Protein AF-0000000065771377 (afdb_homodimer)

pLDDT: mean 96.57, std 3.5, range [70.94, 98.94]

Secondary structure (DSSP, 8-state):
-----EEEEEEEEEEESTTGGGHHHHTT-S-TT--EEEEESSSHHHHSSHHHHHHTT---SEEE----SS-BHHHHHHHHHHHHHTT--EEEEEESHHHHHHHHHHHHHHH--SSS-TTHHHHTBTTB-PPPP-SEEEEEE-S--TTGGGSSEEEEEEGGGTEEEEEE-GGGS-SEEEE-GGGGTT--HHHHHHHHHHHHHHHHHHHTT-SSS-HHHHHHHHHHHHHHHHHHHHHHH-TT-HHHHHHHHHHHHHHTSSGGGTTS----HHHHHHHHHHHHH---HHHHHHHHHHHHHHHTTTTTHHHHHHHHHHTT--TT--HHHHHHHHHHHHHHTT---SGGGGT--STTHHHHHHTTTTS-BTTTT-BSHHHHHHHHHHT-/-----EEEEEEEEEEESTTGGGHHHHTT-S-TT--EEEEESSSHHHHSSHHHHHHTT---SEEE----SS-BHHHHHHHHHHHHHTT--EEEEEESHHHHHHHHHHHHHHH--SSS-TTHHHHTBTTB-PPPP-SEEEEEE-S--TTGGGSSEEEEEEGGGTEEEEEE-GGGS-SEEEE-GGGGTT--HHHHHHHHHHHHHHHHHHHTT-SSS-HHHHHHHHHHHHHHHHHHHHHHH-TT-HHHHHHHHHHHHHHTSSGGGTTS----HHHHHHHHHHHHH---HHHHHHHHHHHHHHHTTTTTHHHHHHHHHHTT--TT--HHHHHHHHHHHHHHTT---SGGGGT--STTHHHHHHTTTTS-BTTTT-BSHHHHHHHHHHT-

Nearest PDB structures (foldseek):
  1oj7-assembly1_D  TM=9.613E-01  e=6.297E-37  Escherichia coli K-12
  7w9y-assembly1_B  TM=9.410E-01  e=3.154E-34  Bacillus spizizenii ATCC 6633 = JCM 2499
  7w9x-assembly1_A  TM=9.302E-01  e=6.058E-33  Bacillus spizizenii ATCC 6633 = JCM 2499
  7w9z-assembly1_B  TM=8.847E-01  e=5.366E-31  Bacillus spizizenii ATCC 6633 = JCM 2499
  7fjg-assembly1_A  TM=8.694E-01  e=3.193E-30  Fusobacterium nucleatum subsp. nucleatum ATCC 25586

GO terms:
  GO:0008106 alcohol dehydrogenase (NADP+) activity (F, EXP)

Sequence (768 aa):
MTMLNFTYYNPVRLIYGKGSLDEIEKQHLIPEDARIMMTYGGGSIKKNGVYEEVLKHIKPIVEFGGIEPNPSHETCIKAIKIAKENKINFLVAVGGGSIIDATKYIALGMEHTYSDDPYDICLKGGKFKVNPAQAKIGVVLTIPATGSETNCWGVISRHADKLKLPFNNESVFPTWSIVDPCFTMSLPDNQIRNGLVDSFVHCIEQYIGNYHLNPVVEAETEGVMRTIIGVSHKTLENHQDYQARITFCYAATVALNMSLLCGVTLCGGAHAVGHELTSYYGLAHGETLAITTPGVMRFNKEKNAKKLIQMGEQVFGIKNSTPEAAIEATEKWFKSIGMKTRLSEWGKGKEEFETIARKFEGNPAGAHKDIDYKGCLQILNDIYMTMLNFTYYNPVRLIYGKGSLDEIEKQHLIPEDARIMMTYGGGSIKKNGVYEEVLKHIKPIVEFGGIEPNPSHETCIKAIKIAKENKINFLVAVGGGSIIDATKYIALGMEHTYSDDPYDICLKGGKFKVNPAQAKIGVVLTIPATGSETNCWGVISRHADKLKLPFNNESVFPTWSIVDPCFTMSLPDNQIRNGLVDSFVHCIEQYIGNYHLNPVVEAETEGVMRTIIGVSHKTLENHQDYQARITFCYAATVALNMSLLCGVTLCGGAHAVGHELTSYYGLAHGETLAITTPGVMRFNKEKNAKKLIQMGEQVFGIKNSTPEAAIEATEKWFKSIGMKTRLSEWGKGKEEFETIARKFEGNPAGAHKDIDYKGCLQILNDIY

Radius of gyration: 26.6 Å; Cα contacts (8 Å, |Δi|>4): 1611; chains: 2; bounding box: 60×85×58 Å

Structure (mmCIF, N/CA/C/O backbone):
data_AF-0000000065771377-model_v1
#
loop_
_entity.id
_entity.type
_entity.pdbx_description
1 polymer 'NADP-dependent alcohol dehydrogenase 3'
#
loop_
_atom_site.group_PDB
_atom_site.id
_atom_site.type_symbol
_atom_site.label_atom_id
_atom_site.label_alt_id
_atom_site.label_comp_id
_atom_site.label_asym_id
_atom_site.label_entity_id
_atom_site.label_seq_id
_atom_site.pdbx_PDB_ins_code
_atom_site.Cartn_x
_atom_site.Cartn_y
_atom_site.Cartn_z
_atom_site.occupancy
_atom_site.B_iso_or_equiv
_atom_site.auth_seq_id
_atom_site.auth_comp_id
_atom_site.auth_asym_id
_atom_site.auth_atom_id
_atom_site.pdbx_PDB_model_num
ATOM 1 N N . MET A 1 1 ? -13.578 -7.215 18.156 1 76.5 1 MET A N 1
ATOM 2 C CA . MET A 1 1 ? -12.133 -7.434 18.047 1 76.5 1 MET A CA 1
ATOM 3 C C . MET A 1 1 ? -11.438 -6.207 17.484 1 76.5 1 MET A C 1
ATOM 5 O O . MET A 1 1 ? -12.07 -5.367 16.844 1 76.5 1 MET A O 1
ATOM 9 N N . THR A 1 2 ? -10.195 -5.98 17.938 1 88.5 2 THR A N 1
ATOM 10 C CA . THR A 1 2 ? -9.391 -4.809 17.594 1 88.5 2 THR A CA 1
ATOM 11 C C . THR A 1 2 ? -8.328 -5.164 16.562 1 88.5 2 THR A C 1
ATOM 13 O O . THR A 1 2 ? -7.879 -6.312 16.5 1 88.5 2 THR A O 1
ATOM 16 N N . MET A 1 3 ? -8.094 -4.23 15.766 1 96.38 3 MET A N 1
ATOM 17 C CA . MET A 1 3 ? -7.012 -4.367 14.797 1 96.38 3 MET A CA 1
ATOM 18 C C . MET A 1 3 ? -5.762 -4.949 15.445 1 96.38 3 MET A C 1
ATOM 20 O O . MET A 1 3 ? -5.383 -4.539 16.547 1 96.38 3 MET A O 1
ATOM 24 N N . LEU A 1 4 ? -5.184 -5.934 14.867 1 97 4 LEU A N 1
ATOM 25 C CA . LEU A 1 4 ? -3.977 -6.559 15.391 1 97 4 LEU A CA 1
ATOM 26 C C . LEU A 1 4 ? -2.752 -5.688 15.117 1 97 4 LEU A C 1
ATOM 28 O O . LEU A 1 4 ? -2.695 -4.996 14.102 1 97 4 LEU A O 1
ATOM 32 N N . ASN A 1 5 ? -1.762 -5.707 16.109 1 97.88 5 ASN A N 1
ATOM 33 C CA . ASN A 1 5 ? -0.461 -5.129 15.789 1 97.88 5 ASN A CA 1
ATOM 34 C C . ASN A 1 5 ? 0.139 -5.762 14.531 1 97.88 5 ASN A C 1
ATOM 36 O O . ASN A 1 5 ? -0.086 -6.941 14.258 1 97.88 5 ASN A O 1
ATOM 40 N N . PHE A 1 6 ? 0.874 -4.961 13.75 1 98.12 6 PHE A N 1
ATOM 41 C CA . PHE A 1 6 ? 1.526 -5.527 12.578 1 98.12 6 PHE A CA 1
ATOM 42 C C . PHE A 1 6 ? 2.748 -4.703 12.188 1 98.12 6 PHE A C 1
ATOM 44 O O . PHE A 1 6 ? 2.926 -3.582 12.664 1 98.12 6 PHE A O 1
ATOM 51 N N . THR A 1 7 ? 3.625 -5.262 11.453 1 98.31 7 THR A N 1
ATOM 52 C CA . THR A 1 7 ? 4.664 -4.598 10.68 1 98.31 7 THR A CA 1
ATOM 53 C C . THR A 1 7 ? 4.418 -4.766 9.188 1 98.31 7 THR A C 1
ATOM 55 O O . THR A 1 7 ? 4.172 -5.875 8.711 1 98.31 7 THR A O 1
ATOM 58 N N . TYR A 1 8 ? 4.305 -3.693 8.523 1 98.31 8 TYR A N 1
ATOM 59 C CA . TYR A 1 8 ? 4.188 -3.713 7.074 1 98.31 8 TYR A CA 1
ATOM 60 C C . TYR A 1 8 ? 5.441 -3.152 6.414 1 98.31 8 TYR A C 1
ATOM 62 O O . TYR A 1 8 ? 5.938 -2.094 6.809 1 98.31 8 TYR A O 1
ATOM 70 N N . TYR A 1 9 ? 5.973 -3.828 5.434 1 98.38 9 TYR A N 1
ATOM 71 C CA . TYR A 1 9 ? 7.156 -3.434 4.676 1 98.38 9 TYR A CA 1
ATOM 72 C C . TYR A 1 9 ? 7.105 -3.99 3.258 1 98.38 9 TYR A C 1
ATOM 74 O O . TYR A 1 9 ? 6.922 -5.191 3.062 1 98.38 9 TYR A O 1
ATOM 82 N N . ASN A 1 10 ? 7.133 -3.166 2.221 1 98.25 10 ASN A N 1
ATOM 83 C CA . ASN A 1 10 ? 7.188 -3.543 0.812 1 98.25 10 ASN A CA 1
ATOM 84 C C . ASN A 1 10 ? 8.016 -2.551 -0.002 1 98.25 10 ASN A C 1
ATOM 86 O O . ASN A 1 10 ? 7.492 -1.542 -0.475 1 98.25 10 ASN A O 1
ATOM 90 N N . PRO A 1 11 ? 9.289 -2.803 -0.221 1 98.19 11 PRO A N 1
ATOM 91 C CA . PRO A 1 11 ? 10.203 -1.856 -0.863 1 98.19 11 PRO A CA 1
ATOM 92 C C . PRO A 1 11 ? 10.242 -2.006 -2.383 1 98.19 11 PRO A C 1
ATOM 94 O O . PRO A 1 11 ? 11.164 -1.511 -3.035 1 98.19 11 PRO A O 1
ATOM 97 N N . VAL A 1 12 ? 9.281 -2.768 -2.98 1 98.75 12 VAL A N 1
ATOM 98 C CA . VAL A 1 12 ? 9.312 -3.029 -4.418 1 98.75 12 VAL A CA 1
ATOM 99 C C . VAL A 1 12 ? 8.906 -1.769 -5.18 1 98.75 12 VAL A C 1
ATOM 101 O O . VAL A 1 12 ? 7.902 -1.135 -4.855 1 98.75 12 VAL A O 1
ATOM 104 N N . ARG A 1 13 ? 9.758 -1.332 -6.113 1 98.69 13 ARG A N 1
ATOM 105 C CA . ARG A 1 13 ? 9.391 -0.288 -7.062 1 98.69 13 ARG A CA 1
ATOM 106 C C . ARG A 1 13 ? 8.516 -0.848 -8.18 1 98.69 13 ARG A C 1
ATOM 108 O O . ARG A 1 13 ? 9.008 -1.572 -9.055 1 98.69 13 ARG A O 1
ATOM 115 N N . LEU A 1 14 ? 7.242 -0.543 -8.148 1 98.81 14 LEU A N 1
ATOM 116 C CA . LEU A 1 14 ? 6.281 -1.054 -9.125 1 98.81 14 LEU A CA 1
ATOM 117 C C . LEU A 1 14 ? 6.121 -0.084 -10.289 1 98.81 14 LEU A C 1
ATOM 119 O O . LEU A 1 14 ? 5.652 1.042 -10.109 1 98.81 14 LEU A O 1
ATOM 123 N N . ILE A 1 15 ? 6.547 -0.475 -11.445 1 98.88 15 ILE A N 1
ATOM 124 C CA . ILE A 1 15 ? 6.391 0.284 -12.688 1 98.88 15 ILE A CA 1
ATOM 125 C C . ILE A 1 15 ? 5.246 -0.301 -13.508 1 98.88 15 ILE A C 1
ATOM 127 O O . ILE A 1 15 ? 5.293 -1.468 -13.906 1 98.88 15 ILE A O 1
ATOM 131 N N . TYR A 1 16 ? 4.27 0.563 -13.812 1 98.69 16 TYR A N 1
ATOM 132 C CA . TYR A 1 16 ? 2.975 0.019 -14.203 1 98.69 16 TYR A CA 1
ATOM 133 C C . TYR A 1 16 ? 2.438 0.73 -15.445 1 98.69 16 TYR A C 1
ATOM 135 O O . TYR A 1 16 ? 2.355 1.96 -15.469 1 98.69 16 TYR A O 1
ATOM 143 N N . GLY A 1 17 ? 2.045 -0.114 -16.469 1 98.5 17 GLY A N 1
ATOM 144 C CA . GLY A 1 17 ? 1.393 0.44 -17.641 1 98.5 17 GLY A CA 1
ATOM 145 C C . GLY A 1 17 ? 2.133 0.14 -18.938 1 98.5 17 GLY A C 1
ATOM 146 O O . GLY A 1 17 ? 3.246 -0.386 -18.906 1 98.5 17 GLY A O 1
ATOM 147 N N . LYS A 1 18 ? 1.523 0.45 -20.078 1 98.12 18 LYS A N 1
ATOM 148 C CA . LYS A 1 18 ? 2.066 0.196 -21.406 1 98.12 18 LYS A CA 1
ATOM 149 C C . LYS A 1 18 ? 3.398 0.916 -21.609 1 98.12 18 LYS A C 1
ATOM 151 O O . LYS A 1 18 ? 3.523 2.1 -21.297 1 98.12 18 LYS A O 1
ATOM 156 N N . GLY A 1 19 ? 4.418 0.183 -22.047 1 98 19 GLY A N 1
ATOM 157 C CA . GLY A 1 19 ? 5.703 0.788 -22.359 1 98 19 GLY A CA 1
ATOM 158 C C . GLY A 1 19 ? 6.605 0.929 -21.141 1 98 19 GLY A C 1
ATOM 159 O O . GLY A 1 19 ? 7.602 1.655 -21.188 1 98 19 GLY A O 1
ATOM 160 N N . SER A 1 20 ? 6.328 0.238 -20.125 1 98.25 20 SER A N 1
ATOM 161 C CA . SER A 1 20 ? 7 0.42 -18.844 1 98.25 20 SER A CA 1
ATOM 162 C C . SER A 1 20 ? 8.453 -0.031 -18.906 1 98.25 20 SER A C 1
ATOM 164 O O . SER A 1 20 ? 9.273 0.366 -18.078 1 98.25 20 SER A O 1
ATOM 166 N N . LEU A 1 21 ? 8.836 -0.835 -19.875 1 98.5 21 LEU A N 1
ATOM 167 C CA . LEU A 1 21 ? 10.219 -1.287 -20 1 98.5 21 LEU A CA 1
ATOM 168 C C . LEU A 1 21 ? 11.156 -0.107 -20.219 1 98.5 21 LEU A C 1
ATOM 170 O O . LEU A 1 21 ? 12.328 -0.159 -19.812 1 98.5 21 LEU A O 1
ATOM 174 N N . ASP A 1 22 ? 10.672 0.977 -20.797 1 98.19 22 ASP A N 1
ATOM 175 C CA . ASP A 1 22 ? 11.469 2.176 -21.031 1 98.19 22 ASP A CA 1
ATOM 176 C C . ASP A 1 22 ? 11.977 2.762 -19.719 1 98.19 22 ASP A C 1
ATOM 178 O O . ASP A 1 22 ? 12.992 3.457 -19.703 1 98.19 22 ASP A O 1
ATOM 182 N N . GLU A 1 23 ? 11.273 2.49 -18.703 1 98.38 23 GLU A N 1
ATOM 183 C CA . GLU A 1 23 ? 11.586 3.064 -17.406 1 98.38 23 GLU A CA 1
ATOM 184 C C . GLU A 1 23 ? 12.867 2.469 -16.828 1 98.38 23 GLU A C 1
ATOM 186 O O . GLU A 1 23 ? 13.461 3.033 -15.914 1 98.38 23 GLU A O 1
ATOM 191 N N . ILE A 1 24 ? 13.305 1.292 -17.312 1 98.38 24 ILE A N 1
ATOM 192 C CA . ILE A 1 24 ? 14.539 0.671 -16.844 1 98.38 24 ILE A CA 1
ATOM 193 C C . ILE A 1 24 ? 15.703 1.645 -17 1 98.38 24 ILE A C 1
ATOM 195 O O . ILE A 1 24 ? 16.469 1.872 -16.062 1 98.38 24 ILE A O 1
ATOM 199 N N . GLU A 1 25 ? 15.797 2.242 -18.203 1 97.62 25 GLU A N 1
ATOM 200 C CA . GLU A 1 25 ? 16.859 3.213 -18.469 1 97.62 25 GLU A CA 1
ATOM 201 C C . GLU A 1 25 ? 16.547 4.547 -17.797 1 97.62 25 GLU A C 1
ATOM 203 O O . GLU A 1 25 ? 17.422 5.137 -17.156 1 97.62 25 GLU A O 1
ATOM 208 N N . LYS A 1 26 ? 15.281 4.977 -17.906 1 97.44 26 LYS A N 1
ATOM 209 C CA . LYS A 1 26 ? 14.898 6.301 -17.422 1 97.44 26 LYS A CA 1
ATOM 210 C C . LYS A 1 26 ? 15.148 6.43 -15.914 1 97.44 26 LYS A C 1
ATOM 212 O O . LYS A 1 26 ? 15.516 7.5 -15.43 1 97.44 26 LYS A O 1
ATOM 217 N N . GLN A 1 27 ? 14.938 5.336 -15.227 1 97.5 27 GLN A N 1
ATOM 218 C CA . GLN A 1 27 ? 15.062 5.379 -13.773 1 97.5 27 GLN A CA 1
ATOM 219 C C . GLN A 1 27 ? 16.344 4.684 -13.312 1 97.5 27 GLN A C 1
ATOM 221 O O . GLN A 1 27 ? 16.531 4.465 -12.109 1 97.5 27 GLN A O 1
ATOM 226 N N . HIS A 1 28 ? 17.156 4.234 -14.203 1 97.38 28 HIS A N 1
ATOM 227 C CA . HIS A 1 28 ? 18.422 3.594 -13.883 1 97.38 28 HIS A CA 1
ATOM 228 C C . HIS A 1 28 ? 18.219 2.41 -12.938 1 97.38 28 HIS A C 1
ATOM 230 O O . HIS A 1 28 ? 18.875 2.32 -11.898 1 97.38 28 HIS A O 1
ATOM 236 N N . LEU A 1 29 ? 17.359 1.477 -13.32 1 98.25 29 LEU A N 1
ATOM 237 C CA . LEU A 1 29 ? 16.891 0.403 -12.445 1 98.25 29 LEU A CA 1
ATOM 238 C C . LEU A 1 29 ? 17.922 -0.719 -12.375 1 98.25 29 LEU A C 1
ATOM 240 O O . LEU A 1 29 ? 17.859 -1.573 -11.484 1 98.25 29 LEU A O 1
ATOM 244 N N . ILE A 1 30 ? 18.828 -0.783 -13.281 1 98.31 30 ILE A N 1
ATOM 245 C CA . ILE A 1 30 ? 19.875 -1.809 -13.312 1 98.31 30 ILE A CA 1
ATOM 246 C C . ILE A 1 30 ? 21.25 -1.154 -13.188 1 98.31 30 ILE A C 1
ATOM 248 O O . ILE A 1 30 ? 21.625 -0.343 -14.031 1 98.31 30 ILE A O 1
ATOM 252 N N . PRO A 1 31 ? 21.969 -1.547 -12.203 1 97 31 PRO A N 1
ATOM 253 C CA . PRO A 1 31 ? 23.312 -0.972 -12.047 1 97 31 PRO A CA 1
ATOM 254 C C . PRO A 1 31 ? 24.219 -1.302 -13.227 1 97 31 PRO A C 1
ATOM 256 O O . PRO A 1 31 ? 24.078 -2.357 -13.844 1 97 31 PRO A O 1
ATOM 259 N N . GLU A 1 32 ? 25.188 -0.524 -13.43 1 95.56 32 GLU A N 1
ATOM 260 C CA . GLU A 1 32 ? 26.109 -0.669 -14.555 1 95.56 32 GLU A CA 1
ATOM 261 C C . GLU A 1 32 ? 26.938 -1.94 -14.422 1 95.56 32 GLU A C 1
ATOM 263 O O . GLU A 1 32 ? 27.312 -2.553 -15.43 1 95.56 32 GLU A O 1
ATOM 268 N N . ASP A 1 33 ? 27.234 -2.344 -13.203 1 96.62 33 ASP A N 1
ATOM 269 C CA . ASP A 1 33 ? 28.109 -3.488 -12.977 1 96.62 33 ASP A CA 1
ATOM 270 C C . ASP A 1 33 ? 27.312 -4.773 -12.797 1 96.62 33 ASP A C 1
ATOM 272 O O . ASP A 1 33 ? 27.844 -5.793 -12.367 1 96.62 33 ASP A O 1
ATOM 276 N N . ALA A 1 34 ? 26.078 -4.699 -13.148 1 98.25 34 ALA A N 1
ATOM 277 C CA . ALA A 1 34 ? 25.203 -5.859 -12.969 1 98.25 34 ALA A CA 1
ATOM 278 C C . ALA A 1 34 ? 25.625 -7.008 -13.883 1 98.25 34 ALA A C 1
ATOM 280 O O . ALA A 1 34 ? 25.875 -6.805 -15.07 1 98.25 34 ALA A O 1
ATOM 281 N N . ARG A 1 35 ? 25.812 -8.18 -13.32 1 98.69 35 ARG A N 1
ATOM 282 C CA . ARG A 1 35 ? 25.922 -9.445 -14.031 1 98.69 35 ARG A CA 1
ATOM 283 C C . ARG A 1 35 ? 24.594 -10.203 -14.016 1 98.69 35 ARG A C 1
ATOM 285 O O . ARG A 1 35 ? 24.266 -10.867 -13.031 1 98.69 35 ARG A O 1
ATOM 292 N N . ILE A 1 36 ? 23.938 -10.133 -15.109 1 98.88 36 ILE A N 1
ATOM 293 C CA . ILE A 1 36 ? 22.5 -10.438 -15.141 1 98.88 36 ILE A CA 1
ATOM 294 C C . ILE A 1 36 ? 22.297 -11.875 -15.633 1 98.88 36 ILE A C 1
ATOM 296 O O . ILE A 1 36 ? 22.875 -12.281 -16.641 1 98.88 36 ILE A O 1
ATOM 300 N N . MET A 1 37 ? 21.547 -12.625 -14.891 1 98.94 37 MET A N 1
ATOM 301 C CA . MET A 1 37 ? 20.938 -13.859 -15.383 1 98.94 37 MET A CA 1
ATOM 302 C C . MET A 1 37 ? 19.422 -13.688 -15.555 1 98.94 37 MET A C 1
ATOM 304 O O . MET A 1 37 ? 18.734 -13.258 -14.625 1 98.94 37 MET A O 1
ATOM 308 N N . MET A 1 38 ? 18.984 -13.938 -16.734 1 98.81 38 MET A N 1
ATOM 309 C CA . MET A 1 38 ? 17.562 -13.891 -17 1 98.81 38 MET A CA 1
ATOM 310 C C . MET A 1 38 ? 16.922 -15.266 -16.844 1 98.81 38 MET A C 1
ATOM 312 O O . MET A 1 38 ? 17.453 -16.25 -17.359 1 98.81 38 MET A O 1
ATOM 316 N N . THR A 1 39 ? 15.883 -15.344 -16.078 1 98.88 39 THR A N 1
ATOM 317 C CA . THR A 1 39 ? 15.164 -16.594 -15.875 1 98.88 39 THR A CA 1
ATOM 318 C C . THR A 1 39 ? 13.773 -16.531 -16.5 1 98.88 39 THR A C 1
ATOM 320 O O . THR A 1 39 ? 13.109 -15.492 -16.438 1 98.88 39 THR A O 1
ATOM 323 N N . TYR A 1 40 ? 13.336 -17.578 -17.141 1 98.5 40 TYR A N 1
ATOM 324 C CA . TYR A 1 40 ? 12.008 -17.641 -17.734 1 98.5 40 TYR A CA 1
ATOM 325 C C . TYR A 1 40 ? 11.547 -19.078 -17.906 1 98.5 40 TYR A C 1
ATOM 327 O O . TYR A 1 40 ? 12.266 -20.016 -17.531 1 98.5 40 TYR A O 1
ATOM 335 N N . GLY A 1 41 ? 10.32 -19.281 -18.312 1 97 41 GLY A N 1
ATOM 336 C CA . GLY A 1 41 ? 9.719 -20.594 -18.406 1 97 41 GLY A CA 1
ATOM 337 C C . GLY A 1 41 ? 10.031 -21.297 -19.719 1 97 41 GLY A C 1
ATOM 338 O O . GLY A 1 41 ? 11.18 -21.312 -20.156 1 97 41 GLY A O 1
ATOM 339 N N . GLY A 1 42 ? 9.047 -21.984 -20.375 1 91.25 42 GLY A N 1
ATOM 340 C CA . GLY A 1 42 ? 9.188 -22.859 -21.531 1 91.25 42 GLY A CA 1
ATOM 341 C C . GLY A 1 42 ? 9.375 -22.094 -22.828 1 91.25 42 GLY A C 1
ATOM 342 O O . GLY A 1 42 ? 9.523 -22.688 -23.891 1 91.25 42 GLY A O 1
ATOM 343 N N . GLY A 1 43 ? 9.266 -20.797 -22.812 1 87.75 43 GLY A N 1
ATOM 344 C CA . GLY A 1 43 ? 9.625 -20.031 -24 1 87.75 43 GLY A CA 1
ATOM 345 C C . GLY A 1 43 ? 8.453 -19.281 -24.609 1 87.75 43 GLY A C 1
ATOM 346 O O . GLY A 1 43 ? 8.562 -18.719 -25.703 1 87.75 43 GLY A O 1
ATOM 347 N N . SER A 1 44 ? 7.336 -19.25 -23.891 1 90.69 44 SER A N 1
ATOM 348 C CA . SER A 1 44 ? 6.199 -18.484 -24.391 1 90.69 44 SER A CA 1
ATOM 349 C C . SER A 1 44 ? 6.578 -17.031 -24.656 1 90.69 44 SER A C 1
ATOM 351 O O . SER A 1 44 ? 6.051 -16.391 -25.578 1 90.69 44 SER A O 1
ATOM 353 N N . ILE A 1 45 ? 7.539 -16.484 -23.969 1 94.19 45 ILE A N 1
ATOM 354 C CA . ILE A 1 45 ? 7.945 -15.094 -24.094 1 94.19 45 ILE A CA 1
ATOM 355 C C . ILE A 1 45 ? 8.656 -14.883 -25.422 1 94.19 45 ILE A C 1
ATOM 357 O O . ILE A 1 45 ? 8.719 -13.758 -25.938 1 94.19 45 ILE A O 1
ATOM 361 N N . LYS A 1 46 ? 9.227 -15.898 -25.969 1 94.56 46 LYS A N 1
ATOM 362 C CA . LYS A 1 46 ? 9.883 -15.805 -27.266 1 94.56 46 LYS A CA 1
ATOM 363 C C . LYS A 1 46 ? 8.852 -15.789 -28.391 1 94.56 46 LYS A C 1
ATOM 365 O O . LYS A 1 46 ? 9.031 -15.094 -29.391 1 94.56 46 LYS A O 1
ATOM 370 N N . LYS A 1 47 ? 7.801 -16.438 -28.156 1 92.94 47 LYS A N 1
ATOM 371 C CA . LYS A 1 47 ? 6.758 -16.531 -29.188 1 92.94 47 LYS A CA 1
ATOM 372 C C . LYS A 1 47 ? 5.93 -15.258 -29.25 1 92.94 47 LYS A C 1
ATOM 374 O O . LYS A 1 47 ? 5.5 -14.852 -30.328 1 92.94 47 LYS A O 1
ATOM 379 N N . ASN A 1 48 ? 5.762 -14.633 -28.141 1 92.94 48 ASN A N 1
ATOM 380 C CA . ASN A 1 48 ? 4.84 -13.5 -28.125 1 92.94 48 ASN A CA 1
ATOM 381 C C . ASN A 1 48 ? 5.582 -12.172 -28.203 1 92.94 48 ASN A C 1
ATOM 383 O O . ASN A 1 48 ? 4.969 -11.102 -28.109 1 92.94 48 ASN A O 1
ATOM 387 N N . GLY A 1 49 ? 6.93 -12.195 -28.266 1 94.38 49 GLY A N 1
ATOM 388 C CA . GLY A 1 49 ? 7.688 -10.984 -28.531 1 94.38 49 GLY A CA 1
ATOM 389 C C . GLY A 1 49 ? 8.219 -10.328 -27.266 1 94.38 49 GLY A C 1
ATOM 390 O O . GLY A 1 49 ? 9.031 -9.398 -27.344 1 94.38 49 GLY A O 1
ATOM 391 N N . VAL A 1 50 ? 7.832 -10.797 -26.141 1 96.75 50 VAL A N 1
ATOM 392 C CA . VAL A 1 50 ? 8.258 -10.203 -24.875 1 96.75 50 VAL A CA 1
ATOM 393 C C . VAL A 1 50 ? 9.773 -10.32 -24.734 1 96.75 50 VAL A C 1
ATOM 395 O O . VAL A 1 50 ? 10.438 -9.391 -24.281 1 96.75 50 VAL A O 1
ATOM 398 N N . TYR A 1 51 ? 10.258 -11.461 -25.156 1 97.5 51 TYR A N 1
ATOM 399 C CA . TYR A 1 51 ? 11.688 -11.742 -25.078 1 97.5 51 TYR A CA 1
ATOM 400 C C . TYR A 1 51 ? 12.5 -10.672 -25.797 1 97.5 51 TYR A C 1
ATOM 402 O O . TYR A 1 51 ? 13.414 -10.086 -25.234 1 97.5 51 TYR A O 1
ATOM 410 N N . GLU A 1 52 ? 12.125 -10.359 -26.984 1 97.38 52 GLU A N 1
ATOM 411 C CA . GLU A 1 52 ? 12.828 -9.367 -27.781 1 97.38 52 GLU A CA 1
ATOM 412 C C . GLU A 1 52 ? 12.703 -7.977 -27.172 1 97.38 52 GLU A C 1
ATOM 414 O O . GLU A 1 52 ? 13.656 -7.199 -27.188 1 97.38 52 GLU A O 1
ATOM 419 N N . GLU A 1 53 ? 11.539 -7.711 -26.688 1 97.69 53 GLU A N 1
ATOM 420 C CA . GLU A 1 53 ? 11.312 -6.406 -26.078 1 97.69 53 GLU A CA 1
ATOM 421 C C . GLU A 1 53 ? 12.203 -6.219 -24.844 1 97.69 53 GLU A C 1
ATOM 423 O O . GLU A 1 53 ? 12.766 -5.141 -24.641 1 97.69 53 GLU A O 1
ATOM 428 N N . VAL A 1 54 ? 12.266 -7.262 -24.047 1 98.25 54 VAL A N 1
ATOM 429 C CA . VAL A 1 54 ? 13.07 -7.215 -22.828 1 98.25 54 VAL A CA 1
ATOM 430 C C . VAL A 1 54 ? 14.539 -7.031 -23.188 1 98.25 54 VAL A C 1
ATOM 432 O O . VAL A 1 54 ? 15.242 -6.242 -22.547 1 98.25 54 VAL A O 1
ATOM 435 N N . LEU A 1 55 ? 14.992 -7.645 -24.25 1 98 55 LEU A N 1
ATOM 436 C CA . LEU A 1 55 ? 16.406 -7.637 -24.641 1 98 55 LEU A CA 1
ATOM 437 C C . LEU A 1 55 ? 16.812 -6.258 -25.141 1 98 55 LEU A C 1
ATOM 439 O O . LEU A 1 55 ? 18.016 -5.949 -25.188 1 98 55 LEU A O 1
ATOM 443 N N . LYS A 1 56 ? 15.852 -5.445 -25.484 1 97.81 56 LYS A N 1
ATOM 444 C CA . LYS A 1 56 ? 16.172 -4.07 -25.859 1 97.81 56 LYS A CA 1
ATOM 445 C C . LYS A 1 56 ? 16.672 -3.273 -24.656 1 97.81 56 LYS A C 1
ATOM 447 O O . LYS A 1 56 ? 17.391 -2.293 -24.812 1 97.81 56 LYS A O 1
ATOM 452 N N . HIS A 1 57 ? 16.266 -3.701 -23.469 1 97.81 57 HIS A N 1
ATOM 453 C CA . HIS A 1 57 ? 16.531 -2.904 -22.266 1 97.81 57 HIS A CA 1
ATOM 454 C C . HIS A 1 57 ? 17.469 -3.639 -21.312 1 97.81 57 HIS A C 1
ATOM 456 O O . HIS A 1 57 ? 18.094 -3.016 -20.453 1 97.81 57 HIS A O 1
ATOM 462 N N . ILE A 1 58 ? 17.484 -4.961 -21.391 1 97.88 58 ILE A N 1
ATOM 463 C CA . ILE A 1 58 ? 18.25 -5.812 -20.484 1 97.88 58 ILE A CA 1
ATOM 464 C C . ILE A 1 58 ? 19.172 -6.73 -21.281 1 97.88 58 ILE A C 1
ATOM 466 O O . ILE A 1 58 ? 18.734 -7.383 -22.234 1 97.88 58 ILE A O 1
ATOM 470 N N . LYS A 1 59 ? 20.422 -6.805 -20.922 1 96.56 59 LYS A N 1
ATOM 471 C CA . LYS A 1 59 ? 21.406 -7.66 -21.594 1 96.56 59 LYS A CA 1
ATOM 472 C C . LYS A 1 59 ? 21.969 -8.703 -20.625 1 96.56 59 LYS A C 1
ATOM 474 O O . LYS A 1 59 ? 23.016 -8.5 -20.031 1 96.56 59 LYS A O 1
ATOM 479 N N . PRO A 1 60 ? 21.406 -9.82 -20.594 1 98.06 60 PRO A N 1
ATOM 480 C CA . PRO A 1 60 ? 21.906 -10.859 -19.688 1 98.06 60 PRO A CA 1
ATOM 481 C C . PRO A 1 60 ? 23.203 -11.492 -20.172 1 98.06 60 PRO A C 1
ATOM 483 O O . PRO A 1 60 ? 23.422 -11.648 -21.375 1 98.06 60 PRO A O 1
ATOM 486 N N . ILE A 1 61 ? 24.047 -11.836 -19.266 1 97.81 61 ILE A N 1
ATOM 487 C CA . ILE A 1 61 ? 25.281 -12.547 -19.625 1 97.81 61 ILE A CA 1
ATOM 488 C C . ILE A 1 61 ? 24.984 -14.039 -19.766 1 97.81 61 ILE A C 1
ATOM 490 O O . ILE A 1 61 ? 25.703 -14.758 -20.453 1 97.81 61 ILE A O 1
ATOM 494 N N . VAL A 1 62 ? 23.891 -14.492 -19.016 1 98.38 62 VAL A N 1
ATOM 495 C CA . VAL A 1 62 ? 23.422 -15.867 -19.125 1 98.38 62 VAL A CA 1
ATOM 496 C C . VAL A 1 62 ? 21.906 -15.922 -18.969 1 98.38 62 VAL A C 1
ATOM 498 O O . VAL A 1 62 ? 21.297 -15 -18.422 1 98.38 62 VAL A O 1
ATOM 501 N N . GLU A 1 63 ? 21.344 -16.969 -19.5 1 98.38 63 GLU A N 1
ATOM 502 C CA . GLU A 1 63 ? 19.906 -17.219 -19.391 1 98.38 63 GLU A CA 1
ATOM 503 C C . GLU A 1 63 ? 19.641 -18.609 -18.859 1 98.38 63 GLU A C 1
ATOM 505 O O . GLU A 1 63 ? 20.438 -19.531 -19.062 1 98.38 63 GLU A O 1
ATOM 510 N N . PHE A 1 64 ? 18.609 -18.703 -18.156 1 98.75 64 PHE A N 1
ATOM 511 C CA . PHE A 1 64 ? 18.109 -20 -17.703 1 98.75 64 PHE A CA 1
ATOM 512 C C . PHE A 1 64 ? 16.625 -20.125 -17.984 1 98.75 64 PHE A C 1
ATOM 514 O O . PHE A 1 64 ? 15.805 -19.562 -17.25 1 98.75 64 PHE A O 1
ATOM 521 N N . GLY A 1 65 ? 16.25 -20.906 -18.984 1 98 65 GLY A N 1
ATOM 522 C CA . GLY A 1 65 ? 14.859 -21.203 -19.328 1 98 65 GLY A CA 1
ATOM 523 C C . GLY A 1 65 ? 14.406 -22.562 -18.844 1 98 65 GLY A C 1
ATOM 524 O O . GLY A 1 65 ? 15.156 -23.266 -18.172 1 98 65 GLY A O 1
ATOM 525 N N . GLY A 1 66 ? 13.172 -22.828 -19.031 1 97.12 66 GLY A N 1
ATOM 526 C CA . GLY A 1 66 ? 12.648 -24.156 -18.766 1 97.12 66 GLY A CA 1
ATOM 527 C C . GLY A 1 66 ? 12.102 -24.312 -17.359 1 97.12 66 GLY A C 1
ATOM 528 O O . GLY A 1 66 ? 11.828 -25.422 -16.906 1 97.12 66 GLY A O 1
ATOM 529 N N . ILE A 1 67 ? 12.016 -23.203 -16.594 1 97.62 67 ILE A N 1
ATOM 530 C CA . ILE A 1 67 ? 11.391 -23.281 -15.281 1 97.62 67 ILE A CA 1
ATOM 531 C C . ILE A 1 67 ? 9.922 -23.672 -15.43 1 97.62 67 ILE A C 1
ATOM 533 O O . ILE A 1 67 ? 9.188 -23.062 -16.203 1 97.62 67 ILE A O 1
ATOM 537 N N . GLU A 1 68 ? 9.43 -24.609 -14.695 1 93.69 68 GLU A N 1
ATOM 538 C CA . GLU A 1 68 ? 8.094 -25.172 -14.812 1 93.69 68 GLU A CA 1
ATOM 539 C C . GLU A 1 68 ? 7.066 -24.328 -14.07 1 93.69 68 GLU A C 1
ATOM 541 O O . GLU A 1 68 ? 7.422 -23.562 -13.172 1 93.69 68 GLU A O 1
ATOM 546 N N . PRO A 1 69 ? 5.66 -24.328 -14.352 1 87.69 69 PRO A N 1
ATOM 547 C CA . PRO A 1 69 ? 4.609 -23.656 -13.586 1 87.69 69 PRO A CA 1
ATOM 548 C C . PRO A 1 69 ? 4.652 -24 -12.102 1 87.69 69 PRO A C 1
ATOM 550 O O . PRO A 1 69 ? 4.352 -23.156 -11.258 1 87.69 69 PRO A O 1
ATOM 553 N N . ASN A 1 70 ? 4.922 -25.141 -11.734 1 89.56 70 ASN A N 1
ATOM 554 C CA . ASN A 1 70 ? 5.262 -25.594 -10.383 1 89.56 70 ASN A CA 1
ATOM 555 C C . ASN A 1 70 ? 6.762 -25.844 -10.242 1 89.56 70 ASN A C 1
ATOM 557 O O . ASN A 1 70 ? 7.203 -27 -10.281 1 89.56 70 ASN A O 1
ATOM 561 N N . PRO A 1 71 ? 7.41 -24.641 -10.016 1 95.44 71 PRO A N 1
ATOM 562 C CA . PRO A 1 71 ? 8.867 -24.75 -10.117 1 95.44 71 PRO A CA 1
ATOM 563 C C . PRO A 1 71 ? 9.453 -25.75 -9.109 1 95.44 71 PRO A C 1
ATOM 565 O O . PRO A 1 71 ? 9 -25.797 -7.965 1 95.44 71 PRO A O 1
ATOM 568 N N . SER A 1 72 ? 10.438 -26.484 -9.562 1 96.31 72 SER A N 1
ATOM 569 C CA . SER A 1 72 ? 10.953 -27.578 -8.734 1 96.31 72 SER A CA 1
ATOM 570 C C . SER A 1 72 ? 12.336 -27.234 -8.195 1 96.31 72 SER A C 1
ATOM 572 O O . SER A 1 72 ? 13.117 -26.547 -8.844 1 96.31 72 SER A O 1
ATOM 574 N N . HIS A 1 73 ? 12.586 -27.781 -7.055 1 97.69 73 HIS A N 1
ATOM 575 C CA . HIS A 1 73 ? 13.914 -27.75 -6.449 1 97.69 73 HIS A CA 1
ATOM 576 C C . HIS A 1 73 ? 14.969 -28.281 -7.41 1 97.69 73 HIS A C 1
ATOM 578 O O . HIS A 1 73 ? 16.031 -27.672 -7.555 1 97.69 73 HIS A O 1
ATOM 584 N N . GLU A 1 74 ? 14.664 -29.312 -8.102 1 98 74 GLU A N 1
ATOM 585 C CA . GLU A 1 74 ? 15.578 -29.969 -9.016 1 98 74 GLU A CA 1
ATOM 586 C C . GLU A 1 74 ? 16 -29.047 -10.156 1 98 74 GLU A C 1
ATOM 588 O O . GLU A 1 74 ? 17.172 -29.016 -10.539 1 98 74 GLU A O 1
ATOM 593 N N . THR A 1 75 ? 15.086 -28.328 -10.617 1 98.31 75 THR A N 1
ATOM 594 C CA . THR A 1 75 ? 15.375 -27.359 -11.672 1 98.31 75 THR A CA 1
ATOM 595 C C . THR A 1 75 ? 16.172 -26.172 -11.117 1 98.31 75 THR A C 1
ATOM 597 O O . THR A 1 75 ? 17.156 -25.75 -11.727 1 98.31 75 THR A O 1
ATOM 600 N N . CYS A 1 76 ? 15.836 -25.719 -9.977 1 98.62 76 CYS A N 1
ATOM 601 C CA . CYS A 1 76 ? 16.453 -24.531 -9.391 1 98.62 76 CYS A CA 1
ATOM 602 C C . CYS A 1 76 ? 17.906 -24.797 -9.008 1 98.62 76 CYS A C 1
ATOM 604 O O . CYS A 1 76 ? 18.734 -23.891 -9.094 1 98.62 76 CYS A O 1
ATOM 606 N N . ILE A 1 77 ? 18.219 -26.016 -8.617 1 98.25 77 ILE A N 1
ATOM 607 C CA . ILE A 1 77 ? 19.578 -26.344 -8.227 1 98.25 77 ILE A CA 1
ATOM 608 C C . ILE A 1 77 ? 20.516 -26.172 -9.422 1 98.25 77 ILE A C 1
ATOM 610 O O . ILE A 1 77 ? 21.656 -25.734 -9.273 1 98.25 77 ILE A O 1
ATOM 614 N N . LYS A 1 78 ? 20.031 -26.531 -10.578 1 98.56 78 LYS A N 1
ATOM 615 C CA . LYS A 1 78 ? 20.812 -26.328 -11.797 1 98.56 78 LYS A CA 1
ATOM 616 C C . LYS A 1 78 ? 21.047 -24.828 -12.039 1 98.56 78 LYS A C 1
ATOM 618 O O . LYS A 1 78 ? 22.156 -24.422 -12.391 1 98.56 78 LYS A O 1
ATOM 623 N N . ALA A 1 79 ? 20.047 -24.062 -11.859 1 98.81 79 ALA A N 1
ATOM 624 C CA . ALA A 1 79 ? 20.141 -22.609 -12.055 1 98.81 79 ALA A CA 1
ATOM 625 C C . ALA A 1 79 ? 21.094 -21.984 -11.031 1 98.81 79 ALA A C 1
ATOM 627 O O . ALA A 1 79 ? 21.859 -21.078 -11.359 1 98.81 79 ALA A O 1
ATOM 628 N N . ILE A 1 80 ? 21.031 -22.453 -9.797 1 98.75 80 ILE A N 1
ATOM 629 C CA . ILE A 1 80 ? 21.906 -21.969 -8.734 1 98.75 80 ILE A CA 1
ATOM 630 C C . ILE A 1 80 ? 23.359 -22.188 -9.125 1 98.75 80 ILE A C 1
ATOM 632 O O . ILE A 1 80 ? 24.203 -21.281 -8.977 1 98.75 80 ILE A O 1
ATOM 636 N N . LYS A 1 81 ? 23.641 -23.375 -9.617 1 98.5 81 LYS A N 1
ATOM 637 C CA . LYS A 1 81 ? 24.984 -23.703 -10.039 1 98.5 81 LYS A CA 1
ATOM 638 C C . LYS A 1 81 ? 25.469 -22.734 -11.117 1 98.5 81 LYS A C 1
ATOM 640 O O . LYS A 1 81 ? 26.578 -22.188 -11.016 1 98.5 81 LYS A O 1
ATOM 645 N N . ILE A 1 82 ? 24.672 -22.484 -12.109 1 98.81 82 ILE A N 1
ATOM 646 C CA . ILE A 1 82 ? 25 -21.609 -13.219 1 98.81 82 ILE A CA 1
ATOM 647 C C . ILE A 1 82 ? 25.203 -20.188 -12.695 1 98.81 82 ILE A C 1
ATOM 649 O O . ILE A 1 82 ? 26.156 -19.5 -13.094 1 98.81 82 ILE A O 1
ATOM 653 N N . ALA A 1 83 ? 24.375 -19.734 -11.836 1 98.81 83 ALA A N 1
ATOM 654 C CA . ALA A 1 83 ? 24.453 -18.391 -11.273 1 98.81 83 ALA A CA 1
ATOM 655 C C . ALA A 1 83 ? 25.766 -18.188 -10.516 1 98.81 83 ALA A C 1
ATOM 657 O O . ALA A 1 83 ? 26.422 -17.156 -10.656 1 98.81 83 ALA A O 1
ATOM 658 N N . LYS A 1 84 ? 26.094 -19.203 -9.711 1 98.44 84 LYS A N 1
ATOM 659 C CA . LYS A 1 84 ? 27.344 -19.141 -8.945 1 98.44 84 LYS A CA 1
ATOM 660 C C . LYS A 1 84 ? 28.562 -19.125 -9.859 1 98.44 84 LYS A C 1
ATOM 662 O O . LYS A 1 84 ? 29.469 -18.328 -9.672 1 98.44 84 LYS A O 1
ATOM 667 N N . GLU A 1 85 ? 28.5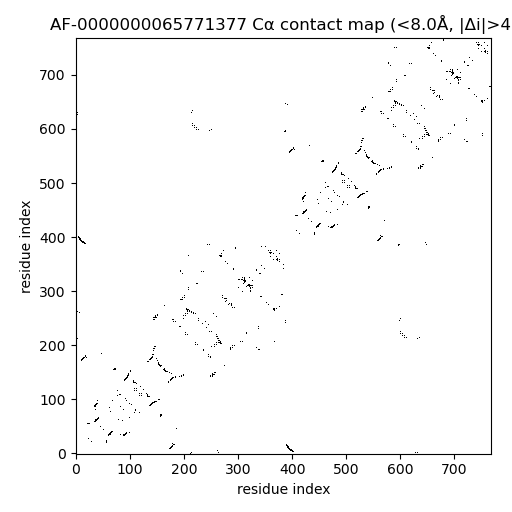16 -20 -10.828 1 98.5 85 GLU A N 1
ATOM 668 C CA . GLU A 1 85 ? 29.641 -20.109 -11.766 1 98.5 85 GLU A CA 1
ATOM 669 C C . GLU A 1 85 ? 29.859 -18.797 -12.508 1 98.5 85 GLU A C 1
ATOM 671 O O . GLU A 1 85 ? 31 -18.453 -12.836 1 98.5 85 GLU A O 1
ATOM 676 N N . ASN A 1 86 ? 28.844 -18.062 -12.75 1 98.69 86 ASN A N 1
ATOM 677 C CA . ASN A 1 86 ? 28.938 -16.844 -13.523 1 98.69 86 ASN A CA 1
ATOM 678 C C . ASN A 1 86 ? 28.938 -15.609 -12.625 1 98.69 86 ASN A C 1
ATOM 680 O O . ASN A 1 86 ? 28.844 -14.477 -13.109 1 98.69 86 ASN A O 1
ATOM 684 N N . LYS A 1 87 ? 28.953 -15.719 -11.289 1 98.25 87 LYS A N 1
ATOM 685 C CA . LYS A 1 87 ? 29.031 -14.648 -10.297 1 98.25 87 LYS A CA 1
ATOM 686 C C . LYS A 1 87 ? 27.891 -13.648 -10.484 1 98.25 87 LYS A C 1
ATOM 688 O O . LYS A 1 87 ? 28.125 -12.438 -10.523 1 98.25 87 LYS A O 1
ATOM 693 N N . ILE A 1 88 ? 26.719 -14.195 -10.711 1 98.88 88 ILE A N 1
ATOM 694 C CA . ILE A 1 88 ? 25.531 -13.383 -10.961 1 98.88 88 ILE A CA 1
ATOM 695 C C . ILE A 1 88 ? 25.203 -12.547 -9.727 1 98.88 88 ILE A C 1
ATOM 697 O O . ILE A 1 88 ? 25.234 -13.047 -8.602 1 98.88 88 ILE A O 1
ATOM 701 N N . ASN A 1 89 ? 24.953 -11.25 -9.922 1 98.81 89 ASN A N 1
ATOM 702 C CA . ASN A 1 89 ? 24.547 -10.383 -8.82 1 98.81 89 ASN A CA 1
ATOM 703 C C . ASN A 1 89 ? 23.219 -9.688 -9.102 1 98.81 89 ASN A C 1
ATOM 705 O O . ASN A 1 89 ? 22.797 -8.828 -8.344 1 98.81 89 ASN A O 1
ATOM 709 N N . PHE A 1 90 ? 22.625 -10.023 -10.211 1 98.88 90 PHE A N 1
ATOM 710 C CA . PHE A 1 90 ? 21.328 -9.492 -10.602 1 98.88 90 PHE A CA 1
ATOM 711 C C . PHE A 1 90 ? 20.516 -10.539 -11.367 1 98.88 90 PHE A C 1
ATOM 713 O O . PHE A 1 90 ? 20.984 -11.078 -12.367 1 98.88 90 PHE A O 1
ATOM 720 N N . LEU A 1 91 ? 19.344 -10.891 -10.859 1 98.94 91 LEU A N 1
ATOM 721 C CA . LEU A 1 91 ? 18.438 -11.82 -11.516 1 98.94 91 LEU A CA 1
ATOM 722 C C . LEU A 1 91 ? 17.219 -11.094 -12.094 1 98.94 91 LEU A C 1
ATOM 724 O O . LEU A 1 91 ? 16.688 -10.188 -11.453 1 98.94 91 LEU A O 1
ATOM 728 N N . VAL A 1 92 ? 16.844 -11.414 -13.305 1 98.94 92 VAL A N 1
ATOM 729 C CA . VAL A 1 92 ? 15.633 -10.852 -13.906 1 98.94 92 VAL A CA 1
ATOM 730 C C . VAL A 1 92 ? 14.672 -11.977 -14.273 1 98.94 92 VAL A C 1
ATOM 732 O O . VAL A 1 92 ? 14.953 -12.781 -15.164 1 98.94 92 VAL A O 1
ATOM 735 N N . ALA A 1 93 ? 13.617 -12.016 -13.57 1 98.88 93 ALA A N 1
ATOM 736 C CA . ALA A 1 93 ? 12.562 -12.984 -13.875 1 98.88 93 ALA A CA 1
ATOM 737 C C . ALA A 1 93 ? 11.609 -12.438 -14.93 1 98.88 93 ALA A C 1
ATOM 739 O O . ALA A 1 93 ? 11.016 -11.367 -14.742 1 98.88 93 ALA A O 1
ATOM 740 N N . VAL A 1 94 ? 11.484 -13.109 -16.016 1 98.69 94 VAL A N 1
ATOM 741 C CA . VAL A 1 94 ? 10.516 -12.766 -17.047 1 98.69 94 VAL A CA 1
ATOM 742 C C . VAL A 1 94 ? 9.461 -13.875 -17.141 1 98.69 94 VAL A C 1
ATOM 744 O O . VAL A 1 94 ? 9.719 -14.93 -17.734 1 98.69 94 VAL A O 1
ATOM 747 N N . GLY A 1 95 ? 8.32 -13.656 -16.547 1 97.69 95 GLY A N 1
ATOM 748 C CA . GLY A 1 95 ? 7.297 -14.688 -16.5 1 97.69 95 GLY A CA 1
ATOM 749 C C . GLY A 1 95 ? 6.258 -14.453 -15.422 1 97.69 95 GLY A C 1
ATOM 750 O O . GLY A 1 95 ? 6.035 -13.312 -15.008 1 97.69 95 GLY A O 1
ATOM 751 N N . GLY A 1 96 ? 5.582 -15.492 -15.055 1 96.75 96 GLY A N 1
ATOM 752 C CA . GLY A 1 96 ? 4.566 -15.422 -14.008 1 96.75 96 GLY A CA 1
ATOM 753 C C . GLY A 1 96 ? 5.098 -15.789 -12.641 1 96.75 96 GLY A C 1
ATOM 754 O O . GLY A 1 96 ? 6.309 -15.758 -12.406 1 96.75 96 GLY A O 1
ATOM 755 N N . GLY A 1 97 ? 4.215 -16.078 -11.758 1 96.81 97 GLY A N 1
ATOM 756 C CA . GLY A 1 97 ? 4.523 -16.375 -10.367 1 96.81 97 GLY A CA 1
ATOM 757 C C . GLY A 1 97 ? 5.52 -17.5 -10.195 1 96.81 97 GLY A C 1
ATOM 758 O O . GLY A 1 97 ? 6.41 -17.438 -9.344 1 96.81 97 GLY A O 1
ATOM 759 N N . SER A 1 98 ? 5.391 -18.562 -11.008 1 95.88 98 SER A N 1
ATOM 760 C CA . SER A 1 98 ? 6.281 -19.719 -10.898 1 95.88 98 SER A CA 1
ATOM 761 C C . SER A 1 98 ? 7.73 -19.328 -11.164 1 95.88 98 SER A C 1
ATOM 763 O O . SER A 1 98 ? 8.633 -19.766 -10.445 1 95.88 98 SER A O 1
ATOM 765 N N . ILE A 1 99 ? 7.922 -18.5 -12.195 1 98.31 99 ILE A N 1
ATOM 766 C CA . ILE A 1 99 ? 9.258 -18.047 -12.57 1 98.31 99 ILE A CA 1
ATOM 767 C C . ILE A 1 99 ? 9.812 -17.125 -11.492 1 98.31 99 ILE A C 1
ATOM 769 O O . ILE A 1 99 ? 10.992 -17.219 -11.125 1 98.31 99 ILE A O 1
ATOM 773 N N . ILE A 1 100 ? 8.984 -16.281 -10.969 1 98.75 100 ILE A N 1
ATOM 774 C CA . ILE A 1 100 ? 9.398 -15.32 -9.945 1 98.75 100 ILE A CA 1
ATOM 775 C C . ILE A 1 100 ? 9.75 -16.062 -8.664 1 98.75 100 ILE A C 1
ATOM 777 O O . ILE A 1 100 ? 10.789 -15.797 -8.047 1 98.75 100 ILE A O 1
ATOM 781 N N . ASP A 1 101 ? 8.93 -17.016 -8.242 1 98.25 101 ASP A N 1
ATOM 782 C CA . ASP A 1 101 ? 9.211 -17.828 -7.059 1 98.25 101 ASP A CA 1
ATOM 783 C C . ASP A 1 101 ? 10.539 -18.562 -7.199 1 98.25 101 ASP A C 1
ATOM 785 O O . ASP A 1 101 ? 11.359 -18.578 -6.277 1 98.25 101 ASP A O 1
ATOM 789 N N . ALA A 1 102 ? 10.664 -19.188 -8.359 1 98.75 102 ALA A N 1
ATOM 790 C CA . ALA A 1 102 ? 11.922 -19.891 -8.617 1 98.75 102 ALA A CA 1
ATOM 791 C C . ALA A 1 102 ? 13.109 -18.938 -8.523 1 98.75 102 ALA A C 1
ATOM 793 O O . ALA A 1 102 ? 14.141 -19.281 -7.945 1 98.75 102 ALA A O 1
ATOM 794 N N . THR A 1 103 ? 12.953 -17.781 -9.094 1 98.94 103 THR A N 1
ATOM 795 C CA . THR A 1 103 ? 14.031 -16.797 -9.109 1 98.94 103 THR A CA 1
ATOM 796 C C . THR A 1 103 ? 14.398 -16.375 -7.688 1 98.94 103 THR A C 1
ATOM 798 O O . THR A 1 103 ? 15.578 -16.266 -7.348 1 98.94 103 THR A O 1
ATOM 801 N N . LYS A 1 104 ? 13.438 -16.141 -6.871 1 98.88 104 LYS A N 1
ATOM 802 C CA . LYS A 1 104 ? 13.672 -15.82 -5.465 1 98.88 104 LYS A CA 1
ATOM 803 C C . LYS A 1 104 ? 14.414 -16.953 -4.762 1 98.88 104 LYS A C 1
ATOM 805 O O . LYS A 1 104 ? 15.352 -16.703 -3.996 1 98.88 104 LYS A O 1
ATOM 810 N N . TYR A 1 105 ? 13.977 -18.141 -5.027 1 98.69 105 TYR A N 1
ATOM 811 C CA . TYR A 1 105 ? 14.594 -19.328 -4.43 1 98.69 105 TYR A CA 1
ATOM 812 C C . TYR A 1 105 ? 16.047 -19.469 -4.883 1 98.69 105 TYR A C 1
ATOM 814 O O . TYR A 1 105 ? 16.922 -19.781 -4.082 1 98.69 105 TYR A O 1
ATOM 822 N N . ILE A 1 106 ? 16.297 -19.219 -6.148 1 98.88 106 ILE A N 1
ATOM 823 C CA . ILE A 1 106 ? 17.641 -19.25 -6.695 1 98.88 106 ILE A CA 1
ATOM 824 C C . ILE A 1 106 ? 18.516 -18.219 -5.988 1 98.88 106 ILE A C 1
ATOM 826 O O . ILE A 1 106 ? 19.641 -18.531 -5.578 1 98.88 106 ILE A O 1
ATOM 830 N N . ALA A 1 107 ? 18 -17.031 -5.793 1 98.88 107 ALA A N 1
ATOM 831 C CA . ALA A 1 107 ? 18.75 -15.969 -5.121 1 98.88 107 ALA A CA 1
ATOM 832 C C . ALA A 1 107 ? 19.156 -16.391 -3.711 1 98.88 107 ALA A C 1
ATOM 834 O O . ALA A 1 107 ? 20.297 -16.219 -3.309 1 98.88 107 ALA A O 1
ATOM 835 N N . LEU A 1 108 ? 18.25 -16.984 -2.957 1 98.38 108 LEU A N 1
ATOM 836 C CA . LEU A 1 108 ? 18.547 -17.453 -1.612 1 98.38 108 LEU A CA 1
ATOM 837 C C . LEU A 1 108 ? 19.5 -18.656 -1.658 1 98.38 108 LEU A C 1
ATOM 839 O O . LEU A 1 108 ? 20.422 -18.75 -0.834 1 98.38 108 LEU A O 1
ATOM 843 N N . GLY A 1 109 ? 19.25 -19.516 -2.611 1 98.12 109 GLY A N 1
ATOM 844 C CA . GLY A 1 109 ? 20.062 -20.719 -2.748 1 98.12 109 GLY A CA 1
ATOM 845 C C . GLY A 1 109 ? 21.516 -20.422 -3.016 1 98.12 109 GLY A C 1
ATOM 846 O O . GLY A 1 109 ? 22.391 -21.172 -2.6 1 98.12 109 GLY A O 1
ATOM 847 N N . MET A 1 110 ? 21.797 -19.359 -3.691 1 98.38 110 MET A N 1
ATOM 848 C CA . MET A 1 110 ? 23.172 -18.953 -3.975 1 98.38 110 MET A CA 1
ATOM 849 C C . MET A 1 110 ? 23.938 -18.672 -2.684 1 98.38 110 MET A C 1
ATOM 851 O O . MET A 1 110 ? 25.156 -18.844 -2.633 1 98.38 110 MET A O 1
ATOM 855 N N . GLU A 1 111 ? 23.188 -18.281 -1.596 1 97.75 111 GLU A N 1
ATOM 856 C CA . GLU A 1 111 ? 23.812 -17.891 -0.34 1 97.75 111 GLU A CA 1
ATOM 857 C C . GLU A 1 111 ? 23.734 -19 0.693 1 97.75 111 GLU A C 1
ATOM 859 O O . GLU A 1 111 ? 24.266 -18.875 1.799 1 97.75 111 GLU A O 1
ATOM 864 N N . HIS A 1 112 ? 23.031 -20.078 0.338 1 95.69 112 HIS A N 1
ATOM 865 C CA . HIS A 1 112 ? 22.812 -21.172 1.279 1 95.69 112 HIS A CA 1
ATOM 866 C C . HIS A 1 112 ? 24.109 -21.906 1.576 1 95.69 112 HIS A C 1
ATOM 868 O O . HIS A 1 112 ? 24.75 -22.422 0.662 1 95.69 112 HIS A O 1
ATOM 874 N N . THR A 1 113 ? 24.359 -22.078 2.992 1 92.56 113 THR A N 1
ATOM 875 C CA . THR A 1 113 ? 25.625 -22.719 3.311 1 92.56 113 THR A CA 1
ATOM 876 C C . THR A 1 113 ? 25.469 -23.688 4.473 1 92.56 113 THR A C 1
ATOM 878 O O . THR A 1 113 ? 26.406 -24.422 4.816 1 92.56 113 THR A O 1
ATOM 881 N N . TYR A 1 114 ? 24.312 -23.703 5.16 1 89.81 114 TYR A N 1
ATOM 882 C CA . TYR A 1 114 ? 24.188 -24.422 6.426 1 89.81 114 TYR A CA 1
ATOM 883 C C . TYR A 1 114 ? 23.969 -25.906 6.195 1 89.81 114 TYR A C 1
ATOM 885 O O . TYR A 1 114 ? 23.984 -26.703 7.145 1 89.81 114 TYR A O 1
ATOM 893 N N . SER A 1 115 ? 23.672 -26.328 4.961 1 91.81 115 SER A N 1
ATOM 894 C CA . SER A 1 115 ? 23.531 -27.734 4.586 1 91.81 115 SER A CA 1
ATOM 895 C C . SER A 1 115 ? 23.875 -27.953 3.115 1 91.81 115 SER A C 1
ATOM 897 O O . SER A 1 115 ? 24.188 -27 2.396 1 91.81 115 SER A O 1
ATOM 899 N N . ASP A 1 116 ? 23.781 -29.219 2.703 1 92.5 116 ASP A N 1
ATOM 900 C CA . ASP A 1 116 ? 24.094 -29.531 1.313 1 92.5 116 ASP A CA 1
ATOM 901 C C . ASP A 1 116 ? 22.844 -29.453 0.437 1 92.5 116 ASP A C 1
ATOM 903 O O . ASP A 1 116 ? 22.922 -29.562 -0.787 1 92.5 116 ASP A O 1
ATOM 907 N N . ASP A 1 117 ? 21.734 -29.172 1.028 1 95.19 117 ASP A N 1
ATOM 908 C CA . ASP A 1 117 ? 20.469 -29.125 0.3 1 95.19 117 ASP A CA 1
ATOM 909 C C . ASP A 1 117 ? 19.766 -27.781 0.507 1 95.19 117 ASP A C 1
ATOM 911 O O . ASP A 1 117 ? 19.125 -27.562 1.54 1 95.19 117 ASP A O 1
ATOM 915 N N . PRO A 1 118 ? 19.719 -26.969 -0.528 1 95.62 118 PRO A N 1
ATOM 916 C CA . PRO A 1 118 ? 19.078 -25.656 -0.377 1 95.62 118 PRO A CA 1
ATOM 917 C C . PRO A 1 118 ? 17.594 -25.766 -0.045 1 95.62 118 PRO A C 1
ATOM 919 O O . PRO A 1 118 ? 16.984 -24.781 0.405 1 95.62 118 PRO A O 1
ATOM 922 N N . TYR A 1 119 ? 17.016 -26.906 -0.256 1 96.56 119 TYR A N 1
ATOM 923 C CA . TYR A 1 119 ? 15.594 -27.047 0.051 1 96.56 119 TYR A CA 1
ATOM 924 C C . TYR A 1 119 ? 15.336 -26.844 1.541 1 96.56 119 TYR A C 1
ATOM 926 O O . TYR A 1 119 ? 14.203 -26.609 1.956 1 96.56 119 TYR A O 1
ATOM 934 N N . ASP A 1 120 ? 16.344 -26.875 2.379 1 95.44 120 ASP A N 1
ATOM 935 C CA . ASP A 1 120 ? 16.25 -26.625 3.814 1 95.44 120 ASP A CA 1
ATOM 936 C C . ASP A 1 120 ? 15.766 -25.203 4.094 1 95.44 120 ASP A C 1
ATOM 938 O O . ASP A 1 120 ? 15.266 -24.906 5.184 1 95.44 120 ASP A O 1
ATOM 942 N N . ILE A 1 121 ? 15.938 -24.344 3.082 1 95.81 121 ILE A N 1
ATOM 943 C CA . ILE A 1 121 ? 15.359 -23 3.184 1 95.81 121 ILE A CA 1
ATOM 944 C C . ILE A 1 121 ? 13.859 -23.109 3.447 1 95.81 121 ILE A C 1
ATOM 946 O O . ILE A 1 121 ? 13.305 -22.344 4.238 1 95.81 121 ILE A O 1
ATOM 950 N N . CYS A 1 122 ? 13.188 -24.078 2.811 1 94.25 122 CYS A N 1
ATOM 951 C CA . CYS A 1 122 ? 11.75 -24.312 2.943 1 94.25 122 CYS A CA 1
ATOM 952 C C . CYS A 1 122 ? 11.453 -25.219 4.133 1 94.25 122 CYS A C 1
ATOM 954 O O . CYS A 1 122 ? 10.555 -24.922 4.93 1 94.25 122 CYS A O 1
ATOM 956 N N . LEU A 1 123 ? 12.211 -26.297 4.301 1 91.19 123 LEU A N 1
ATOM 957 C CA . LEU A 1 123 ? 11.945 -27.359 5.254 1 91.19 123 LEU A CA 1
ATOM 958 C C . LEU A 1 123 ? 12.258 -26.922 6.676 1 91.19 123 LEU A C 1
ATOM 960 O O . LEU A 1 123 ? 11.57 -27.297 7.621 1 91.19 123 LEU A O 1
ATOM 964 N N . LYS A 1 124 ? 13.211 -26.141 6.809 1 86.94 124 LYS A N 1
ATOM 965 C CA . LYS A 1 124 ? 13.711 -25.797 8.133 1 86.94 124 LYS A CA 1
ATOM 966 C C . LYS A 1 124 ? 13.656 -24.297 8.375 1 86.94 124 LYS A C 1
ATOM 968 O O . LYS A 1 124 ? 14.438 -23.75 9.156 1 86.94 124 LYS A O 1
ATOM 973 N N . GLY A 1 125 ? 12.789 -23.781 7.629 1 75.06 125 GLY A N 1
ATOM 974 C CA . GLY A 1 125 ? 12.555 -22.359 7.805 1 75.06 125 GLY A CA 1
ATOM 975 C C . GLY A 1 125 ? 12.227 -21.984 9.242 1 75.06 125 GLY A C 1
ATOM 976 O O . GLY A 1 125 ? 11.594 -22.75 9.961 1 75.06 125 GLY A O 1
ATOM 977 N N . GLY A 1 126 ? 13.008 -21.219 10.031 1 70.94 126 GLY A N 1
ATOM 978 C CA . GLY A 1 126 ? 12.812 -20.812 11.414 1 70.94 126 GLY A CA 1
ATOM 979 C C . GLY A 1 126 ? 13.836 -21.422 12.359 1 70.94 126 GLY A C 1
ATOM 980 O O . GLY A 1 126 ? 14.031 -20.922 13.469 1 70.94 126 GLY A O 1
ATOM 981 N N . LYS A 1 127 ? 14.227 -22.625 11.82 1 78.94 127 LYS A N 1
ATOM 982 C CA . LYS A 1 127 ? 15.211 -23.297 12.664 1 78.94 127 LYS A CA 1
ATOM 983 C C . LYS A 1 127 ? 16.609 -22.75 12.422 1 78.94 127 LYS A C 1
ATOM 985 O O . LYS A 1 127 ? 17.453 -22.766 13.32 1 78.94 127 LYS A O 1
ATOM 990 N N . PHE A 1 128 ? 16.828 -22.406 11.219 1 82.31 128 PHE A N 1
ATOM 991 C CA . PHE A 1 128 ? 18.109 -21.812 10.875 1 82.31 128 PHE A CA 1
ATOM 992 C C . PHE A 1 128 ? 17.922 -20.422 10.258 1 82.31 128 PHE A C 1
ATOM 994 O O . PHE A 1 128 ? 16.875 -20.141 9.688 1 82.31 128 PHE A O 1
ATOM 1001 N N . LYS A 1 129 ? 18.922 -19.719 10.477 1 85.62 129 LYS A N 1
ATOM 1002 C CA . LYS A 1 129 ? 18.891 -18.391 9.859 1 85.62 129 LYS A CA 1
ATOM 1003 C C . LYS A 1 129 ? 19.266 -18.453 8.383 1 85.62 129 LYS A C 1
ATOM 1005 O O . LYS A 1 129 ? 20.391 -18.844 8.047 1 85.62 129 LYS A O 1
ATOM 1010 N N . VAL A 1 130 ? 18.359 -18.25 7.516 1 92 130 VAL A N 1
ATOM 1011 C CA . VAL A 1 130 ? 18.594 -18.188 6.078 1 92 130 VAL A CA 1
ATOM 1012 C C . VAL A 1 130 ? 19.438 -16.969 5.738 1 92 130 VAL A C 1
ATOM 1014 O O . VAL A 1 130 ? 19.141 -15.852 6.172 1 92 130 VAL A O 1
ATOM 1017 N N . ASN A 1 131 ? 20.609 -17.172 5.078 1 95.19 131 ASN A N 1
ATOM 1018 C CA . ASN A 1 131 ? 21.406 -16.047 4.625 1 95.19 131 ASN A CA 1
ATOM 1019 C C . ASN A 1 131 ? 20.641 -15.188 3.619 1 95.19 131 ASN A C 1
ATOM 1021 O O . ASN A 1 131 ? 20.016 -15.711 2.697 1 95.19 131 ASN A O 1
ATOM 1025 N N . PRO A 1 132 ? 20.672 -13.891 3.828 1 97.12 132 PRO A N 1
ATOM 1026 C CA . PRO A 1 132 ? 19.969 -13.039 2.865 1 97.12 132 PRO A CA 1
ATOM 1027 C C . PRO A 1 132 ? 20.547 -13.133 1.456 1 97.12 132 PRO A C 1
ATOM 1029 O O . PRO A 1 132 ? 21.766 -13.266 1.295 1 97.12 132 PRO A O 1
ATOM 1032 N N . ALA A 1 133 ? 19.641 -13.07 0.503 1 98.44 133 ALA A N 1
ATOM 1033 C CA . ALA A 1 133 ? 20.062 -12.992 -0.891 1 98.44 133 ALA A CA 1
ATOM 1034 C C . ALA A 1 133 ? 20.938 -11.758 -1.124 1 98.44 133 ALA A C 1
ATOM 1036 O O . ALA A 1 133 ? 20.656 -10.68 -0.604 1 98.44 133 ALA A O 1
ATOM 1037 N N . GLN A 1 134 ? 22 -11.93 -1.859 1 98.25 134 GLN A N 1
ATOM 1038 C CA . GLN A 1 134 ? 22.859 -10.812 -2.236 1 98.25 134 GLN A CA 1
ATOM 1039 C C . GLN A 1 134 ? 22.5 -10.281 -3.619 1 98.25 134 GLN A C 1
ATOM 1041 O O . GLN A 1 134 ? 22.562 -9.078 -3.861 1 98.25 134 GLN A O 1
ATOM 1046 N N . ALA A 1 135 ? 22.094 -11.211 -4.527 1 98.75 135 ALA A N 1
ATOM 1047 C CA . ALA A 1 135 ? 21.672 -10.789 -5.859 1 98.75 135 ALA A CA 1
ATOM 1048 C C . ALA A 1 135 ? 20.359 -10.023 -5.805 1 98.75 135 ALA A C 1
ATOM 1050 O O . ALA A 1 135 ? 19.438 -10.398 -5.07 1 98.75 135 ALA A O 1
ATOM 1051 N N . LYS A 1 136 ? 20.312 -8.922 -6.539 1 98.75 136 LYS A N 1
ATOM 1052 C CA . LYS A 1 136 ? 19.062 -8.188 -6.688 1 98.75 136 LYS A CA 1
ATOM 1053 C C . LYS A 1 136 ? 18.141 -8.867 -7.691 1 98.75 136 LYS A C 1
ATOM 1055 O O . LYS A 1 136 ? 18.594 -9.664 -8.523 1 98.75 136 LYS A O 1
ATOM 1060 N N . ILE A 1 137 ? 16.859 -8.648 -7.555 1 98.94 137 ILE A N 1
ATOM 1061 C CA . ILE A 1 137 ? 15.883 -9.297 -8.422 1 98.94 137 ILE A CA 1
ATOM 1062 C C . ILE A 1 137 ? 15.023 -8.234 -9.109 1 98.94 137 ILE A C 1
ATOM 1064 O O . ILE A 1 137 ? 14.516 -7.32 -8.461 1 98.94 137 ILE A O 1
ATOM 1068 N N . GLY A 1 138 ? 14.945 -8.227 -10.406 1 98.88 138 GLY A N 1
ATOM 1069 C CA . GLY A 1 138 ? 13.961 -7.516 -11.203 1 98.88 138 GLY A CA 1
ATOM 1070 C C . GLY A 1 138 ? 12.922 -8.438 -11.82 1 98.88 138 GLY A C 1
ATOM 1071 O O . GLY A 1 138 ? 13.211 -9.594 -12.117 1 98.88 138 GLY A O 1
ATOM 1072 N N . VAL A 1 139 ? 11.727 -7.953 -12.031 1 98.88 139 VAL A N 1
ATOM 1073 C CA . VAL A 1 139 ? 10.656 -8.797 -12.555 1 98.88 139 VAL A CA 1
ATOM 1074 C C . VAL A 1 139 ? 9.992 -8.102 -13.75 1 98.88 139 VAL A C 1
ATOM 1076 O O . VAL A 1 139 ? 9.75 -6.895 -13.719 1 98.88 139 VAL A O 1
ATOM 1079 N N . VAL A 1 140 ? 9.805 -8.805 -14.805 1 98.81 140 VAL A N 1
ATOM 1080 C CA . VAL A 1 140 ? 8.883 -8.469 -15.883 1 98.81 140 VAL A CA 1
ATOM 1081 C C . VAL A 1 140 ? 7.723 -9.453 -15.906 1 98.81 140 VAL A C 1
ATOM 1083 O O . VAL A 1 140 ? 7.883 -10.609 -16.312 1 98.81 140 VAL A O 1
ATOM 1086 N N . LEU A 1 141 ? 6.633 -8.992 -15.508 1 98.62 141 LEU A N 1
ATOM 1087 C CA . LEU A 1 141 ? 5.488 -9.875 -15.281 1 98.62 141 LEU A CA 1
ATOM 1088 C C . LEU A 1 141 ? 4.801 -10.211 -16.609 1 98.62 141 LEU A C 1
ATOM 1090 O O . LEU A 1 141 ? 4.555 -9.336 -17.422 1 98.62 141 LEU A O 1
ATOM 1094 N N . THR A 1 142 ? 4.43 -11.508 -16.719 1 98.12 142 THR A N 1
ATOM 1095 C CA . THR A 1 142 ? 3.734 -11.883 -17.938 1 98.12 142 THR A CA 1
ATOM 1096 C C . THR A 1 142 ? 2.43 -12.609 -17.625 1 98.12 142 THR A C 1
ATOM 1098 O O . THR A 1 142 ? 1.657 -12.938 -18.531 1 98.12 142 THR A O 1
ATOM 1101 N N . ILE A 1 143 ? 2.123 -12.875 -16.312 1 97.06 143 ILE A N 1
ATOM 1102 C CA . ILE A 1 143 ? 0.883 -13.508 -15.883 1 97.06 143 ILE A CA 1
ATOM 1103 C C . ILE A 1 143 ? 0.381 -12.836 -14.609 1 97.06 143 ILE A C 1
ATOM 1105 O O . ILE A 1 143 ? 1.015 -12.945 -13.555 1 97.06 143 ILE A O 1
ATOM 1109 N N . PRO A 1 144 ? -0.697 -12.117 -14.711 1 96.94 144 PRO A N 1
ATOM 1110 C CA . PRO A 1 144 ? -1.243 -11.5 -13.5 1 96.94 144 PRO A CA 1
ATOM 1111 C C . PRO A 1 144 ? -1.907 -12.516 -12.57 1 96.94 144 PRO A C 1
ATOM 1113 O O . PRO A 1 144 ? -3.084 -12.844 -12.75 1 96.94 144 PRO A O 1
ATOM 1116 N N . ALA A 1 145 ? -1.123 -12.977 -11.68 1 90.25 145 ALA A N 1
ATOM 1117 C CA . ALA A 1 145 ? -1.559 -13.914 -10.648 1 90.25 145 ALA A CA 1
ATOM 1118 C C . ALA A 1 145 ? -0.629 -13.875 -9.438 1 90.25 145 ALA A C 1
ATOM 1120 O O . ALA A 1 145 ? 0.525 -13.453 -9.547 1 90.25 145 ALA A O 1
ATOM 1121 N N . THR A 1 146 ? -0.991 -14.062 -8.211 1 89.75 146 THR A N 1
ATOM 1122 C CA . THR A 1 146 ? -0.4 -14.438 -6.934 1 89.75 146 THR A CA 1
ATOM 1123 C C . THR A 1 146 ? 0.311 -13.25 -6.293 1 89.75 146 THR A C 1
ATOM 1125 O O . THR A 1 146 ? 0.782 -13.344 -5.156 1 89.75 146 THR A O 1
ATOM 1128 N N . GLY A 1 147 ? 0.487 -12.078 -7.09 1 96.62 147 GLY A N 1
ATOM 1129 C CA . GLY A 1 147 ? 1.146 -10.93 -6.492 1 96.62 147 GLY A CA 1
ATOM 1130 C C . GLY A 1 147 ? 2.627 -11.148 -6.254 1 96.62 147 GLY A C 1
ATOM 1131 O O . GLY A 1 147 ? 3.281 -10.336 -5.594 1 96.62 147 GLY A O 1
ATOM 1132 N N . SER A 1 148 ? 3.221 -12.148 -6.758 1 97.69 148 SER A N 1
ATOM 1133 C CA . SER A 1 148 ? 4.602 -12.547 -6.52 1 97.69 148 SER A CA 1
ATOM 1134 C C . SER A 1 148 ? 5.578 -11.461 -6.949 1 97.69 148 SER A C 1
ATOM 1136 O O . SER A 1 148 ? 6.68 -11.359 -6.406 1 97.69 148 SER A O 1
ATOM 1138 N N . GLU A 1 149 ? 5.203 -10.656 -7.863 1 98.69 149 GLU A N 1
ATOM 1139 C CA . GLU A 1 149 ? 6.051 -9.586 -8.375 1 98.69 149 GLU A CA 1
ATOM 1140 C C . GLU A 1 149 ? 6.219 -8.477 -7.34 1 98.69 149 GLU A C 1
ATOM 1142 O O . GLU A 1 149 ? 7.086 -7.613 -7.488 1 98.69 149 GLU A O 1
ATOM 1147 N N . THR A 1 150 ? 5.434 -8.516 -6.234 1 98.56 150 THR A N 1
ATOM 1148 C CA . THR A 1 150 ? 5.547 -7.434 -5.258 1 98.56 150 THR A CA 1
ATOM 1149 C C . THR A 1 150 ? 5.613 -7.992 -3.838 1 98.56 150 THR A C 1
ATOM 1151 O O . THR A 1 150 ? 5.273 -7.301 -2.877 1 98.56 150 THR A O 1
ATOM 1154 N N . ASN A 1 151 ? 5.926 -9.219 -3.627 1 98.19 151 ASN A N 1
ATOM 1155 C CA . ASN A 1 151 ? 6.109 -9.75 -2.281 1 98.19 151 ASN A CA 1
ATOM 1156 C C . ASN A 1 151 ? 7.398 -10.562 -2.168 1 98.19 151 ASN A C 1
ATOM 1158 O O . ASN A 1 151 ? 8.164 -10.656 -3.129 1 98.19 151 ASN A O 1
ATOM 1162 N N . CYS A 1 152 ? 7.73 -11.094 -0.985 1 98.31 152 CYS A N 1
ATOM 1163 C CA . CYS A 1 152 ? 8.992 -11.789 -0.755 1 98.31 152 CYS A CA 1
ATOM 1164 C C . CYS A 1 152 ? 8.75 -13.25 -0.396 1 98.31 152 CYS A C 1
ATOM 1166 O O . CYS A 1 152 ? 9.547 -13.859 0.323 1 98.31 152 CYS A O 1
ATOM 1168 N N . TRP A 1 153 ? 7.574 -13.789 -0.862 1 96.94 153 TRP A N 1
ATOM 1169 C CA . TRP A 1 153 ? 7.203 -15.18 -0.613 1 96.94 153 TRP A CA 1
ATOM 1170 C C . TRP A 1 153 ? 7.391 -16.031 -1.866 1 96.94 153 TRP A C 1
ATOM 1172 O O . TRP A 1 153 ? 7.5 -15.492 -2.973 1 96.94 153 TRP A O 1
ATOM 1182 N N . GLY A 1 154 ? 7.441 -17.281 -1.672 1 95.5 154 GLY A N 1
ATOM 1183 C CA . GLY A 1 154 ? 7.473 -18.234 -2.771 1 95.5 154 GLY A CA 1
ATOM 1184 C C . GLY A 1 154 ? 7.141 -19.656 -2.346 1 95.5 154 GLY A C 1
ATOM 1185 O O . GLY A 1 154 ? 7.09 -19.953 -1.149 1 95.5 154 GLY A O 1
ATOM 1186 N N . VAL A 1 155 ? 6.812 -20.438 -3.299 1 94.62 155 VAL A N 1
ATOM 1187 C CA . VAL A 1 155 ? 6.547 -21.859 -3.092 1 94.62 155 VAL A CA 1
ATOM 1188 C C . VAL A 1 155 ? 7.363 -22.688 -4.082 1 94.62 155 VAL A C 1
ATOM 1190 O O . VAL A 1 155 ? 7.453 -22.344 -5.262 1 94.62 155 VAL A O 1
ATOM 1193 N N . ILE A 1 156 ? 7.98 -23.719 -3.58 1 95.62 156 ILE A N 1
ATOM 1194 C CA . ILE A 1 156 ? 8.828 -24.578 -4.402 1 95.62 156 ILE A CA 1
ATOM 1195 C C . ILE A 1 156 ? 8.461 -26.047 -4.18 1 95.62 156 ILE A C 1
ATOM 1197 O O . ILE A 1 156 ? 8.297 -26.484 -3.037 1 95.62 156 ILE A O 1
ATOM 1201 N N . SER A 1 157 ? 8.312 -26.734 -5.27 1 93.25 157 SER A N 1
ATOM 1202 C CA . SER A 1 157 ? 8.078 -28.172 -5.211 1 93.25 157 SER A CA 1
ATOM 1203 C C . SER A 1 157 ? 9.391 -28.953 -5.215 1 93.25 157 SER A C 1
ATOM 1205 O O . SER A 1 157 ? 10.406 -28.469 -5.715 1 93.25 157 SER A O 1
ATOM 1207 N N . ARG A 1 158 ? 9.336 -30.062 -4.578 1 94.06 158 ARG A N 1
ATOM 1208 C CA . ARG A 1 158 ? 10.414 -31.047 -4.676 1 94.06 158 ARG A CA 1
ATOM 1209 C C . ARG A 1 158 ? 9.875 -32.438 -5.035 1 94.06 158 ARG A C 1
ATOM 1211 O O . ARG A 1 158 ? 9.086 -33 -4.285 1 94.06 158 ARG A O 1
ATOM 1218 N N . HIS A 1 159 ? 10.32 -33 -6.129 1 91.69 159 HIS A N 1
ATOM 1219 C CA . HIS A 1 159 ? 9.766 -34.219 -6.691 1 91.69 159 HIS A CA 1
ATOM 1220 C C . HIS A 1 159 ? 10.219 -35.469 -5.898 1 91.69 159 HIS A C 1
ATOM 1222 O O . HIS A 1 159 ? 9.469 -36.438 -5.762 1 91.69 159 HIS A O 1
ATOM 1228 N N . ALA A 1 160 ? 11.352 -35.438 -5.367 1 91.38 160 ALA A N 1
ATOM 1229 C CA . ALA A 1 160 ? 11.938 -36.594 -4.707 1 91.38 160 ALA A CA 1
ATOM 1230 C C . ALA A 1 160 ? 11.062 -37.062 -3.557 1 91.38 160 ALA A C 1
ATOM 1232 O O . ALA A 1 160 ? 10.961 -38.281 -3.307 1 91.38 160 ALA A O 1
ATOM 1233 N N . ASP A 1 161 ? 10.398 -36.156 -2.918 1 88.38 161 ASP A N 1
ATOM 1234 C CA . ASP A 1 161 ? 9.57 -36.562 -1.78 1 88.38 161 ASP A CA 1
ATOM 1235 C C . ASP A 1 161 ? 8.18 -35.938 -1.877 1 88.38 161 ASP A C 1
ATOM 1237 O O . ASP A 1 161 ? 7.445 -35.875 -0.888 1 88.38 161 ASP A O 1
ATOM 1241 N N . LYS A 1 162 ? 7.828 -35.406 -3.053 1 85.44 162 LYS A N 1
ATOM 1242 C CA . LYS A 1 162 ? 6.508 -34.875 -3.389 1 85.44 162 LYS A CA 1
ATOM 1243 C C . LYS A 1 162 ? 6.09 -33.781 -2.414 1 85.44 162 LYS A C 1
ATOM 1245 O O . LYS A 1 162 ? 4.957 -33.781 -1.929 1 85.44 162 LYS A O 1
ATOM 1250 N N . LEU A 1 163 ? 6.992 -32.875 -2.088 1 87.56 163 LEU A N 1
ATOM 1251 C CA . LEU A 1 163 ? 6.691 -31.75 -1.216 1 87.56 163 LEU A CA 1
ATOM 1252 C C . LEU A 1 163 ? 6.512 -30.469 -2.025 1 87.56 163 LEU A C 1
ATOM 1254 O O . LEU A 1 163 ? 7.148 -30.297 -3.068 1 87.56 163 LEU A O 1
ATOM 1258 N N . LYS A 1 164 ? 5.668 -29.688 -1.66 1 89.94 164 LYS A N 1
ATOM 1259 C CA . LYS A 1 164 ? 5.5 -28.297 -2.105 1 89.94 164 LYS A CA 1
ATOM 1260 C C . LYS A 1 164 ? 5.422 -27.344 -0.916 1 89.94 164 LYS A C 1
ATOM 1262 O O . LYS A 1 164 ? 4.398 -27.281 -0.229 1 89.94 164 LYS A O 1
ATOM 1267 N N . LEU A 1 165 ? 6.496 -26.594 -0.679 1 91.81 165 LEU A N 1
ATOM 1268 C CA . LEU A 1 165 ? 6.598 -25.828 0.561 1 91.81 165 LEU A CA 1
ATOM 1269 C C . LEU A 1 165 ? 6.863 -24.359 0.273 1 91.81 165 LEU A C 1
ATOM 1271 O O . LEU A 1 165 ? 7.543 -24.031 -0.703 1 91.81 165 LEU A O 1
ATOM 1275 N N . PRO A 1 166 ? 6.316 -23.578 1.099 1 93 166 PRO A N 1
ATOM 1276 C CA . PRO A 1 166 ? 6.57 -22.141 0.976 1 93 166 PRO A CA 1
ATOM 1277 C C . PRO A 1 166 ? 7.898 -21.719 1.6 1 93 166 PRO A C 1
ATOM 1279 O O . PRO A 1 166 ? 8.484 -22.469 2.385 1 93 166 PRO A O 1
ATOM 1282 N N . PHE A 1 167 ? 8.422 -20.594 1.229 1 95.12 167 PHE A N 1
ATOM 1283 C CA . PHE A 1 167 ? 9.531 -19.891 1.867 1 95.12 167 PHE A CA 1
ATOM 1284 C C . PHE A 1 167 ? 9.312 -18.375 1.826 1 95.12 167 PHE A C 1
ATOM 1286 O O . PHE A 1 167 ? 8.484 -17.891 1.055 1 95.12 167 PHE A O 1
ATOM 1293 N N . ASN A 1 168 ? 9.945 -17.656 2.678 1 95.25 168 ASN A N 1
ATOM 1294 C CA . ASN A 1 168 ? 9.922 -16.203 2.684 1 95.25 168 ASN A CA 1
ATOM 1295 C C . ASN A 1 168 ? 11.219 -15.625 3.234 1 95.25 168 ASN A C 1
ATOM 1297 O O . ASN A 1 168 ? 11.852 -16.219 4.109 1 95.25 168 ASN A O 1
ATOM 1301 N N . ASN A 1 169 ? 11.641 -14.617 2.74 1 97.19 169 ASN A N 1
ATOM 1302 C CA . ASN A 1 169 ? 12.773 -13.828 3.197 1 97.19 169 ASN A CA 1
ATOM 1303 C C . ASN A 1 169 ? 12.719 -12.406 2.652 1 97.19 169 ASN A C 1
ATOM 1305 O O . ASN A 1 169 ? 12.484 -12.195 1.46 1 97.19 169 ASN A O 1
ATOM 1309 N N . GLU A 1 170 ? 12.914 -11.414 3.42 1 97.06 170 GLU A N 1
ATOM 1310 C CA . GLU A 1 170 ? 12.766 -10.023 2.984 1 97.06 170 GLU A CA 1
ATOM 1311 C C . GLU A 1 170 ? 13.82 -9.664 1.935 1 97.06 170 GLU A C 1
ATOM 1313 O O . GLU A 1 170 ? 13.633 -8.719 1.167 1 97.06 170 GLU A O 1
ATOM 1318 N N . SER A 1 171 ? 14.898 -10.398 1.903 1 98.12 171 SER A N 1
ATOM 1319 C CA . SER A 1 171 ? 15.984 -10.078 0.981 1 98.12 171 SER A CA 1
ATOM 1320 C C . SER A 1 171 ? 15.609 -10.445 -0.453 1 98.12 171 SER A C 1
ATOM 1322 O O . SER A 1 171 ? 16.328 -10.078 -1.394 1 98.12 171 SER A O 1
ATOM 1324 N N . VAL A 1 172 ? 14.43 -11.102 -0.656 1 98.62 172 VAL A N 1
ATOM 1325 C CA . VAL A 1 172 ? 14.117 -11.523 -2.018 1 98.62 172 VAL A CA 1
ATOM 1326 C C . VAL A 1 172 ? 12.922 -10.727 -2.541 1 98.62 172 VAL A C 1
ATOM 1328 O O . VAL A 1 172 ? 12.289 -11.117 -3.525 1 98.62 172 VAL A O 1
ATOM 1331 N N . PHE A 1 173 ? 12.578 -9.625 -1.839 1 98.88 173 PHE A N 1
ATOM 1332 C CA . PHE A 1 173 ? 11.734 -8.656 -2.531 1 98.88 173 PHE A CA 1
ATOM 1333 C C . PHE A 1 173 ? 12.359 -8.258 -3.865 1 98.88 173 PHE A C 1
ATOM 1335 O O . PHE A 1 173 ? 13.547 -7.934 -3.934 1 98.88 173 PHE A O 1
ATOM 1342 N N . PRO A 1 174 ? 11.547 -8.32 -4.922 1 98.88 174 PRO A N 1
ATOM 1343 C CA . PRO A 1 174 ? 12.094 -7.668 -6.117 1 98.88 174 PRO A CA 1
ATOM 1344 C C . PRO A 1 174 ? 12.445 -6.199 -5.883 1 98.88 174 PRO A C 1
ATOM 1346 O O . PRO A 1 174 ? 11.727 -5.496 -5.168 1 98.88 174 PRO A O 1
ATOM 1349 N N . THR A 1 175 ? 13.57 -5.781 -6.438 1 98.69 175 THR A N 1
ATOM 1350 C CA . THR A 1 175 ? 13.906 -4.363 -6.348 1 98.69 175 THR A CA 1
ATOM 1351 C C . THR A 1 175 ? 12.953 -3.529 -7.199 1 98.69 175 THR A C 1
ATOM 1353 O O . THR A 1 175 ? 12.594 -2.412 -6.828 1 98.69 175 THR A O 1
ATOM 1356 N N . TRP A 1 176 ? 12.578 -4.066 -8.305 1 98.81 176 TRP A N 1
ATOM 1357 C CA . TRP A 1 176 ? 11.555 -3.451 -9.148 1 98.81 176 TRP A CA 1
ATOM 1358 C C . TRP A 1 176 ? 10.75 -4.516 -9.883 1 98.81 176 TRP A C 1
ATOM 1360 O O . TRP A 1 176 ? 11.219 -5.641 -10.07 1 98.81 176 TRP A O 1
ATOM 1370 N N . SER A 1 177 ? 9.578 -4.211 -10.211 1 98.88 177 SER A N 1
ATOM 1371 C CA . SER A 1 177 ? 8.68 -5.039 -11.016 1 98.88 177 SER A CA 1
ATOM 1372 C C . SER A 1 177 ? 7.984 -4.219 -12.094 1 98.88 177 SER A C 1
ATOM 1374 O O . SER A 1 177 ? 7.445 -3.145 -11.812 1 98.88 177 SER A O 1
ATOM 1376 N N . ILE A 1 178 ? 8.047 -4.703 -13.258 1 98.81 178 ILE A N 1
ATOM 1377 C CA . ILE A 1 178 ? 7.352 -4.09 -14.383 1 98.81 178 ILE A CA 1
ATOM 1378 C C . ILE A 1 178 ? 6.082 -4.879 -14.695 1 98.81 178 ILE A C 1
ATOM 1380 O O . ILE A 1 178 ? 6.141 -6.086 -14.945 1 98.81 178 ILE A O 1
ATOM 1384 N N . VAL A 1 179 ? 4.996 -4.219 -14.625 1 98.75 179 VAL A N 1
ATOM 1385 C CA . VAL A 1 179 ? 3.699 -4.773 -15 1 98.75 179 VAL A CA 1
ATOM 1386 C C . VAL A 1 179 ? 3.137 -4.012 -16.203 1 98.75 179 VAL A C 1
ATOM 1388 O O . VAL A 1 179 ? 2.455 -2.996 -16.031 1 98.75 179 VAL A O 1
ATOM 1391 N N . ASP A 1 180 ? 3.428 -4.441 -17.359 1 98.56 180 ASP A N 1
ATOM 1392 C CA . ASP A 1 180 ? 2.836 -4 -18.625 1 98.56 180 ASP A CA 1
ATOM 1393 C C . ASP A 1 180 ? 1.744 -4.965 -19.078 1 98.56 180 ASP A C 1
ATOM 1395 O O . ASP A 1 180 ? 2.033 -6.094 -19.484 1 98.56 180 ASP A O 1
ATOM 1399 N N . PRO A 1 181 ? 0.474 -4.504 -19.031 1 97.88 181 PRO A N 1
ATOM 1400 C CA . PRO A 1 181 ? -0.618 -5.418 -19.375 1 97.88 181 PRO A CA 1
ATOM 1401 C C . PRO A 1 181 ? -0.488 -5.996 -20.781 1 97.88 181 PRO A C 1
ATOM 1403 O O . PRO A 1 181 ? -1.005 -7.082 -21.062 1 97.88 181 PRO A O 1
ATOM 1406 N N . CYS A 1 182 ? 0.216 -5.383 -21.656 1 97.88 182 CYS A N 1
ATOM 1407 C CA . CYS A 1 182 ? 0.372 -5.867 -23.031 1 97.88 182 CYS A CA 1
ATOM 1408 C C . CYS A 1 182 ? 1.108 -7.199 -23.047 1 97.88 182 CYS A C 1
ATOM 1410 O O . CYS A 1 182 ? 0.908 -8.008 -23.953 1 97.88 182 CYS A O 1
ATOM 1412 N N . PHE A 1 183 ? 1.882 -7.473 -22.047 1 98.12 183 PHE A N 1
ATOM 1413 C CA . PHE A 1 183 ? 2.664 -8.703 -21.984 1 98.12 183 PHE A CA 1
ATOM 1414 C C . PHE A 1 183 ? 1.798 -9.867 -21.531 1 98.12 183 PHE A C 1
ATOM 1416 O O . PHE A 1 183 ? 2.244 -11.023 -21.531 1 98.12 183 PHE A O 1
ATOM 1423 N N . THR A 1 184 ? 0.564 -9.641 -21.172 1 97.44 184 THR A N 1
ATOM 1424 C CA . THR A 1 184 ? -0.312 -10.688 -20.656 1 97.44 184 THR A CA 1
ATOM 1425 C C . THR A 1 184 ? -1.446 -10.969 -21.641 1 97.44 184 THR A C 1
ATOM 1427 O O . THR A 1 184 ? -2.275 -11.852 -21.391 1 97.44 184 THR A O 1
ATOM 1430 N N . MET A 1 185 ? -1.493 -10.32 -22.766 1 97.12 185 MET A N 1
ATOM 1431 C CA . MET A 1 185 ? -2.676 -10.32 -23.609 1 97.12 185 MET A CA 1
ATOM 1432 C C . MET A 1 185 ? -2.705 -11.562 -24.5 1 97.12 185 MET A C 1
ATOM 1434 O O . MET A 1 185 ? -3.734 -11.875 -25.094 1 97.12 185 MET A O 1
ATOM 1438 N N . SER A 1 186 ? -1.582 -12.266 -24.609 1 96.19 186 SER A N 1
ATOM 1439 C CA . SER A 1 186 ? -1.53 -13.484 -25.406 1 96.19 186 SER A CA 1
ATOM 1440 C C . SER A 1 186 ? -1.876 -14.711 -24.578 1 96.19 186 SER A C 1
ATOM 1442 O O . SER A 1 186 ? -1.91 -15.828 -25.094 1 96.19 186 SER A O 1
ATOM 1444 N N . LEU A 1 187 ? -2.123 -14.57 -23.328 1 96.81 187 LEU A N 1
ATOM 1445 C CA . LEU A 1 187 ? -2.416 -15.695 -22.453 1 96.81 187 LEU A CA 1
ATOM 1446 C C . LEU A 1 187 ? -3.66 -16.438 -22.922 1 96.81 187 LEU A C 1
ATOM 1448 O O . LEU A 1 187 ? -4.641 -15.82 -23.344 1 96.81 187 LEU A O 1
ATOM 1452 N N . PRO A 1 188 ? -3.586 -17.781 -22.891 1 96.19 188 PRO A N 1
ATOM 1453 C CA . PRO A 1 188 ? -4.809 -18.531 -23.156 1 96.19 188 PRO A CA 1
ATOM 1454 C C . PRO A 1 188 ? -5.848 -18.391 -22.047 1 96.19 188 PRO A C 1
ATOM 1456 O O . PRO A 1 188 ? -5.512 -17.969 -20.938 1 96.19 188 PRO A O 1
ATOM 1459 N N . ASP A 1 189 ? -7.07 -18.75 -22.312 1 97.62 189 ASP A N 1
ATOM 1460 C CA . ASP A 1 189 ? -8.203 -18.562 -21.422 1 97.62 189 ASP A CA 1
ATOM 1461 C C . ASP A 1 189 ? -7.969 -19.25 -20.078 1 97.62 189 ASP A C 1
ATOM 1463 O O . ASP A 1 189 ? -8.305 -18.703 -19.031 1 97.62 189 ASP A O 1
ATOM 1467 N N . ASN A 1 190 ? -7.43 -20.453 -20.141 1 96.62 190 ASN A N 1
ATOM 1468 C CA . ASN A 1 190 ? -7.254 -21.203 -18.906 1 96.62 190 ASN A CA 1
ATOM 1469 C C . ASN A 1 190 ? -6.332 -20.484 -17.938 1 96.62 190 ASN A C 1
ATOM 1471 O O . ASN A 1 190 ? -6.59 -20.469 -16.734 1 96.62 190 ASN A O 1
ATOM 1475 N N . GLN A 1 191 ? -5.254 -19.844 -18.406 1 95.88 191 GLN A N 1
ATOM 1476 C CA . GLN A 1 191 ? -4.332 -19.109 -17.547 1 95.88 191 GLN A CA 1
ATOM 1477 C C . GLN A 1 191 ? -4.977 -17.828 -17.016 1 95.88 191 GLN A C 1
ATOM 1479 O O . GLN A 1 191 ? -4.73 -17.438 -15.875 1 95.88 191 GLN A O 1
ATOM 1484 N N . ILE A 1 192 ? -5.789 -17.203 -17.859 1 97.94 192 ILE A N 1
ATOM 1485 C CA . ILE A 1 192 ? -6.52 -16.016 -17.422 1 97.94 192 ILE A CA 1
ATOM 1486 C C . ILE A 1 192 ? -7.488 -16.391 -16.297 1 97.94 192 ILE A C 1
ATOM 1488 O O . ILE A 1 192 ? -7.496 -15.758 -15.242 1 97.94 192 ILE A O 1
ATOM 1492 N N . ARG A 1 193 ? -8.211 -17.516 -16.484 1 98.19 193 ARG A N 1
ATOM 1493 C CA . ARG A 1 193 ? -9.18 -17.984 -15.492 1 98.19 193 ARG A CA 1
ATOM 1494 C C . ARG A 1 193 ? -8.484 -18.328 -14.18 1 98.19 193 ARG A C 1
ATOM 1496 O O . ARG A 1 193 ? -8.961 -17.953 -13.109 1 98.19 193 ARG A O 1
ATOM 1503 N N . ASN A 1 194 ? -7.379 -19 -14.305 1 97.56 194 ASN A N 1
ATOM 1504 C CA . ASN A 1 194 ? -6.617 -19.375 -13.117 1 97.56 194 ASN A CA 1
ATOM 1505 C C . ASN A 1 194 ? -6.164 -18.141 -12.328 1 97.56 194 ASN A C 1
ATOM 1507 O O . ASN A 1 194 ? -6.203 -18.141 -11.094 1 97.56 194 ASN A O 1
ATOM 1511 N N . GLY A 1 195 ? -5.688 -17.141 -13.055 1 98 195 GLY A N 1
ATOM 1512 C CA . GLY A 1 195 ? -5.25 -15.922 -12.406 1 98 195 GLY A CA 1
ATOM 1513 C C . GLY A 1 195 ? -6.379 -15.18 -11.711 1 98 195 GLY A C 1
ATOM 1514 O O . GLY A 1 195 ? -6.207 -14.688 -10.594 1 98 195 GLY A O 1
ATOM 1515 N N . LEU A 1 196 ? -7.551 -15.102 -12.383 1 98.75 196 LEU A N 1
ATOM 1516 C CA . LEU A 1 196 ? -8.734 -14.477 -11.797 1 98.75 196 LEU A CA 1
ATOM 1517 C C . LEU A 1 196 ? -9.125 -15.164 -10.5 1 98.75 196 LEU A C 1
ATOM 1519 O O . LEU A 1 196 ? -9.305 -14.508 -9.469 1 98.75 196 LEU A O 1
ATOM 1523 N N . VAL A 1 197 ? -9.117 -16.469 -10.516 1 98.69 197 VAL A N 1
ATOM 1524 C CA . VAL A 1 197 ? -9.562 -17.25 -9.375 1 98.69 197 VAL A CA 1
ATOM 1525 C C . VAL A 1 197 ? -8.539 -17.156 -8.242 1 98.69 197 VAL A C 1
ATOM 1527 O O . VAL A 1 197 ? -8.898 -16.906 -7.094 1 98.69 197 VAL A O 1
ATOM 1530 N N . ASP A 1 198 ? -7.32 -17.344 -8.57 1 98.06 198 ASP A N 1
ATOM 1531 C CA . ASP A 1 198 ? -6.266 -17.312 -7.566 1 98.06 198 ASP A CA 1
ATOM 1532 C C . ASP A 1 198 ? -6.246 -15.969 -6.832 1 98.06 198 ASP A C 1
ATOM 1534 O O . ASP A 1 198 ? -6.18 -15.93 -5.602 1 98.06 198 ASP A O 1
ATOM 1538 N N . SER A 1 199 ? -6.309 -14.883 -7.574 1 98.5 199 SER A N 1
ATOM 1539 C CA . SER A 1 199 ? -6.309 -13.547 -6.984 1 98.5 199 SER A CA 1
ATOM 1540 C C . SER A 1 199 ? -7.516 -13.344 -6.074 1 98.5 199 SER A C 1
ATOM 1542 O O . SER A 1 199 ? -7.383 -12.805 -4.973 1 98.5 199 SER A O 1
ATOM 1544 N N . PHE A 1 200 ? -8.672 -13.789 -6.523 1 98.75 200 PHE A N 1
ATOM 1545 C CA . PHE A 1 200 ? -9.898 -13.672 -5.75 1 98.75 200 PHE A CA 1
ATOM 1546 C C . PHE A 1 200 ? -9.805 -14.477 -4.457 1 98.75 200 PHE A C 1
ATOM 1548 O O . PHE A 1 200 ? -10.211 -14 -3.395 1 98.75 200 PHE A O 1
ATOM 1555 N N . VAL A 1 201 ? -9.258 -15.656 -4.508 1 98.5 201 VAL A N 1
ATOM 1556 C CA . VAL A 1 201 ? -9.18 -16.547 -3.354 1 98.5 201 VAL A CA 1
ATOM 1557 C C . VAL A 1 201 ? -8.203 -15.969 -2.326 1 98.5 201 VAL A C 1
ATOM 1559 O O . VAL A 1 201 ? -8.445 -16.047 -1.119 1 98.5 201 VAL A O 1
ATOM 1562 N N . HIS A 1 202 ? -7.098 -15.422 -2.799 1 98.12 202 HIS A N 1
ATOM 1563 C CA . HIS A 1 202 ? -6.199 -14.742 -1.872 1 98.12 202 HIS A CA 1
ATOM 1564 C C . HIS A 1 202 ? -6.93 -13.656 -1.093 1 98.12 202 HIS A C 1
ATOM 1566 O O . HIS A 1 202 ? -6.723 -13.5 0.113 1 98.12 202 HIS A O 1
ATOM 1572 N N . CYS A 1 203 ? -7.777 -12.883 -1.742 1 98.31 203 CYS A N 1
ATOM 1573 C CA . CYS A 1 203 ? -8.562 -11.852 -1.07 1 98.31 203 CYS A CA 1
ATOM 1574 C C . CYS A 1 203 ? -9.492 -12.469 -0.029 1 98.31 203 CYS A C 1
ATOM 1576 O O . CYS A 1 203 ? -9.555 -11.992 1.108 1 98.31 203 CYS A O 1
ATOM 1578 N N . ILE A 1 204 ? -10.18 -13.547 -0.384 1 97.88 204 ILE A N 1
ATOM 1579 C CA . ILE A 1 204 ? -11.102 -14.211 0.532 1 97.88 204 ILE A CA 1
ATOM 1580 C C . ILE A 1 204 ? -10.344 -14.656 1.783 1 97.88 204 ILE A C 1
ATOM 1582 O O . ILE A 1 204 ? -10.82 -14.461 2.904 1 97.88 204 ILE A O 1
ATOM 1586 N N . GLU A 1 205 ? -9.211 -15.172 1.557 1 97.44 205 GLU A N 1
ATOM 1587 C CA . GLU A 1 205 ? -8.469 -15.781 2.656 1 97.44 205 GLU A CA 1
ATOM 1588 C C . GLU A 1 205 ? -7.867 -14.719 3.572 1 97.44 205 GLU A C 1
ATOM 1590 O O . GLU A 1 205 ? -7.488 -15.008 4.707 1 97.44 205 GLU A O 1
ATOM 1595 N N . GLN A 1 206 ? -7.793 -13.523 3.121 1 97.12 206 GLN A N 1
ATOM 1596 C CA . GLN A 1 206 ? -7.367 -12.398 3.945 1 97.12 206 GLN A CA 1
ATOM 1597 C C . GLN A 1 206 ? -8.57 -11.672 4.547 1 97.12 206 GLN A C 1
ATOM 1599 O O . GLN A 1 206 ? -8.406 -10.758 5.359 1 97.12 206 GLN A O 1
ATOM 1604 N N . TYR A 1 207 ? -9.773 -12.055 4.195 1 97.06 207 TYR A N 1
ATOM 1605 C CA . TYR A 1 207 ? -11.016 -11.352 4.48 1 97.06 207 TYR A CA 1
ATOM 1606 C C . TYR A 1 207 ? -11.898 -12.156 5.426 1 97.06 207 TYR A C 1
ATOM 1608 O O . TYR A 1 207 ? -12.453 -11.609 6.387 1 97.06 207 TYR A O 1
ATOM 1616 N N . ILE A 1 208 ? -12.195 -13.438 5.305 1 94.44 208 ILE A N 1
ATOM 1617 C CA . ILE A 1 208 ? -13.266 -14.258 5.859 1 94.44 208 ILE A CA 1
ATOM 1618 C C . ILE A 1 208 ? -13.047 -14.453 7.355 1 94.44 208 ILE A C 1
ATOM 1620 O O . ILE A 1 208 ? -14 -14.508 8.125 1 94.44 208 ILE A O 1
ATOM 1624 N N . GLY A 1 209 ? -11.828 -14.562 7.863 1 88.44 209 GLY A N 1
ATOM 1625 C CA . GLY A 1 209 ? -11.523 -14.797 9.266 1 88.44 209 GLY A CA 1
ATOM 1626 C C . GLY A 1 209 ? -11.391 -13.516 10.07 1 88.44 209 GLY A C 1
ATOM 1627 O O . GLY A 1 209 ? -11.156 -13.547 11.281 1 88.44 209 GLY A O 1
ATOM 1628 N N . ASN A 1 210 ? -11.773 -12.43 9.477 1 89.81 210 ASN A N 1
ATOM 1629 C CA . ASN A 1 210 ? -11.547 -11.117 10.078 1 89.81 210 ASN A CA 1
ATOM 1630 C C . ASN A 1 210 ? -12.805 -10.258 10.031 1 89.81 210 ASN A C 1
ATOM 1632 O O . ASN A 1 210 ? -13.289 -9.914 8.953 1 89.81 210 ASN A O 1
ATOM 1636 N N . TYR A 1 211 ? -13.469 -10.055 11.188 1 90.06 211 TYR A N 1
ATOM 1637 C CA . TYR A 1 211 ? -14.656 -9.203 11.164 1 90.06 211 TYR A CA 1
ATOM 1638 C C . TYR A 1 211 ? -14.352 -7.828 11.75 1 90.06 211 TYR A C 1
ATOM 1640 O O . TYR A 1 211 ? -14.18 -7.688 12.961 1 90.06 211 TYR A O 1
ATOM 1648 N N . HIS A 1 212 ? -14.266 -6.766 10.891 1 90.25 212 HIS A N 1
ATOM 1649 C CA . HIS A 1 212 ? -14.133 -5.344 11.188 1 90.25 212 HIS A CA 1
ATOM 1650 C C . HIS A 1 212 ? -12.883 -5.07 12.023 1 90.25 212 HIS A C 1
ATOM 1652 O O . HIS A 1 212 ? -12.914 -4.254 12.945 1 90.25 212 HIS A O 1
ATOM 1658 N N . LEU A 1 213 ? -11.82 -5.824 11.742 1 94.94 213 LEU A N 1
ATOM 1659 C CA . LEU A 1 213 ? -10.555 -5.566 12.422 1 94.94 213 LEU A CA 1
ATOM 1660 C C . LEU A 1 213 ? -9.883 -4.316 11.867 1 94.94 213 LEU A C 1
ATOM 1662 O O . LEU A 1 213 ? -9.367 -3.49 12.625 1 94.94 213 LEU A O 1
ATOM 1666 N N . ASN A 1 214 ? -9.836 -4.152 10.648 1 97.69 214 ASN A N 1
ATOM 1667 C CA . ASN A 1 214 ? -9.312 -2.996 9.93 1 97.69 214 ASN A CA 1
ATOM 1668 C C . ASN A 1 214 ? -10.234 -2.594 8.781 1 97.69 214 ASN A C 1
ATOM 1670 O O . ASN A 1 214 ? -10.109 -3.119 7.668 1 97.69 214 ASN A O 1
ATOM 1674 N N . PRO A 1 215 ? -11.109 -1.655 9.023 1 97.25 215 PRO A N 1
ATOM 1675 C CA . PRO A 1 215 ? -12.133 -1.312 8.031 1 97.25 215 PRO A CA 1
ATOM 1676 C C . PRO A 1 215 ? -11.539 -0.809 6.719 1 97.25 215 PRO A C 1
ATOM 1678 O O . PRO A 1 215 ? -12.141 -0.974 5.66 1 97.25 215 PRO A O 1
ATOM 1681 N N . VAL A 1 216 ? -10.344 -0.177 6.742 1 97.88 216 VAL A N 1
ATOM 1682 C CA . VAL A 1 216 ? -9.695 0.289 5.523 1 97.88 216 VAL A CA 1
ATOM 1683 C C . VAL A 1 216 ? -9.289 -0.907 4.66 1 97.88 216 VAL A C 1
ATOM 1685 O O . VAL A 1 216 ? -9.609 -0.956 3.471 1 97.88 216 VAL A O 1
ATOM 1688 N N . VAL A 1 217 ? -8.648 -1.882 5.273 1 98.06 217 VAL A N 1
ATOM 1689 C CA . VAL A 1 217 ? -8.203 -3.088 4.586 1 98.06 217 VAL A CA 1
ATOM 1690 C C . VAL A 1 217 ? -9.406 -3.883 4.098 1 98.06 217 VAL A C 1
ATOM 1692 O O . VAL A 1 217 ? -9.391 -4.426 2.99 1 98.06 217 VAL A O 1
ATOM 1695 N N . GLU A 1 218 ? -10.398 -3.916 4.906 1 97.56 218 GLU A N 1
ATOM 1696 C CA . GLU A 1 218 ? -11.633 -4.602 4.531 1 97.56 218 GLU A CA 1
ATOM 1697 C C . GLU A 1 218 ? -12.242 -3.992 3.271 1 97.56 218 GLU A C 1
ATOM 1699 O O . GLU A 1 218 ? -12.625 -4.715 2.35 1 97.56 218 GLU A O 1
ATOM 1704 N N . ALA A 1 219 ? -12.344 -2.701 3.227 1 97.94 219 ALA A N 1
ATOM 1705 C CA . ALA A 1 219 ? -12.906 -2.008 2.07 1 97.94 219 ALA A CA 1
ATOM 1706 C C . ALA A 1 219 ? -12.055 -2.236 0.825 1 97.94 219 ALA A C 1
ATOM 1708 O O . ALA A 1 219 ? -12.586 -2.426 -0.272 1 97.94 219 ALA A O 1
ATOM 1709 N N . GLU A 1 220 ? -10.758 -2.152 1.026 1 98.38 220 GLU A N 1
ATOM 1710 C CA . GLU A 1 220 ? -9.859 -2.396 -0.102 1 98.38 220 GLU A CA 1
ATOM 1711 C C . GLU A 1 220 ? -10.031 -3.814 -0.642 1 98.38 220 GLU A C 1
ATOM 1713 O O . GLU A 1 220 ? -10.117 -4.016 -1.855 1 98.38 220 GLU A O 1
ATOM 1718 N N . THR A 1 221 ? -10.07 -4.793 0.27 1 98.62 221 THR A N 1
ATOM 1719 C CA . THR A 1 221 ? -10.219 -6.188 -0.124 1 98.62 221 THR A CA 1
ATOM 1720 C C . THR A 1 221 ? -11.516 -6.391 -0.912 1 98.62 221 THR A C 1
ATOM 1722 O O . THR A 1 221 ? -11.516 -7.062 -1.946 1 98.62 221 THR A O 1
ATOM 1725 N N . GLU A 1 222 ? -12.594 -5.824 -0.447 1 98.75 222 GLU A N 1
ATOM 1726 C CA . GLU A 1 222 ? -13.875 -5.887 -1.151 1 98.75 222 GLU A CA 1
ATOM 1727 C C . GLU A 1 222 ? -13.781 -5.238 -2.527 1 98.75 222 GLU A C 1
ATOM 1729 O O . GLU A 1 222 ? -14.32 -5.758 -3.506 1 98.75 222 GLU A O 1
ATOM 1734 N N . GLY A 1 223 ? -13.062 -4.094 -2.553 1 98.56 223 GLY A N 1
ATOM 1735 C CA . GLY A 1 223 ? -12.844 -3.428 -3.826 1 98.56 223 GLY A CA 1
ATOM 1736 C C . GLY A 1 223 ? -12.086 -4.285 -4.824 1 98.56 223 GLY A C 1
ATOM 1737 O O . GLY A 1 223 ? -12.43 -4.32 -6.008 1 98.56 223 GLY A O 1
ATOM 1738 N N . VAL A 1 224 ? -11.047 -4.992 -4.371 1 98.81 224 VAL A N 1
ATOM 1739 C CA . VAL A 1 224 ? -10.273 -5.883 -5.234 1 98.81 224 VAL A CA 1
ATOM 1740 C C . VAL A 1 224 ? -11.18 -7 -5.758 1 98.81 224 VAL A C 1
ATOM 1742 O O . VAL A 1 224 ? -11.188 -7.285 -6.957 1 98.81 224 VAL A O 1
ATOM 1745 N N . MET A 1 225 ? -11.984 -7.617 -4.855 1 98.88 225 MET A N 1
ATOM 1746 C CA . MET A 1 225 ? -12.867 -8.703 -5.262 1 98.88 225 MET A CA 1
ATOM 1747 C C . MET A 1 225 ? -13.883 -8.227 -6.289 1 98.88 225 MET A C 1
ATOM 1749 O O . MET A 1 225 ? -14.07 -8.859 -7.328 1 98.88 225 MET A O 1
ATOM 1753 N N . ARG A 1 226 ? -14.508 -7.027 -6.059 1 98.81 226 ARG A N 1
ATOM 1754 C CA . ARG A 1 226 ? -15.453 -6.473 -7.02 1 98.81 226 ARG A CA 1
ATOM 1755 C C . ARG A 1 226 ? -14.789 -6.223 -8.367 1 98.81 226 ARG A C 1
ATOM 1757 O O . ARG A 1 226 ? -15.383 -6.477 -9.414 1 98.81 226 ARG A O 1
ATOM 1764 N N . THR A 1 227 ? -13.578 -5.703 -8.305 1 98.62 227 THR A N 1
ATOM 1765 C CA . THR A 1 227 ? -12.844 -5.383 -9.523 1 98.62 227 THR A CA 1
ATOM 1766 C C . THR A 1 227 ? -12.562 -6.645 -10.336 1 98.62 227 THR A C 1
ATOM 1768 O O . THR A 1 227 ? -12.781 -6.676 -11.547 1 98.62 227 THR A O 1
ATOM 1771 N N . ILE A 1 228 ? -12.117 -7.695 -9.648 1 98.81 228 ILE A N 1
ATOM 1772 C CA . ILE A 1 228 ? -11.797 -8.961 -10.305 1 98.81 228 ILE A CA 1
ATOM 1773 C C . ILE A 1 228 ? -13.055 -9.523 -10.977 1 98.81 228 ILE A C 1
ATOM 1775 O O . ILE A 1 228 ? -13.023 -9.883 -12.156 1 98.81 228 ILE A O 1
ATOM 1779 N N . ILE A 1 229 ? -14.141 -9.555 -10.258 1 98.81 229 ILE A N 1
ATOM 1780 C CA . ILE A 1 229 ? -15.398 -10.031 -10.82 1 98.81 229 ILE A CA 1
ATOM 1781 C C . ILE A 1 229 ? -15.805 -9.164 -12.008 1 98.81 229 ILE A C 1
ATOM 1783 O O . ILE A 1 229 ? -16.188 -9.68 -13.062 1 98.81 229 ILE A O 1
ATOM 1787 N N . GLY A 1 230 ? -15.664 -7.844 -11.891 1 98.25 230 GLY A N 1
ATOM 1788 C CA . GLY A 1 230 ? -16.125 -6.879 -12.883 1 98.25 230 GLY A CA 1
ATOM 1789 C C . GLY A 1 230 ? -15.383 -6.98 -14.195 1 98.25 230 GLY A C 1
ATOM 1790 O O . GLY A 1 230 ? -15.953 -6.719 -15.258 1 98.25 230 GLY A O 1
ATOM 1791 N N . VAL A 1 231 ? -14.117 -7.383 -14.141 1 97.88 231 VAL A N 1
ATOM 1792 C CA . VAL A 1 231 ? -13.328 -7.367 -15.367 1 97.88 231 VAL A CA 1
ATOM 1793 C C . VAL A 1 231 ? -13.234 -8.781 -15.938 1 97.88 231 VAL A C 1
ATOM 1795 O O . VAL A 1 231 ? -12.719 -8.984 -17.047 1 97.88 231 VAL A O 1
ATOM 1798 N N . SER A 1 232 ? -13.734 -9.797 -15.258 1 98.56 232 SER A N 1
ATOM 1799 C CA . SER A 1 232 ? -13.469 -11.195 -15.586 1 98.56 232 SER A CA 1
ATOM 1800 C C . SER A 1 232 ? -13.992 -11.539 -16.969 1 98.56 232 SER A C 1
ATOM 1802 O O . SER A 1 232 ? -13.227 -11.93 -17.859 1 98.56 232 SER A O 1
ATOM 1804 N N . HIS A 1 233 ? -15.289 -11.32 -17.297 1 98.5 233 HIS A N 1
ATOM 1805 C CA . HIS A 1 233 ? -15.867 -11.68 -18.594 1 98.5 233 HIS A CA 1
ATOM 1806 C C . HIS A 1 233 ? -15.289 -10.828 -19.719 1 98.5 233 HIS A C 1
ATOM 1808 O O . HIS A 1 233 ? -15.016 -11.344 -20.797 1 98.5 233 HIS A O 1
ATOM 1814 N N . LYS A 1 234 ? -15.055 -9.516 -19.453 1 97.75 234 LYS A N 1
ATOM 1815 C CA . LYS A 1 234 ? -14.477 -8.641 -20.469 1 97.75 234 LYS A CA 1
ATOM 1816 C C . LYS A 1 234 ? -13.086 -9.109 -20.859 1 97.75 234 LYS A C 1
ATOM 1818 O O . LYS A 1 234 ? -12.719 -9.07 -22.047 1 97.75 234 LYS A O 1
ATOM 1823 N N . THR A 1 235 ? -12.32 -9.523 -19.891 1 98 235 THR A N 1
ATOM 1824 C CA . THR A 1 235 ? -10.953 -9.984 -20.125 1 98 235 THR A CA 1
ATOM 1825 C C . THR A 1 235 ? -10.953 -11.281 -20.922 1 98 235 THR A C 1
ATOM 1827 O O . THR A 1 235 ? -10.102 -11.477 -21.797 1 98 235 THR A O 1
ATOM 1830 N N . LEU A 1 236 ? -11.883 -12.164 -20.672 1 98.25 236 LEU A N 1
ATOM 1831 C CA . LEU A 1 236 ? -11.969 -13.461 -21.344 1 98.25 236 LEU A CA 1
ATOM 1832 C C . LEU A 1 236 ? -12.578 -13.328 -22.734 1 98.25 236 LEU A C 1
ATOM 1834 O O . LEU A 1 236 ? -12.18 -14.031 -23.656 1 98.25 236 LEU A O 1
ATOM 1838 N N . GLU A 1 237 ? -13.484 -12.406 -22.938 1 98.06 237 GLU A N 1
ATOM 1839 C CA . GLU A 1 237 ? -14.18 -12.211 -24.203 1 98.06 237 GLU A CA 1
ATOM 1840 C C . GLU A 1 237 ? -13.289 -11.508 -25.219 1 98.06 237 GLU A C 1
ATOM 1842 O O . GLU A 1 237 ? -13.383 -11.766 -26.422 1 98.06 237 GLU A O 1
ATOM 1847 N N . ASN A 1 238 ? -12.508 -10.57 -24.734 1 98.06 238 ASN A N 1
ATOM 1848 C CA . ASN A 1 238 ? -11.562 -9.836 -25.578 1 98.06 238 ASN A CA 1
ATOM 1849 C C . ASN A 1 238 ? -10.195 -9.711 -24.906 1 98.06 238 ASN A C 1
ATOM 1851 O O . ASN A 1 238 ? -9.969 -8.797 -24.109 1 98.06 238 ASN A O 1
ATOM 1855 N N . HIS A 1 239 ? -9.32 -10.484 -25.328 1 97.44 239 HIS A N 1
ATOM 1856 C CA . HIS A 1 239 ? -7.984 -10.547 -24.75 1 97.44 239 HIS A CA 1
ATOM 1857 C C . HIS A 1 239 ? -7.227 -9.242 -24.953 1 97.44 239 HIS A C 1
ATOM 1859 O O . HIS A 1 239 ? -6.234 -8.977 -24.281 1 97.44 239 HIS A O 1
ATOM 1865 N N . GLN A 1 240 ? -7.723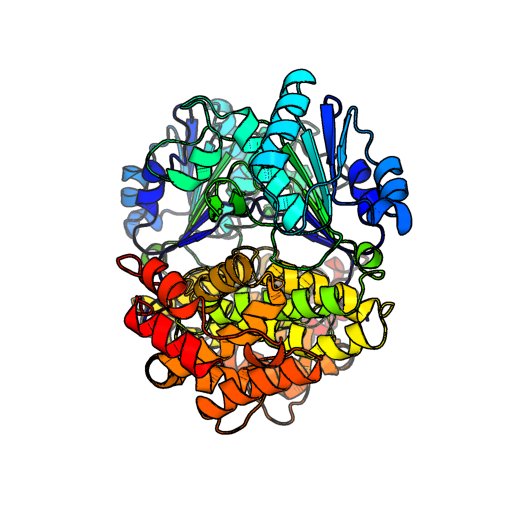 -8.406 -25.875 1 97.06 240 GLN A N 1
ATOM 1866 C CA . GLN A 1 240 ? -7.004 -7.191 -26.234 1 97.06 240 GLN A CA 1
ATOM 1867 C C . GLN A 1 240 ? -7.637 -5.965 -25.578 1 97.06 240 GLN A C 1
ATOM 1869 O O . GLN A 1 240 ? -7.238 -4.832 -25.859 1 97.06 240 GLN A O 1
ATOM 1874 N N . ASP A 1 241 ? -8.648 -6.215 -24.75 1 97.38 241 ASP A N 1
ATOM 1875 C CA . ASP A 1 241 ? -9.242 -5.105 -24.016 1 97.38 241 ASP A CA 1
ATOM 1876 C C . ASP A 1 241 ? -8.25 -4.531 -23 1 97.38 241 ASP A C 1
ATOM 1878 O O . ASP A 1 241 ? -8.133 -5.043 -21.875 1 97.38 241 ASP A O 1
ATOM 1882 N N . TYR A 1 242 ? -7.598 -3.441 -23.359 1 97.62 242 TYR A N 1
ATOM 1883 C CA . TYR A 1 242 ? -6.516 -2.873 -22.562 1 97.62 242 TYR A CA 1
ATOM 1884 C C . TYR A 1 242 ? -7.02 -2.445 -21.188 1 97.62 242 TYR A C 1
ATOM 1886 O O . TYR A 1 242 ? -6.375 -2.721 -20.172 1 97.62 242 TYR A O 1
ATOM 1894 N N . GLN A 1 243 ? -8.133 -1.809 -21.141 1 96.81 243 GLN A N 1
ATOM 1895 C CA . GLN A 1 243 ? -8.664 -1.313 -19.875 1 96.81 243 GLN A CA 1
ATOM 1896 C C . GLN A 1 243 ? -8.984 -2.463 -18.922 1 96.81 243 GLN A C 1
ATOM 1898 O O . GLN A 1 243 ? -8.688 -2.393 -17.734 1 96.81 243 GLN A O 1
ATOM 1903 N N . ALA A 1 244 ? -9.602 -3.5 -19.469 1 97.44 244 ALA A N 1
ATOM 1904 C CA . ALA A 1 244 ? -9.898 -4.664 -18.625 1 97.44 244 ALA A CA 1
ATOM 1905 C C . ALA A 1 244 ? -8.617 -5.316 -18.125 1 97.44 244 ALA A C 1
ATOM 1907 O O . ALA A 1 244 ? -8.531 -5.703 -16.953 1 97.44 244 ALA A O 1
ATOM 1908 N N . ARG A 1 245 ? -7.645 -5.363 -19.031 1 98.31 245 ARG A N 1
ATOM 1909 C CA . ARG A 1 245 ? -6.426 -6.098 -18.703 1 98.31 245 ARG A CA 1
ATOM 1910 C C . ARG A 1 245 ? -5.586 -5.336 -17.672 1 98.31 245 ARG A C 1
ATOM 1912 O O . ARG A 1 245 ? -5.105 -5.922 -16.703 1 98.31 245 ARG A O 1
ATOM 1919 N N . ILE A 1 246 ? -5.398 -4.02 -17.891 1 98.5 246 ILE A N 1
ATOM 1920 C CA . ILE A 1 246 ? -4.594 -3.221 -16.969 1 98.5 246 ILE A CA 1
ATOM 1921 C C . ILE A 1 246 ? -5.242 -3.211 -15.594 1 98.5 246 ILE A C 1
ATOM 1923 O O . ILE A 1 246 ? -4.547 -3.199 -14.578 1 98.5 246 ILE A O 1
ATOM 1927 N N . THR A 1 247 ? -6.578 -3.227 -15.555 1 98.31 247 THR A N 1
ATOM 1928 C CA . THR A 1 247 ? -7.328 -3.264 -14.305 1 98.31 247 THR A CA 1
ATOM 1929 C C . THR A 1 247 ? -7.16 -4.613 -13.609 1 98.31 247 THR A C 1
ATOM 1931 O O . THR A 1 247 ? -6.918 -4.668 -12.398 1 98.31 247 THR A O 1
ATOM 1934 N N . PHE A 1 248 ?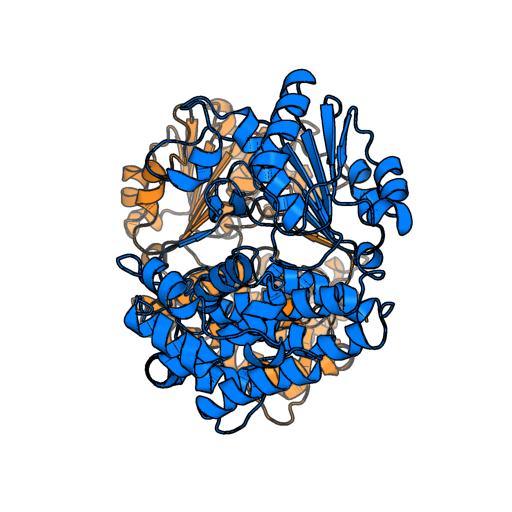 -7.219 -5.695 -14.391 1 98.5 248 PHE A N 1
ATOM 1935 C CA . PHE A 1 248 ? -7.023 -7.039 -13.867 1 98.5 248 PHE A CA 1
ATOM 1936 C C . PHE A 1 248 ? -5.629 -7.191 -13.273 1 98.5 248 PHE A C 1
ATOM 1938 O O . PHE A 1 248 ? -5.477 -7.672 -12.148 1 98.5 248 PHE A O 1
ATOM 1945 N N . CYS A 1 249 ? -4.617 -6.734 -13.953 1 98.69 249 CYS A N 1
ATOM 1946 C CA . CYS A 1 249 ? -3.238 -6.844 -13.492 1 98.69 249 CYS A CA 1
ATOM 1947 C C . CYS A 1 249 ? -3.057 -6.16 -12.141 1 98.69 249 CYS A C 1
ATOM 1949 O O . CYS A 1 249 ? -2.432 -6.715 -11.242 1 98.69 249 CYS A O 1
ATOM 1951 N N . TYR A 1 250 ? -3.643 -5.012 -12.008 1 98.69 250 TYR A N 1
ATOM 1952 C CA . TYR A 1 250 ? -3.465 -4.273 -10.758 1 98.69 250 TYR A CA 1
ATOM 1953 C C . TYR A 1 250 ? -4.184 -4.965 -9.609 1 98.69 250 TYR A C 1
ATOM 1955 O O . TYR A 1 250 ? -3.629 -5.094 -8.516 1 98.69 250 TYR A O 1
ATOM 1963 N N . ALA A 1 251 ? -5.43 -5.367 -9.867 1 98.69 251 ALA A N 1
ATOM 1964 C CA . ALA A 1 251 ? -6.176 -6.082 -8.836 1 98.69 251 ALA A CA 1
ATOM 1965 C C . ALA A 1 251 ? -5.418 -7.32 -8.367 1 98.69 251 ALA A C 1
ATOM 1967 O O . ALA A 1 251 ? -5.332 -7.586 -7.164 1 98.69 251 ALA A O 1
ATOM 1968 N N . ALA A 1 252 ? -4.855 -8.062 -9.328 1 98.69 252 ALA A N 1
ATOM 1969 C CA . ALA A 1 252 ? -4.098 -9.266 -9.008 1 98.69 252 ALA A CA 1
ATOM 1970 C C . ALA A 1 252 ? -2.857 -8.938 -8.18 1 98.69 252 ALA A C 1
ATOM 1972 O O . ALA A 1 252 ? -2.51 -9.664 -7.254 1 98.69 252 ALA A O 1
ATOM 1973 N N . THR A 1 253 ? -2.186 -7.859 -8.477 1 98.69 253 THR A N 1
ATOM 1974 C CA . THR A 1 253 ? -1.018 -7.422 -7.723 1 98.69 253 THR A CA 1
ATOM 1975 C C . THR A 1 253 ? -1.39 -7.125 -6.273 1 98.69 253 THR A C 1
ATOM 1977 O O . THR A 1 253 ? -0.731 -7.602 -5.348 1 98.69 253 THR A O 1
ATOM 1980 N N . VAL A 1 254 ? -2.475 -6.422 -6.051 1 98.69 254 VAL A N 1
ATOM 1981 C CA . VAL A 1 254 ? -2.895 -5.973 -4.727 1 98.69 254 VAL A CA 1
ATOM 1982 C C . VAL A 1 254 ? -3.4 -7.16 -3.914 1 98.69 254 VAL A C 1
ATOM 1984 O O . VAL A 1 254 ? -3.246 -7.195 -2.691 1 98.69 254 VAL A O 1
ATOM 1987 N N . ALA A 1 255 ? -3.893 -8.18 -4.582 1 98.44 255 ALA A N 1
ATOM 1988 C CA . ALA A 1 255 ? -4.508 -9.328 -3.928 1 98.44 255 ALA A CA 1
ATOM 1989 C C . ALA A 1 255 ? -3.527 -10 -2.967 1 98.44 255 ALA A C 1
ATOM 1991 O O . ALA A 1 255 ? -3.939 -10.625 -1.984 1 98.44 255 ALA A O 1
ATOM 1992 N N . LEU A 1 256 ? -2.23 -9.812 -3.201 1 97.5 256 LEU A N 1
ATOM 1993 C CA . LEU A 1 256 ? -1.265 -10.453 -2.312 1 97.5 256 LEU A CA 1
ATOM 1994 C C . LEU A 1 256 ? 0.034 -9.656 -2.258 1 97.5 256 LEU A C 1
ATOM 1996 O O . LEU A 1 256 ? 1.123 -10.227 -2.32 1 97.5 256 LEU A O 1
ATOM 2000 N N . ASN A 1 257 ? -0.018 -8.359 -2.24 1 96.81 257 ASN A N 1
ATOM 2001 C CA . ASN A 1 257 ? 1.161 -7.516 -2.078 1 96.81 257 ASN A CA 1
ATOM 2002 C C . ASN A 1 257 ? 1.447 -7.227 -0.607 1 96.81 257 ASN A C 1
ATOM 2004 O O . ASN A 1 257 ? 2.221 -6.324 -0.286 1 96.81 257 ASN A O 1
ATOM 2008 N N . MET A 1 258 ? 0.698 -7.855 0.329 1 96.12 258 MET A N 1
ATOM 2009 C CA . MET A 1 258 ? 0.865 -7.844 1.779 1 96.12 258 MET A CA 1
ATOM 2010 C C . MET A 1 258 ? 0.076 -6.703 2.41 1 96.12 258 MET A C 1
ATOM 2012 O O . MET A 1 258 ? -0.127 -6.676 3.625 1 96.12 258 MET A O 1
ATOM 2016 N N . SER A 1 259 ? -0.387 -5.723 1.63 1 97.81 259 SER A N 1
ATOM 2017 C CA . SER A 1 259 ? -1.113 -4.594 2.203 1 97.81 259 SER A CA 1
ATOM 2018 C C . SER A 1 259 ? -2.453 -5.035 2.781 1 97.81 259 SER A C 1
ATOM 2020 O O . SER A 1 259 ? -2.922 -4.477 3.775 1 97.81 259 SER A O 1
ATOM 2022 N N . LEU A 1 260 ? -3.066 -6.113 2.223 1 98.06 260 LEU A N 1
ATOM 2023 C CA . LEU A 1 260 ? -4.379 -6.57 2.664 1 98.06 260 LEU A CA 1
ATOM 2024 C C . LEU A 1 260 ? -4.266 -7.391 3.945 1 98.06 260 LEU A C 1
ATOM 2026 O O . LEU A 1 260 ? -5.281 -7.816 4.504 1 98.06 260 LEU A O 1
ATOM 2030 N N . LEU A 1 261 ? -3.055 -7.504 4.449 1 97.44 261 LEU A N 1
ATOM 2031 C CA . LEU A 1 261 ? -2.826 -8.266 5.672 1 97.44 261 LEU A CA 1
ATOM 2032 C C . LEU A 1 261 ? -2.59 -7.332 6.855 1 97.44 261 LEU A C 1
ATOM 2034 O O . LEU A 1 261 ? -2.408 -7.793 7.988 1 97.44 261 LEU A O 1
ATOM 2038 N N . CYS A 1 262 ? -2.602 -6.047 6.672 1 98.25 262 CYS A N 1
ATOM 2039 C CA . CYS A 1 262 ? -2.357 -5.086 7.742 1 98.25 262 CYS A CA 1
ATOM 2040 C C . CYS A 1 262 ? -3.455 -5.156 8.797 1 98.25 262 CYS A C 1
ATOM 2042 O O . CYS A 1 262 ? -4.594 -4.758 8.539 1 98.25 262 CYS A O 1
ATOM 2044 N N . GLY A 1 263 ? -3.07 -5.699 9.938 1 97.94 263 GLY A N 1
ATOM 2045 C CA . GLY A 1 263 ? -3.963 -5.699 11.086 1 97.94 263 GLY A CA 1
ATOM 2046 C C . GLY A 1 263 ? -4.93 -6.871 11.086 1 97.94 263 GLY A C 1
ATOM 2047 O O . GLY A 1 263 ? -5.879 -6.895 11.875 1 97.94 263 GLY A O 1
ATOM 2048 N N . VAL A 1 264 ? -4.758 -7.805 10.125 1 96.88 264 VAL A N 1
ATOM 2049 C CA . VAL A 1 264 ? -5.633 -8.969 10.078 1 96.88 264 VAL A CA 1
ATOM 2050 C C . VAL A 1 264 ? -4.797 -10.242 9.953 1 96.88 264 VAL A C 1
ATOM 2052 O O . VAL A 1 264 ? -3.566 -10.172 9.867 1 96.88 264 VAL A O 1
ATOM 2055 N N . THR A 1 265 ? -5.523 -11.391 9.992 1 94.31 265 THR A N 1
ATOM 2056 C CA . THR A 1 265 ? -4.852 -12.68 9.883 1 94.31 265 THR A CA 1
ATOM 2057 C C . THR A 1 265 ? -5.172 -13.352 8.555 1 94.31 265 THR A C 1
ATOM 2059 O O . THR A 1 265 ? -6.27 -13.18 8.016 1 94.31 265 THR A O 1
ATOM 2062 N N . LEU A 1 266 ? -4.246 -14.102 8.039 1 93.31 266 LEU A N 1
ATOM 2063 C CA . LEU A 1 266 ? -4.422 -14.898 6.824 1 93.31 266 LEU A CA 1
ATOM 2064 C C . LEU A 1 266 ? -4.953 -16.281 7.156 1 93.31 266 LEU A C 1
ATOM 2066 O O . LEU A 1 266 ? -4.379 -17 7.984 1 93.31 266 LEU A O 1
ATOM 2070 N N . CYS A 1 267 ? -6.035 -16.734 6.617 1 91.25 267 CYS A N 1
ATOM 2071 C CA . CYS A 1 267 ? -6.641 -18.047 6.871 1 91.25 267 CYS A CA 1
ATOM 2072 C C . CYS A 1 267 ? -5.895 -19.141 6.121 1 91.25 267 CYS A C 1
ATOM 2074 O O . CYS A 1 267 ? -5.438 -20.109 6.73 1 91.25 267 CYS A O 1
ATOM 2076 N N . GLY A 1 268 ? -5.766 -19.109 4.828 1 92.69 268 GLY A N 1
ATOM 2077 C CA . GLY A 1 268 ? -4.984 -19.969 3.953 1 92.69 268 GLY A CA 1
ATOM 2078 C C . GLY A 1 268 ? -5.566 -21.359 3.814 1 92.69 268 GLY A C 1
ATOM 2079 O O . GLY A 1 268 ? -4.863 -22.297 3.426 1 92.69 268 GLY A O 1
ATOM 2080 N N . GLY A 1 269 ? -6.797 -21.656 4.254 1 96 269 GLY A N 1
ATOM 2081 C CA . GLY A 1 269 ? -7.395 -22.984 4.25 1 96 269 GLY A CA 1
ATOM 2082 C C . GLY A 1 269 ? -7.574 -23.547 2.855 1 96 269 GLY A C 1
ATOM 2083 O O . GLY A 1 269 ? -7.191 -24.688 2.592 1 96 269 GLY A O 1
ATOM 2084 N N . ALA A 1 270 ? -8.195 -22.797 1.949 1 97.56 270 ALA A N 1
ATOM 2085 C CA . ALA A 1 270 ? -8.43 -23.25 0.58 1 97.56 270 ALA A CA 1
ATOM 2086 C C . ALA A 1 270 ? -7.109 -23.562 -0.123 1 97.56 270 ALA A C 1
ATOM 2088 O O . ALA A 1 270 ? -6.992 -24.578 -0.816 1 97.56 270 ALA A O 1
ATOM 2089 N N . HIS A 1 271 ? -6.086 -22.719 0.086 1 96.69 271 HIS A N 1
ATOM 2090 C CA . HIS A 1 271 ? -4.777 -22.938 -0.516 1 96.69 271 HIS A CA 1
ATOM 2091 C C . HIS A 1 271 ? -4.121 -24.203 0.04 1 96.69 271 HIS A C 1
ATOM 2093 O O . HIS A 1 271 ? -3.518 -24.969 -0.708 1 96.69 271 HIS A O 1
ATOM 2099 N N . ALA A 1 272 ? -4.273 -24.375 1.359 1 96.06 272 ALA A N 1
ATOM 2100 C CA . ALA A 1 272 ? -3.656 -25.547 1.976 1 96.06 272 ALA A CA 1
ATOM 2101 C C . ALA A 1 272 ? -4.195 -26.828 1.36 1 96.06 272 ALA A C 1
ATOM 2103 O O . ALA A 1 272 ? -3.424 -27.703 0.948 1 96.06 272 ALA A O 1
ATOM 2104 N N . VAL A 1 273 ? -5.469 -26.938 1.265 1 97.12 273 VAL A N 1
ATOM 2105 C CA . VAL A 1 273 ? -6.082 -28.125 0.671 1 97.12 273 VAL A CA 1
ATOM 2106 C C . VAL A 1 273 ? -5.805 -28.156 -0.83 1 97.12 273 VAL A C 1
ATOM 2108 O O . VAL A 1 273 ? -5.531 -29.219 -1.396 1 97.12 273 VAL A O 1
ATOM 2111 N N . GLY A 1 274 ? -5.848 -27 -1.436 1 96.12 274 GLY A N 1
ATOM 2112 C CA . GLY A 1 274 ? -5.598 -26.875 -2.863 1 96.12 274 GLY A CA 1
ATOM 2113 C C . GLY A 1 274 ? -4.207 -27.344 -3.266 1 96.12 274 GLY A C 1
ATOM 2114 O O . GLY A 1 274 ? -4.035 -27.984 -4.305 1 96.12 274 GLY A O 1
ATOM 2115 N N . HIS A 1 275 ? -3.184 -27 -2.508 1 93.12 275 HIS A N 1
ATOM 2116 C CA . HIS A 1 275 ? -1.817 -27.422 -2.785 1 93.12 275 HIS A CA 1
ATOM 2117 C C . HIS A 1 275 ? -1.71 -28.938 -2.824 1 93.12 275 HIS A C 1
ATOM 2119 O O . HIS A 1 275 ? -1.027 -29.5 -3.688 1 93.12 275 HIS A O 1
ATOM 2125 N N . GLU A 1 276 ? -2.4 -29.594 -1.921 1 94 276 GLU A N 1
ATOM 2126 C CA . GLU A 1 276 ? -2.391 -31.062 -1.899 1 94 276 GLU A CA 1
ATOM 2127 C C . GLU A 1 276 ? -3.094 -31.625 -3.127 1 94 276 GLU A C 1
ATOM 2129 O O . GLU A 1 276 ? -2.617 -32.594 -3.723 1 94 276 GLU A O 1
ATOM 2134 N N . LEU A 1 277 ? -4.223 -31.016 -3.547 1 95.44 277 LEU A N 1
ATOM 2135 C CA . LEU A 1 277 ? -4.918 -31.469 -4.746 1 95.44 277 LEU A CA 1
ATOM 2136 C C . LEU A 1 277 ? -4.035 -31.328 -5.977 1 95.44 277 LEU A C 1
ATOM 2138 O O . LEU A 1 277 ? -4.051 -32.188 -6.863 1 95.44 277 LEU A O 1
ATOM 2142 N N . THR A 1 278 ? -3.311 -30.203 -6.035 1 91.5 278 THR A N 1
ATOM 2143 C CA . THR A 1 278 ? -2.379 -30.016 -7.141 1 91.5 278 THR A CA 1
ATOM 2144 C C . THR A 1 278 ? -1.328 -31.125 -7.156 1 91.5 278 THR A C 1
ATOM 2146 O O . THR A 1 278 ? -1.067 -31.719 -8.203 1 91.5 278 THR A O 1
ATOM 2149 N N . SER A 1 279 ? -0.772 -31.453 -6.023 1 89.19 279 SER A N 1
ATOM 2150 C CA . SER A 1 279 ? 0.323 -32.406 -5.91 1 89.19 279 SER A CA 1
ATOM 2151 C C . SER A 1 279 ? -0.139 -33.812 -6.262 1 89.19 279 SER A C 1
ATOM 2153 O O . SER A 1 279 ? 0.594 -34.562 -6.898 1 89.19 279 SER A O 1
ATOM 2155 N N . TYR A 1 280 ? -1.38 -34.219 -5.922 1 92.56 280 TYR A N 1
ATOM 2156 C CA . TYR A 1 280 ? -1.806 -35.594 -6.023 1 92.56 280 TYR A CA 1
ATOM 2157 C C . TYR A 1 280 ? -2.617 -35.844 -7.289 1 92.56 280 TYR A C 1
ATOM 2159 O O . TYR A 1 280 ? -2.643 -36.938 -7.824 1 92.56 280 TYR A O 1
ATOM 2167 N N . TYR A 1 281 ? -3.27 -34.75 -7.789 1 93.81 281 TYR A N 1
ATOM 2168 C CA . TYR A 1 281 ? -4.148 -34.969 -8.938 1 93.81 281 TYR A CA 1
ATOM 2169 C C . TYR A 1 281 ? -3.615 -34.25 -10.172 1 93.81 281 TYR A C 1
ATOM 2171 O O . TYR A 1 281 ? -4.137 -34.438 -11.273 1 93.81 281 TYR A O 1
ATOM 2179 N N . GLY A 1 282 ? -2.625 -33.375 -10.023 1 89.5 282 GLY A N 1
ATOM 2180 C CA . GLY A 1 282 ? -1.981 -32.75 -11.164 1 89.5 282 GLY A CA 1
ATOM 2181 C C . GLY A 1 282 ? -2.791 -31.594 -11.742 1 89.5 282 GLY A C 1
ATOM 2182 O O . GLY A 1 282 ? -2.6 -31.219 -12.898 1 89.5 282 GLY A O 1
ATOM 2183 N N . LEU A 1 283 ? -3.746 -31.125 -11.008 1 93.44 283 LEU A N 1
ATOM 2184 C CA . LEU A 1 283 ? -4.551 -29.984 -11.453 1 93.44 283 LEU A CA 1
ATOM 2185 C C . LEU A 1 283 ? -3.801 -28.672 -11.25 1 93.44 283 LEU A C 1
ATOM 2187 O O . LEU A 1 283 ? -2.941 -28.578 -10.367 1 93.44 283 LEU A O 1
ATOM 2191 N N . ALA A 1 284 ? -4.047 -27.672 -12.078 1 91.81 284 ALA A N 1
ATOM 2192 C CA . ALA A 1 284 ? -3.439 -26.359 -11.938 1 91.81 28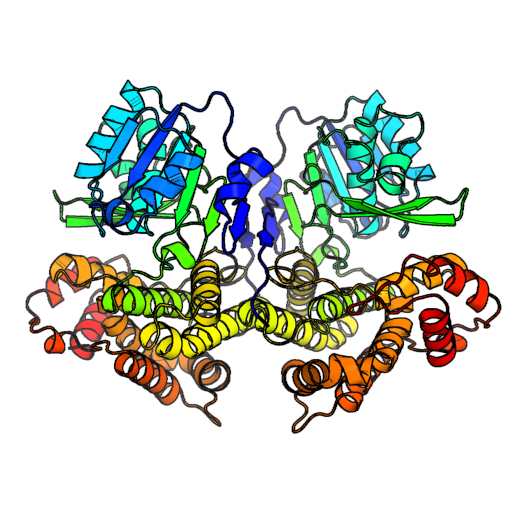4 ALA A CA 1
ATOM 2193 C C . ALA A 1 284 ? -3.891 -25.672 -10.648 1 91.81 284 ALA A C 1
ATOM 2195 O O . ALA A 1 284 ? -4.977 -25.969 -10.133 1 91.81 284 ALA A O 1
ATOM 2196 N N . HIS A 1 285 ? -3.053 -24.828 -10.156 1 91.38 285 HIS A N 1
ATOM 2197 C CA . HIS A 1 285 ? -3.256 -24.141 -8.883 1 91.38 285 HIS A CA 1
ATOM 2198 C C . HIS A 1 285 ? -4.617 -23.453 -8.836 1 91.38 285 HIS A C 1
ATOM 2200 O O . HIS A 1 285 ? -5.398 -23.688 -7.906 1 91.38 285 HIS A O 1
ATOM 2206 N N . GLY A 1 286 ? -4.969 -22.641 -9.852 1 95.25 286 GLY A N 1
ATOM 2207 C CA . GLY A 1 286 ? -6.246 -21.953 -9.914 1 95.25 286 GLY A CA 1
ATOM 2208 C C . GLY A 1 286 ? -7.434 -22.891 -9.992 1 95.25 286 GLY A C 1
ATOM 2209 O O . GLY A 1 286 ? -8.5 -22.609 -9.453 1 95.25 286 GLY A O 1
ATOM 2210 N N . GLU A 1 287 ? -7.246 -24.047 -10.648 1 97 287 GLU A N 1
ATOM 2211 C CA . GLU A 1 287 ? -8.305 -25.047 -10.781 1 97 287 GLU A CA 1
ATOM 2212 C C . GLU A 1 287 ? -8.633 -25.688 -9.438 1 97 287 GLU A C 1
ATOM 2214 O O . GLU A 1 287 ? -9.797 -25.875 -9.094 1 97 287 GLU A O 1
ATOM 2219 N N . THR A 1 288 ? -7.617 -26 -8.711 1 97.38 288 THR A N 1
ATOM 2220 C CA . THR A 1 288 ? -7.863 -26.594 -7.402 1 97.38 288 THR A CA 1
ATOM 2221 C C . THR A 1 288 ? -8.547 -25.594 -6.473 1 97.38 288 THR A C 1
ATOM 2223 O O . THR A 1 288 ? -9.383 -25.984 -5.648 1 97.38 288 THR A O 1
ATOM 2226 N N . LEU A 1 289 ? -8.219 -24.328 -6.574 1 98.25 289 LEU A N 1
ATOM 2227 C CA . LEU A 1 289 ? -8.805 -23.312 -5.707 1 98.25 289 LEU A CA 1
ATOM 2228 C C . LEU A 1 289 ? -10.281 -23.125 -6.008 1 98.25 289 LEU A C 1
ATOM 2230 O O . LEU A 1 289 ? -11.078 -22.875 -5.098 1 98.25 289 LEU A O 1
ATOM 2234 N N . ALA A 1 290 ? -10.594 -23.234 -7.297 1 98.56 290 ALA A N 1
ATOM 2235 C CA . ALA A 1 290 ? -12.008 -23.172 -7.668 1 98.56 290 ALA A CA 1
ATOM 2236 C C . ALA A 1 290 ? -12.805 -24.281 -7 1 98.56 290 ALA A C 1
ATOM 2238 O O . ALA A 1 290 ? -14 -24.125 -6.734 1 98.56 290 ALA A O 1
ATOM 2239 N N . ILE A 1 291 ? -12.18 -25.391 -6.734 1 98.44 291 ILE A N 1
ATOM 2240 C CA . ILE A 1 291 ? -12.812 -26.547 -6.121 1 98.44 291 ILE A CA 1
ATOM 2241 C C . ILE A 1 291 ? -12.836 -26.375 -4.602 1 98.44 291 ILE A C 1
ATOM 2243 O O . ILE A 1 291 ? -13.883 -26.531 -3.971 1 98.44 291 ILE A O 1
ATOM 2247 N N . THR A 1 292 ? -11.742 -25.984 -3.992 1 98.62 292 THR A N 1
ATOM 2248 C CA . THR A 1 292 ? -11.562 -26.078 -2.547 1 98.62 292 THR A CA 1
ATOM 2249 C C . THR A 1 292 ? -12.188 -24.875 -1.852 1 98.62 292 THR A C 1
ATOM 2251 O O . THR A 1 292 ? -12.648 -24.984 -0.712 1 98.62 292 THR A O 1
ATOM 2254 N N . THR A 1 293 ? -12.234 -23.688 -2.449 1 98.5 293 THR A N 1
ATOM 2255 C CA . THR A 1 293 ? -12.656 -22.469 -1.791 1 98.5 293 THR A CA 1
ATOM 2256 C C . THR A 1 293 ? -14.102 -22.562 -1.32 1 98.5 293 THR A C 1
ATOM 2258 O O . THR A 1 293 ? -14.391 -22.375 -0.138 1 98.5 293 THR A O 1
ATOM 2261 N N . PRO A 1 294 ? -15.07 -22.922 -2.199 1 98.06 294 PRO A N 1
ATOM 2262 C CA . PRO A 1 294 ? -16.438 -23.094 -1.709 1 98.06 294 PRO A CA 1
ATOM 2263 C C . PRO A 1 294 ? -16.562 -24.156 -0.619 1 98.06 294 PRO A C 1
ATOM 2265 O O . PRO A 1 294 ? -17.344 -24 0.315 1 98.06 294 PRO A O 1
ATOM 2268 N N . GLY A 1 295 ? -15.789 -25.25 -0.783 1 97.94 295 GLY A N 1
ATOM 2269 C CA . GLY A 1 295 ? -15.789 -26.297 0.225 1 97.94 295 GLY A CA 1
ATOM 2270 C C . GLY A 1 295 ? -15.352 -25.812 1.594 1 97.94 295 GLY A C 1
ATOM 2271 O O . GLY A 1 295 ? -16 -26.109 2.6 1 97.94 295 GLY A O 1
ATOM 2272 N N . VAL A 1 296 ? -14.227 -25.062 1.607 1 98.12 296 VAL A N 1
ATOM 2273 C CA . VAL A 1 296 ? -13.703 -24.531 2.863 1 98.12 296 VAL A CA 1
ATOM 2274 C C . VAL A 1 296 ? -14.672 -23.516 3.439 1 98.12 296 VAL A C 1
ATOM 2276 O O . VAL A 1 296 ? -14.891 -23.469 4.652 1 98.12 296 VAL A O 1
ATOM 2279 N N . MET A 1 297 ? -15.281 -22.656 2.602 1 97.88 297 MET A N 1
ATOM 2280 C CA . MET A 1 297 ? -16.281 -21.688 3.047 1 97.88 297 MET A CA 1
ATOM 2281 C C . MET A 1 297 ? -17.469 -22.375 3.703 1 97.88 297 MET A C 1
ATOM 2283 O O . MET A 1 297 ? -17.953 -21.938 4.75 1 97.88 297 MET A O 1
ATOM 2287 N N . ARG A 1 298 ? -17.922 -23.484 3.166 1 97.69 298 ARG A N 1
ATOM 2288 C CA . ARG A 1 298 ? -19.062 -24.219 3.727 1 97.69 298 ARG A CA 1
ATOM 2289 C C . ARG A 1 298 ? -18.672 -24.906 5.031 1 97.69 298 ARG A C 1
ATOM 2291 O O . ARG A 1 298 ? -19.469 -24.953 5.973 1 97.69 298 ARG A O 1
ATOM 2298 N N . PHE A 1 299 ? -17.484 -25.453 5.055 1 97.81 299 PHE A N 1
ATOM 2299 C CA . PHE A 1 299 ? -17 -26.125 6.25 1 97.81 299 PHE A CA 1
ATOM 2300 C C . PHE A 1 299 ? -17.047 -25.188 7.457 1 97.81 299 PHE A C 1
ATOM 2302 O O . PHE A 1 299 ? -17.406 -25.609 8.555 1 97.81 299 PHE A O 1
ATOM 2309 N N . ASN A 1 300 ? -16.688 -23.891 7.242 1 97.44 300 ASN A N 1
ATOM 2310 C CA . ASN A 1 300 ? -16.656 -22.922 8.328 1 97.44 300 ASN A CA 1
ATOM 2311 C C . ASN A 1 300 ? -17.766 -21.891 8.203 1 97.44 300 ASN A C 1
ATOM 2313 O O . ASN A 1 300 ? -17.641 -20.766 8.695 1 97.44 300 ASN A O 1
ATOM 2317 N N . LYS A 1 301 ? -18.844 -22.25 7.547 1 97.88 301 LYS A N 1
ATOM 2318 C CA . LYS A 1 301 ? -19.922 -21.344 7.188 1 97.88 301 LYS A CA 1
ATOM 2319 C C . LYS A 1 301 ? -20.5 -20.641 8.422 1 97.88 301 LYS A C 1
ATOM 2321 O O . LYS A 1 301 ? -20.656 -19.422 8.438 1 97.88 301 LYS A O 1
ATOM 2326 N N . GLU A 1 302 ? -20.703 -21.391 9.469 1 97.62 302 GLU A N 1
ATOM 2327 C CA . GLU A 1 302 ? -21.328 -20.844 10.664 1 97.62 302 GLU A CA 1
ATOM 2328 C C . GLU A 1 302 ? -20.359 -19.953 11.438 1 97.62 302 GLU A C 1
ATOM 2330 O O . GLU A 1 302 ? -20.734 -18.875 11.898 1 97.62 302 GLU A O 1
ATOM 2335 N N . LYS A 1 303 ? -19.125 -20.422 11.531 1 96.75 303 LYS A N 1
ATOM 2336 C CA . LYS A 1 303 ? -18.109 -19.672 12.273 1 96.75 303 LYS A CA 1
ATOM 2337 C C . LYS A 1 303 ? -17.812 -18.328 11.594 1 96.75 303 LYS A C 1
ATOM 2339 O O . LYS A 1 303 ? -17.469 -17.359 12.258 1 96.75 303 LYS A O 1
ATOM 2344 N N . ASN A 1 304 ? -17.984 -18.297 10.258 1 97.06 304 ASN A N 1
ATOM 2345 C CA . ASN A 1 304 ? -17.656 -17.094 9.492 1 97.06 304 ASN A CA 1
ATOM 2346 C C . ASN A 1 304 ? -18.906 -16.422 8.961 1 97.06 304 ASN A C 1
ATOM 2348 O O . ASN A 1 304 ? -18.844 -15.648 8 1 97.06 304 ASN A O 1
ATOM 2352 N N . ALA A 1 305 ? -20.062 -16.688 9.531 1 97.94 305 ALA A N 1
ATOM 2353 C CA . ALA A 1 305 ? -21.359 -16.266 9.008 1 97.94 305 ALA A CA 1
ATOM 2354 C C . ALA A 1 305 ? -21.422 -14.758 8.812 1 97.94 305 ALA A C 1
ATOM 2356 O O . ALA A 1 305 ? -21.859 -14.281 7.766 1 97.94 305 ALA A O 1
ATOM 2357 N N . LYS A 1 306 ? -21.016 -13.961 9.773 1 97.06 306 LYS A N 1
ATOM 2358 C CA . LYS A 1 306 ? -21.094 -12.508 9.695 1 97.06 306 LYS A CA 1
ATOM 2359 C C . LYS A 1 306 ? -20.312 -11.977 8.5 1 97.06 306 LYS A C 1
ATOM 2361 O O . LYS A 1 306 ? -20.812 -11.109 7.766 1 97.06 306 LYS A O 1
ATOM 2366 N N . LYS A 1 307 ? -19.141 -12.5 8.312 1 97.31 307 LYS A N 1
ATOM 2367 C CA . LYS A 1 307 ? -18.297 -12.023 7.219 1 97.31 307 LYS A CA 1
ATOM 2368 C C . LYS A 1 307 ? -18.812 -12.492 5.867 1 97.31 307 LYS A C 1
ATOM 2370 O O . LYS A 1 307 ? -18.734 -11.766 4.875 1 97.31 307 LYS A O 1
ATOM 2375 N N . LEU A 1 308 ? -19.328 -13.695 5.832 1 98.31 308 LEU A N 1
ATOM 2376 C CA . LEU A 1 308 ? -19.922 -14.195 4.594 1 98.31 308 LEU A CA 1
ATOM 2377 C C . LEU A 1 308 ? -21.125 -13.344 4.191 1 98.31 308 LEU A C 1
ATOM 2379 O O . LEU A 1 308 ? -21.297 -13.047 3.008 1 98.31 308 LEU A O 1
ATOM 2383 N N . ILE A 1 309 ? -21.953 -12.992 5.16 1 98.56 309 ILE A N 1
ATOM 2384 C CA . ILE A 1 309 ? -23.078 -12.117 4.891 1 98.56 309 ILE A CA 1
ATOM 2385 C C . ILE A 1 309 ? -22.578 -10.781 4.34 1 98.56 309 ILE A C 1
ATOM 2387 O O . ILE A 1 309 ? -23.094 -10.297 3.326 1 98.56 309 ILE A O 1
ATOM 2391 N N . GLN A 1 310 ? -21.578 -10.227 4.934 1 98 310 GLN A N 1
ATOM 2392 C CA . GLN A 1 310 ? -20.984 -8.969 4.48 1 98 310 GLN A CA 1
ATOM 2393 C C . GLN A 1 310 ? -20.453 -9.102 3.061 1 98 310 GLN A C 1
ATOM 2395 O O . GLN A 1 310 ? -20.625 -8.195 2.238 1 98 310 GLN A O 1
ATOM 2400 N N . MET A 1 311 ? -19.75 -10.188 2.816 1 98.5 311 MET A N 1
ATOM 2401 C CA . MET A 1 311 ? -19.219 -10.43 1.477 1 98.5 311 MET A CA 1
ATOM 2402 C C . MET A 1 311 ? -20.344 -10.453 0.445 1 98.5 311 MET A C 1
ATOM 2404 O O . MET A 1 311 ? -20.203 -9.891 -0.641 1 98.5 311 MET A O 1
ATOM 2408 N N . GLY A 1 312 ? -21.422 -11.188 0.776 1 98.75 312 GLY A N 1
ATOM 2409 C CA . GLY A 1 312 ? -22.578 -11.211 -0.12 1 98.75 312 GLY A CA 1
ATOM 2410 C C . GLY A 1 312 ? -23.109 -9.828 -0.445 1 98.75 312 GLY A C 1
ATOM 2411 O O . GLY A 1 312 ? -23.406 -9.531 -1.602 1 98.75 312 GLY A O 1
ATOM 2412 N N . GLU A 1 313 ? -23.156 -8.961 0.539 1 98.25 313 GLU A N 1
ATOM 2413 C CA . GLU A 1 313 ? -23.703 -7.625 0.372 1 98.25 313 GLU A CA 1
ATOM 2414 C C . GLU A 1 313 ? -22.719 -6.695 -0.321 1 98.25 313 GLU A C 1
ATOM 2416 O O . GLU A 1 313 ? -23.062 -6.016 -1.288 1 98.25 313 GLU A O 1
ATOM 2421 N N . GLN A 1 314 ? -21.5 -6.703 0.091 1 97.81 314 GLN A N 1
ATOM 2422 C CA . GLN A 1 314 ? -20.531 -5.676 -0.312 1 97.81 314 GLN A CA 1
ATOM 2423 C C . GLN A 1 314 ? -19.828 -6.066 -1.604 1 97.81 314 GLN A C 1
ATOM 2425 O O . GLN A 1 314 ? -19.344 -5.199 -2.342 1 97.81 314 GLN A O 1
ATOM 2430 N N . VAL A 1 315 ? -19.719 -7.359 -1.883 1 98.69 315 VAL A N 1
ATOM 2431 C CA . VAL A 1 315 ? -18.969 -7.805 -3.043 1 98.69 315 VAL A CA 1
ATOM 2432 C C . VAL A 1 315 ? -19.922 -8.234 -4.156 1 98.69 315 VAL A C 1
ATOM 2434 O O . VAL A 1 315 ? -19.719 -7.867 -5.32 1 98.69 315 VAL A O 1
ATOM 2437 N N . PHE A 1 316 ? -21 -8.898 -3.775 1 98.69 316 PHE A N 1
ATOM 2438 C CA . PHE A 1 316 ? -21.859 -9.461 -4.801 1 98.69 316 PHE A CA 1
ATOM 2439 C C . PHE A 1 316 ? -23.141 -8.641 -4.938 1 98.69 316 PHE A C 1
ATOM 2441 O O . PHE A 1 316 ? -23.953 -8.883 -5.84 1 98.69 316 PHE A O 1
ATOM 2448 N N . GLY A 1 317 ? -23.391 -7.668 -4.016 1 97.56 317 GLY A N 1
ATOM 2449 C CA . GLY A 1 317 ? -24.547 -6.793 -4.109 1 97.56 317 GLY A CA 1
ATOM 2450 C C . GLY A 1 317 ? -25.844 -7.48 -3.742 1 97.56 317 GLY A C 1
ATOM 2451 O O . GLY A 1 317 ? -26.922 -7.07 -4.191 1 97.56 317 GLY A O 1
ATOM 2452 N N . ILE A 1 318 ? -25.781 -8.523 -2.936 1 98.25 318 ILE A N 1
ATOM 2453 C CA . ILE A 1 318 ? -26.969 -9.258 -2.545 1 98.25 318 ILE A CA 1
ATOM 2454 C C . ILE A 1 318 ? -27.656 -8.57 -1.364 1 98.25 318 ILE A C 1
ATOM 2456 O O . ILE A 1 318 ? -27.062 -8.453 -0.286 1 98.25 318 ILE A O 1
ATOM 2460 N N . LYS A 1 319 ? -28.859 -8.109 -1.494 1 96.88 319 LYS A N 1
ATOM 2461 C CA . LYS A 1 319 ? -29.609 -7.496 -0.402 1 96.88 319 LYS A CA 1
ATOM 2462 C C . LYS A 1 319 ? -30.016 -8.539 0.634 1 96.88 319 LYS A C 1
ATOM 2464 O O . LYS A 1 319 ? -30.5 -9.617 0.28 1 96.88 319 LYS A O 1
ATOM 2469 N N . ASN A 1 320 ? -29.891 -8.289 1.843 1 97.06 320 ASN A N 1
ATOM 2470 C CA . ASN A 1 320 ? -30.188 -9.219 2.932 1 97.06 320 ASN A CA 1
ATOM 2471 C C . ASN A 1 320 ? -29.531 -10.578 2.709 1 97.06 320 ASN A C 1
ATOM 2473 O O . ASN A 1 320 ? -30.219 -11.609 2.756 1 97.06 320 ASN A O 1
ATOM 2477 N N . SER A 1 321 ? -28.297 -10.555 2.51 1 98.06 321 SER A N 1
ATOM 2478 C CA . SER A 1 321 ? -27.531 -11.742 2.164 1 98.06 321 SER A CA 1
ATOM 2479 C C . SER A 1 321 ? -27.5 -12.742 3.316 1 98.06 321 SER A C 1
ATOM 2481 O O . SER A 1 321 ? -27.656 -12.359 4.477 1 98.06 321 SER A O 1
ATOM 2483 N N . THR A 1 322 ? -27.344 -14.055 2.975 1 98.56 322 THR A N 1
ATOM 2484 C CA . THR A 1 322 ? -27.031 -15.133 3.902 1 98.56 322 THR A CA 1
ATOM 2485 C C . THR A 1 322 ? -25.641 -15.695 3.635 1 98.56 322 THR A C 1
ATOM 2487 O O . THR A 1 322 ? -25.047 -15.43 2.584 1 98.56 322 THR A O 1
ATOM 2490 N N . PRO A 1 323 ? -25.125 -16.391 4.594 1 98.25 323 PRO A N 1
ATOM 2491 C CA . PRO A 1 323 ? -23.828 -17.016 4.34 1 98.25 323 PRO A CA 1
ATOM 2492 C C . PRO A 1 323 ? -23.828 -17.891 3.09 1 98.25 323 PRO A C 1
ATOM 2494 O O . PRO A 1 323 ? -22.906 -17.797 2.268 1 98.25 323 PRO A O 1
ATOM 2497 N N . GLU A 1 324 ? -24.844 -18.672 2.924 1 98.38 324 GLU A N 1
ATOM 2498 C CA . GLU A 1 324 ? -24.922 -19.594 1.788 1 98.38 324 GLU A CA 1
ATOM 2499 C C . GLU A 1 324 ? -25.031 -18.828 0.471 1 98.38 324 GLU A C 1
ATOM 2501 O O . GLU A 1 324 ? -24.484 -19.25 -0.547 1 98.38 324 GLU A O 1
ATOM 2506 N N . ALA A 1 325 ? -25.734 -17.734 0.47 1 98.62 325 ALA A N 1
ATOM 2507 C CA . ALA A 1 325 ? -25.859 -16.922 -0.743 1 98.62 325 ALA A CA 1
ATOM 2508 C C . ALA A 1 325 ? -24.516 -16.422 -1.229 1 98.62 325 ALA A C 1
ATOM 2510 O O . ALA A 1 325 ? -24.25 -16.391 -2.434 1 98.62 325 ALA A O 1
ATOM 2511 N N . ALA A 1 326 ? -23.672 -16.016 -0.292 1 98.56 326 ALA A N 1
ATOM 2512 C CA . ALA A 1 326 ? -22.328 -15.555 -0.643 1 98.56 326 ALA A CA 1
ATOM 2513 C C . ALA A 1 326 ? -21.5 -16.688 -1.238 1 98.56 326 ALA A C 1
ATOM 2515 O O . ALA A 1 326 ? -20.781 -16.484 -2.217 1 98.56 326 ALA A O 1
ATOM 2516 N N . ILE A 1 327 ? -21.578 -17.875 -0.631 1 98.62 327 ILE A N 1
ATOM 2517 C CA . ILE A 1 327 ? -20.844 -19.047 -1.098 1 98.62 327 ILE A CA 1
ATOM 2518 C C . ILE A 1 327 ? -21.312 -19.438 -2.494 1 98.62 327 ILE A C 1
ATOM 2520 O O . ILE A 1 327 ? -20.5 -19.672 -3.395 1 98.62 327 ILE A O 1
ATOM 2524 N N . GLU A 1 328 ? -22.609 -19.453 -2.713 1 98.62 328 GLU A N 1
ATOM 2525 C CA . GLU A 1 328 ? -23.188 -19.797 -4.004 1 98.62 328 GLU A CA 1
ATOM 2526 C C . GLU A 1 328 ? -22.812 -18.781 -5.074 1 98.62 328 GLU A C 1
ATOM 2528 O O . GLU A 1 328 ? -22.578 -19.156 -6.23 1 98.62 328 GLU A O 1
ATOM 2533 N N . ALA A 1 329 ? -22.844 -17.516 -4.68 1 98.81 329 ALA A N 1
ATOM 2534 C CA . ALA A 1 329 ? -22.453 -16.469 -5.633 1 98.81 329 ALA A CA 1
ATOM 2535 C C . ALA A 1 329 ? -21.016 -16.672 -6.086 1 98.81 329 ALA A C 1
ATOM 2537 O O . ALA A 1 329 ? -20.688 -16.453 -7.258 1 98.81 329 ALA A O 1
ATOM 2538 N N . THR A 1 330 ? -20.141 -17.047 -5.152 1 98.81 330 THR A N 1
ATOM 2539 C CA . THR A 1 330 ? -18.75 -17.328 -5.48 1 98.81 330 THR A CA 1
ATOM 2540 C C . THR A 1 330 ? -18.656 -18.5 -6.465 1 98.81 330 THR A C 1
ATOM 2542 O O . THR A 1 330 ? -17.984 -18.391 -7.5 1 98.81 330 THR A O 1
ATOM 2545 N N . GLU A 1 331 ? -19.328 -19.547 -6.172 1 98.56 331 GLU A N 1
ATOM 2546 C CA . GLU A 1 331 ? -19.328 -20.734 -7.031 1 98.56 331 GLU A CA 1
ATOM 2547 C C . GLU A 1 331 ? -19.922 -20.422 -8.406 1 98.56 331 GLU A C 1
ATOM 2549 O O . GLU A 1 331 ? -19.391 -20.859 -9.422 1 98.56 331 GLU A O 1
ATOM 2554 N N . LYS A 1 332 ? -21 -19.719 -8.383 1 98.69 332 LYS A N 1
ATOM 2555 C CA . LYS A 1 332 ? -21.641 -19.328 -9.633 1 98.69 332 LYS A CA 1
ATOM 2556 C C . LYS A 1 332 ? -20.703 -18.5 -10.5 1 98.69 332 LYS A C 1
ATOM 2558 O O . LYS A 1 332 ? -20.656 -18.672 -11.719 1 98.69 332 LYS A O 1
ATOM 2563 N N . TRP A 1 333 ? -20 -17.578 -9.922 1 98.81 333 TRP A N 1
ATOM 2564 C CA . TRP A 1 333 ? -19.047 -16.781 -10.68 1 98.81 333 TRP A CA 1
ATOM 2565 C C . TRP A 1 333 ? -17.922 -17.641 -11.242 1 98.81 333 TRP A C 1
ATOM 2567 O O . TRP A 1 333 ? -17.547 -17.516 -12.406 1 98.81 333 TRP A O 1
ATOM 2577 N N . PHE A 1 334 ? -17.375 -18.578 -10.414 1 98.81 334 PHE A N 1
ATOM 2578 C CA . PHE A 1 334 ? -16.359 -19.5 -10.906 1 98.81 334 PHE A CA 1
ATOM 2579 C C . PHE A 1 334 ? -16.859 -20.25 -12.148 1 98.81 334 PHE A C 1
ATOM 2581 O O . PHE A 1 334 ? -16.172 -20.281 -13.164 1 98.81 334 PHE A O 1
ATOM 2588 N N . LYS A 1 335 ? -18.031 -20.719 -12.094 1 98.62 335 LYS A N 1
ATOM 2589 C CA . LYS A 1 335 ? -18.609 -21.484 -13.203 1 98.62 335 LYS A CA 1
ATOM 2590 C C . LYS A 1 335 ? -18.859 -20.578 -14.406 1 98.62 335 LYS A C 1
ATOM 2592 O O . LYS A 1 335 ? -18.672 -20.984 -15.555 1 98.62 335 LYS A O 1
ATOM 2597 N N . SER A 1 336 ? -19.234 -19.391 -14.141 1 98.69 336 SER A N 1
ATOM 2598 C CA . SER A 1 336 ? -19.578 -18.453 -15.211 1 98.69 336 SER A CA 1
ATOM 2599 C C . SER A 1 336 ? -18.359 -18.141 -16.062 1 98.69 336 SER A C 1
ATOM 2601 O O . SER A 1 336 ? -18.5 -17.797 -17.25 1 98.69 336 SER A O 1
ATOM 2603 N N . ILE A 1 337 ? -17.188 -18.281 -15.508 1 98.5 337 ILE A N 1
ATOM 2604 C CA . ILE A 1 337 ? -15.992 -17.984 -16.281 1 98.5 337 ILE A CA 1
ATOM 2605 C C . ILE A 1 337 ? -15.344 -19.297 -16.75 1 98.5 337 ILE A C 1
ATOM 2607 O O . ILE A 1 337 ? -14.188 -19.297 -17.188 1 98.5 337 ILE A O 1
ATOM 2611 N N . GLY A 1 338 ? -16 -20.375 -16.547 1 98.12 338 GLY A N 1
ATOM 2612 C CA . GLY A 1 338 ? -15.602 -21.625 -17.172 1 98.12 338 GLY A CA 1
ATOM 2613 C C . GLY A 1 338 ? -14.836 -22.531 -16.234 1 98.12 338 GLY A C 1
ATOM 2614 O O . GLY A 1 338 ? -14.211 -23.5 -16.688 1 98.12 338 GLY A O 1
ATOM 2615 N N . MET A 1 339 ? -14.875 -22.312 -14.953 1 98.38 339 MET A N 1
ATOM 2616 C CA . MET A 1 339 ? -14.172 -23.172 -14 1 98.38 339 MET A CA 1
ATOM 2617 C C . MET A 1 339 ? -15.062 -24.328 -13.555 1 98.38 339 MET A C 1
ATOM 2619 O O . MET A 1 339 ? -16.281 -24.172 -13.477 1 98.38 339 MET A O 1
ATOM 2623 N N . LYS A 1 340 ? -14.414 -25.438 -13.32 1 98.06 340 LYS A N 1
ATOM 2624 C CA . LYS A 1 340 ? -15.07 -26.562 -12.664 1 98.06 340 LYS A CA 1
ATOM 2625 C C . LYS A 1 340 ? -14.891 -26.5 -11.148 1 98.06 340 LYS A C 1
ATOM 2627 O O . LYS A 1 340 ? -13.805 -26.203 -10.656 1 98.06 340 LYS A O 1
ATOM 2632 N N . THR A 1 341 ? -15.953 -26.734 -10.359 1 98.06 341 THR A N 1
ATOM 2633 C CA . THR A 1 341 ? -15.898 -26.469 -8.922 1 98.06 341 THR A CA 1
ATOM 2634 C C . THR A 1 341 ? -16.016 -27.781 -8.141 1 98.06 341 THR A C 1
ATOM 2636 O O . THR A 1 341 ? -16.188 -27.766 -6.918 1 98.06 341 THR A O 1
ATOM 2639 N N . ARG A 1 342 ? -15.969 -28.922 -8.82 1 97.88 342 ARG A N 1
ATOM 2640 C CA . ARG A 1 342 ? -15.961 -30.234 -8.195 1 97.88 342 ARG A CA 1
ATOM 2641 C C . ARG A 1 342 ? -14.828 -31.109 -8.742 1 97.88 342 ARG A C 1
ATOM 2643 O O . ARG A 1 342 ? -14.547 -31.078 -9.938 1 97.88 342 ARG A O 1
ATOM 2650 N N . LEU A 1 343 ? -14.273 -31.906 -7.844 1 97.69 343 LEU A N 1
ATOM 2651 C CA . LEU A 1 343 ? -13.156 -32.75 -8.234 1 97.69 343 LEU A CA 1
ATOM 2652 C C . LEU A 1 343 ? -13.602 -33.812 -9.242 1 97.69 343 LEU A C 1
ATOM 2654 O O . LEU A 1 343 ? -12.859 -34.156 -10.164 1 97.69 343 LEU A O 1
ATOM 2658 N N . SER A 1 344 ? -14.836 -34.281 -9.133 1 97.62 344 SER A N 1
ATOM 2659 C CA . SER A 1 344 ? -15.375 -35.312 -10.016 1 97.62 344 SER A CA 1
ATOM 2660 C C . SER A 1 344 ? -15.5 -34.812 -11.445 1 97.62 344 SER A C 1
ATOM 2662 O O . SER A 1 344 ? -15.422 -35.594 -12.398 1 97.62 344 SER A O 1
ATOM 2664 N N . GLU A 1 345 ? -15.688 -33.5 -11.57 1 97.88 345 GLU A N 1
ATOM 2665 C CA . GLU A 1 345 ? -15.805 -32.906 -12.891 1 97.88 345 GLU A CA 1
ATOM 2666 C C . GLU A 1 345 ? -14.492 -33 -13.664 1 97.88 345 GLU A C 1
ATOM 2668 O O . GLU A 1 345 ? -14.469 -32.812 -14.883 1 97.88 345 GLU A O 1
ATOM 2673 N N . TRP A 1 346 ? -13.391 -33.281 -13.016 1 96.94 346 TRP A N 1
ATOM 2674 C CA . TRP A 1 346 ? -12.078 -33.438 -13.641 1 96.94 346 TRP A CA 1
ATOM 2675 C C . TRP A 1 346 ? -11.75 -34.875 -13.914 1 96.94 346 TRP A C 1
ATOM 2677 O O . TRP A 1 346 ? -10.648 -35.219 -14.359 1 96.94 346 TRP A O 1
ATOM 2687 N N . GLY A 1 347 ? -12.711 -35.812 -13.602 1 96.5 347 GLY A N 1
ATOM 2688 C CA . GLY A 1 347 ? -12.523 -37.25 -13.82 1 96.5 347 GLY A CA 1
ATOM 2689 C C . GLY A 1 347 ? -11.625 -37.906 -12.789 1 96.5 347 GLY A C 1
ATOM 2690 O O . GLY A 1 347 ? -11.031 -38.938 -13.047 1 96.5 347 GLY A O 1
ATOM 2691 N N . LYS A 1 348 ? -11.484 -37.281 -11.664 1 95.94 348 LYS A N 1
ATOM 2692 C CA . LYS A 1 348 ? -10.648 -37.812 -10.594 1 95.94 348 LYS A CA 1
ATOM 2693 C C . LYS A 1 348 ? -11.484 -38.531 -9.555 1 95.94 348 LYS A C 1
ATOM 2695 O O . LYS A 1 348 ? -12.656 -38.188 -9.336 1 95.94 348 LYS A O 1
ATOM 2700 N N . GLY A 1 349 ? -10.898 -39.562 -8.906 1 95.31 349 GLY A N 1
ATOM 2701 C CA . GLY A 1 349 ? -11.578 -40.312 -7.867 1 95.31 349 GLY A CA 1
ATOM 2702 C C . GLY A 1 349 ? -11.148 -39.906 -6.469 1 95.31 349 GLY A C 1
ATOM 2703 O O . GLY A 1 349 ? -10.5 -38.875 -6.281 1 95.31 349 GLY A O 1
ATOM 2704 N N . LYS A 1 350 ? -11.578 -40.656 -5.473 1 97.69 350 LYS A N 1
ATOM 2705 C CA . LYS A 1 350 ? -11.344 -40.344 -4.066 1 97.69 350 LYS A CA 1
ATOM 2706 C C . LYS A 1 350 ? -10.117 -41.062 -3.533 1 97.69 350 LYS A C 1
ATOM 2708 O O . LYS A 1 350 ? -9.867 -41.094 -2.326 1 97.69 350 LYS A O 1
ATOM 2713 N N . GLU A 1 351 ? -9.336 -41.688 -4.383 1 96.62 351 GLU A N 1
ATOM 2714 C CA . GLU A 1 351 ? -8.258 -42.625 -4.031 1 96.62 351 GLU A CA 1
ATOM 2715 C C . GLU A 1 351 ? -7.207 -41.938 -3.164 1 96.62 351 GLU A C 1
ATOM 2717 O O . GLU A 1 351 ? -6.539 -42.594 -2.361 1 96.62 351 GLU A O 1
ATOM 2722 N N . GLU A 1 352 ? -7.059 -40.594 -3.242 1 96.44 352 GLU A N 1
ATOM 2723 C CA . GLU A 1 352 ? -5.977 -39.906 -2.547 1 96.44 352 GLU A CA 1
ATOM 2724 C C . GLU A 1 352 ? -6.492 -39.188 -1.297 1 96.44 352 GLU A C 1
ATOM 2726 O O . GLU A 1 352 ? -5.719 -38.562 -0.571 1 96.44 352 GLU A O 1
ATOM 2731 N N . PHE A 1 353 ? -7.789 -39.281 -0.943 1 98.06 353 PHE A N 1
ATOM 2732 C CA . PHE A 1 353 ? -8.422 -38.469 0.085 1 98.06 353 PHE A CA 1
ATOM 2733 C C . PHE A 1 353 ? -7.773 -38.719 1.443 1 98.06 353 PHE A C 1
ATOM 2735 O O . PHE A 1 353 ? -7.418 -37.75 2.148 1 98.06 353 PHE A O 1
ATOM 2742 N N . GLU A 1 354 ? -7.594 -39.969 1.781 1 97.56 354 GLU A N 1
ATOM 2743 C CA . GLU A 1 354 ? -7 -40.312 3.07 1 97.56 354 GLU A CA 1
ATOM 2744 C C . GLU A 1 354 ? -5.555 -39.844 3.156 1 97.56 354 GLU A C 1
ATOM 2746 O O . GLU A 1 354 ? -5.133 -39.281 4.18 1 97.56 354 GLU A O 1
ATOM 2751 N N . THR A 1 355 ? -4.844 -40.062 2.129 1 96.31 355 THR A N 1
ATOM 2752 C CA . THR A 1 355 ? -3.445 -39.656 2.086 1 96.31 355 THR A CA 1
ATOM 2753 C C . THR A 1 355 ? -3.322 -38.156 2.225 1 96.31 355 THR A C 1
ATOM 2755 O O . THR A 1 355 ? -2.471 -37.656 2.969 1 96.31 355 THR A O 1
ATOM 2758 N N . ILE A 1 356 ? -4.168 -37.375 1.576 1 96.25 356 ILE A N 1
ATOM 2759 C CA . ILE A 1 356 ? -4.164 -35.938 1.63 1 96.25 356 ILE A CA 1
ATOM 2760 C C . ILE A 1 356 ? -4.547 -35.469 3.033 1 96.25 356 ILE A C 1
ATOM 2762 O O . ILE A 1 356 ? -3.875 -34.625 3.615 1 96.25 356 ILE A O 1
ATOM 2766 N N . ALA A 1 357 ? -5.578 -36.062 3.559 1 97.69 357 ALA A N 1
ATOM 2767 C CA . ALA A 1 357 ? -6.062 -35.656 4.875 1 97.69 357 ALA A CA 1
ATOM 2768 C C . ALA A 1 357 ? -4.988 -35.875 5.941 1 97.69 357 ALA A C 1
ATOM 2770 O O . ALA A 1 357 ? -4.887 -35.062 6.887 1 97.69 357 ALA A O 1
ATOM 2771 N N . ARG A 1 358 ? -4.156 -36.844 5.871 1 96.38 358 ARG A N 1
ATOM 2772 C CA . ARG A 1 358 ? -3.117 -37.156 6.844 1 96.38 358 ARG A CA 1
ATOM 2773 C C . ARG A 1 358 ? -2.064 -36.062 6.91 1 96.38 358 ARG A C 1
ATOM 2775 O O . ARG A 1 358 ? -1.431 -35.875 7.945 1 96.38 358 ARG A O 1
ATOM 2782 N N . LYS A 1 359 ? -1.918 -35.312 5.84 1 92.31 359 LYS A N 1
ATOM 2783 C CA . LYS A 1 359 ? -0.96 -34.219 5.82 1 92.31 359 LYS A CA 1
ATOM 2784 C C . LYS A 1 359 ? -1.365 -33.125 6.801 1 92.31 359 LYS A C 1
ATOM 2786 O O . LYS A 1 359 ? -0.532 -32.312 7.215 1 92.31 359 LYS A O 1
ATOM 2791 N N . PHE A 1 360 ? -2.625 -33.094 7.176 1 96.12 360 PHE A N 1
ATOM 2792 C CA . PHE A 1 360 ? -3.143 -32.031 8.039 1 96.12 360 PHE A CA 1
ATOM 2793 C C . PHE A 1 360 ? -3.186 -32.5 9.492 1 96.12 360 PHE A C 1
ATOM 2795 O O . PHE A 1 360 ? -3.607 -31.734 10.375 1 96.12 360 PHE A O 1
ATOM 2802 N N . GLU A 1 361 ? -2.768 -33.75 9.68 1 94.44 361 GLU A N 1
ATOM 2803 C CA . GLU A 1 361 ? -2.662 -34.25 11.047 1 94.44 361 GLU A CA 1
ATOM 2804 C C . GLU A 1 361 ? -1.56 -33.531 11.812 1 94.44 361 GLU A C 1
ATOM 2806 O O . GLU A 1 361 ? -0.405 -33.531 11.383 1 94.44 361 GLU A O 1
ATOM 2811 N N . GLY A 1 362 ? -1.844 -32.875 12.906 1 91.31 362 GLY A N 1
ATOM 2812 C CA . GLY A 1 362 ? -0.874 -32.188 13.727 1 91.31 362 GLY A CA 1
ATOM 2813 C C . GLY A 1 362 ? -0.554 -30.797 13.211 1 91.31 362 GLY A C 1
ATOM 2814 O O . GLY A 1 362 ? 0.161 -30.031 13.867 1 91.31 362 GLY A O 1
ATOM 2815 N N . ASN A 1 363 ? -1.042 -30.406 12.039 1 89.81 363 ASN A N 1
ATOM 2816 C CA . ASN A 1 363 ? -0.83 -29.094 11.461 1 89.81 363 ASN A CA 1
ATOM 2817 C C . ASN A 1 363 ? -2.107 -28.547 10.828 1 89.81 363 ASN A C 1
ATOM 2819 O O . ASN A 1 363 ? -2.172 -28.344 9.617 1 89.81 363 ASN A O 1
ATOM 2823 N N . PRO A 1 364 ? -3.031 -28.312 11.648 1 95.81 364 PRO A N 1
ATOM 2824 C CA . PRO A 1 364 ? -4.312 -27.859 11.102 1 95.81 364 PRO A CA 1
ATOM 2825 C C . PRO A 1 364 ? -4.207 -26.5 10.406 1 95.81 364 PRO A C 1
ATOM 2827 O O . PRO A 1 364 ? -3.463 -25.625 10.852 1 95.81 364 PRO A O 1
ATOM 2830 N N . ALA A 1 365 ? -4.938 -26.297 9.359 1 95.5 365 ALA A N 1
ATOM 2831 C CA . ALA A 1 365 ? -4.941 -25.078 8.555 1 95.5 365 ALA A CA 1
ATOM 2832 C C . ALA A 1 365 ? -6.258 -24.328 8.711 1 95.5 365 ALA A C 1
ATOM 2834 O O . ALA A 1 365 ? -7.145 -24.75 9.453 1 95.5 365 ALA A O 1
ATOM 2835 N N . GLY A 1 366 ? -6.324 -23.172 8.117 1 94.69 366 GLY A N 1
ATOM 2836 C CA . GLY A 1 366 ? -7.555 -22.391 8.031 1 94.69 366 GLY A CA 1
ATOM 2837 C C . GLY A 1 366 ? -7.652 -21.312 9.086 1 94.69 366 GLY A C 1
ATOM 2838 O O . GLY A 1 366 ? -6.848 -21.281 10.023 1 94.69 366 GLY A O 1
ATOM 2839 N N . ALA A 1 367 ? -8.688 -20.516 9 1 93.44 367 ALA A N 1
ATOM 2840 C CA . ALA A 1 367 ? -8.867 -19.344 9.836 1 93.44 367 ALA A CA 1
ATOM 2841 C C . ALA A 1 367 ? -9.039 -19.734 11.305 1 93.44 367 ALA A C 1
ATOM 2843 O O . ALA A 1 367 ? -8.648 -18.984 12.203 1 93.44 367 ALA A O 1
ATOM 2844 N N . HIS A 1 368 ? -9.555 -20.906 11.547 1 95.38 368 HIS A N 1
ATOM 2845 C CA . HIS A 1 368 ? -9.875 -21.328 12.906 1 95.38 368 HIS A CA 1
ATOM 2846 C C . HIS A 1 368 ? -8.992 -22.5 13.328 1 95.38 368 HIS A C 1
ATOM 2848 O O . HIS A 1 368 ? -9.258 -23.141 14.352 1 95.38 368 HIS A O 1
ATOM 2854 N N . LYS A 1 369 ? -8.031 -22.844 12.461 1 95.19 369 LYS A N 1
ATOM 2855 C CA . LYS A 1 369 ? -7.098 -23.938 12.727 1 95.19 369 LYS A CA 1
ATOM 2856 C C . LYS A 1 369 ? -7.836 -25.234 13.023 1 95.19 369 LYS A C 1
ATOM 2858 O O . LYS A 1 369 ? -7.5 -25.953 13.969 1 95.19 369 LYS A O 1
ATOM 2863 N N . ASP A 1 370 ? -8.836 -25.422 12.25 1 96.62 370 ASP A N 1
ATOM 2864 C CA . ASP A 1 370 ? -9.656 -26.594 12.5 1 96.62 370 ASP A CA 1
ATOM 2865 C C . ASP A 1 370 ? -9.742 -27.484 11.266 1 96.62 370 ASP A C 1
ATOM 2867 O O . ASP A 1 370 ? -10.523 -28.438 11.227 1 96.62 370 ASP A O 1
ATOM 2871 N N . ILE A 1 371 ? -9.062 -27.156 10.242 1 97.94 371 ILE A N 1
ATOM 2872 C CA . ILE A 1 371 ? -8.891 -28.078 9.125 1 97.94 371 ILE A CA 1
ATOM 2873 C C . ILE A 1 371 ? -7.762 -29.062 9.422 1 97.94 371 ILE A C 1
ATOM 2875 O O . ILE A 1 371 ? -6.676 -28.969 8.852 1 97.94 371 ILE A O 1
ATOM 2879 N N . ASP A 1 372 ? -8.055 -29.875 10.32 1 97.75 372 ASP A N 1
ATOM 2880 C CA . ASP A 1 372 ? -7.188 -31.016 10.648 1 97.75 372 ASP A CA 1
ATOM 2881 C C . ASP A 1 372 ? -7.508 -32.219 9.781 1 97.75 372 ASP A C 1
ATOM 2883 O O . ASP A 1 372 ? -8.094 -32.094 8.703 1 97.75 372 ASP A O 1
ATOM 2887 N N . TYR A 1 373 ? -7.035 -33.438 10.234 1 97.88 373 TYR A N 1
ATOM 2888 C CA . TYR A 1 373 ? -7.281 -34.656 9.469 1 97.88 373 TYR A CA 1
ATOM 2889 C C . TYR A 1 373 ? -8.766 -34.812 9.172 1 97.88 373 TYR A C 1
ATOM 2891 O O . TYR A 1 373 ? -9.156 -34.969 8.008 1 97.88 373 TYR A O 1
ATOM 2899 N N . LYS A 1 374 ? -9.625 -34.812 10.117 1 98.12 374 LYS A N 1
ATOM 2900 C CA . LYS A 1 374 ? -11.07 -35 9.961 1 98.12 374 LYS A CA 1
ATOM 2901 C C . LYS A 1 374 ? -11.68 -33.875 9.133 1 98.12 374 LYS A C 1
ATOM 2903 O O . LYS A 1 374 ? -12.547 -34.094 8.289 1 98.12 374 LYS A O 1
ATOM 2908 N N . GLY A 1 375 ? -11.266 -32.625 9.453 1 98.19 375 GLY A N 1
ATOM 2909 C CA . GLY A 1 375 ? -11.766 -31.484 8.703 1 98.19 375 GLY A CA 1
ATOM 2910 C C . GLY A 1 375 ? -11.422 -31.547 7.223 1 98.19 375 GLY A C 1
ATOM 2911 O O . GLY A 1 375 ? -12.289 -31.312 6.375 1 98.19 375 GLY A O 1
ATOM 2912 N N . CYS A 1 376 ? -10.195 -31.875 6.945 1 98.38 376 CYS A N 1
ATOM 2913 C CA . CYS A 1 376 ? -9.773 -31.984 5.559 1 98.38 376 CYS A CA 1
ATOM 2914 C C . CYS A 1 376 ? -10.547 -33.094 4.84 1 98.38 376 CYS A C 1
ATOM 2916 O O . CYS A 1 376 ? -10.992 -32.906 3.705 1 98.38 376 CYS A O 1
ATOM 2918 N N . LEU A 1 377 ? -10.68 -34.25 5.516 1 98.19 377 LEU A N 1
ATOM 2919 C CA . LEU A 1 377 ? -11.422 -35.344 4.922 1 98.19 377 LEU A CA 1
ATOM 2920 C C . LEU A 1 377 ? -12.859 -34.938 4.621 1 98.19 377 LEU A C 1
ATOM 2922 O O . LEU A 1 377 ? -13.398 -35.312 3.572 1 98.19 377 LEU A O 1
ATOM 2926 N N . GLN A 1 378 ? -13.461 -34.281 5.492 1 98.5 378 GLN A N 1
ATOM 2927 C CA . GLN A 1 378 ? -14.82 -33.781 5.277 1 98.5 378 GLN A CA 1
ATOM 2928 C C . GLN A 1 378 ? -14.891 -32.844 4.074 1 98.5 378 GLN A C 1
ATOM 2930 O O . GLN A 1 378 ? -15.789 -32.969 3.236 1 98.5 378 GLN A O 1
ATOM 2935 N N . ILE A 1 379 ? -13.977 -31.891 3.988 1 98.56 379 ILE A N 1
ATOM 2936 C CA . ILE A 1 379 ? -13.945 -30.938 2.883 1 98.56 379 ILE A CA 1
ATOM 2937 C C . ILE A 1 379 ? -13.773 -31.688 1.562 1 98.56 379 ILE A C 1
ATOM 2939 O O . ILE A 1 379 ? -14.492 -31.422 0.597 1 98.56 379 ILE A O 1
ATOM 2943 N N . LEU A 1 380 ? -12.812 -32.656 1.523 1 98.56 380 LEU A N 1
ATOM 2944 C CA . LEU A 1 380 ? -12.555 -33.438 0.307 1 98.56 380 LEU A CA 1
ATOM 2945 C C . LEU A 1 380 ? -13.805 -34.156 -0.155 1 98.56 380 LEU A C 1
ATOM 2947 O O . LEU A 1 380 ? -14.102 -34.188 -1.351 1 98.56 380 LEU A O 1
ATOM 2951 N N . ASN A 1 381 ? -14.516 -34.719 0.794 1 98.25 381 ASN A N 1
ATOM 2952 C CA . ASN A 1 381 ? -15.742 -35.438 0.454 1 98.25 381 ASN A CA 1
ATOM 2953 C C . ASN A 1 381 ? -16.828 -34.469 -0.032 1 98.25 381 ASN A C 1
ATOM 2955 O O . ASN A 1 381 ? -17.578 -34.781 -0.955 1 98.25 381 ASN A O 1
ATOM 2959 N N . ASP A 1 382 ? -16.875 -33.312 0.539 1 97.56 382 ASP A N 1
ATOM 2960 C CA . ASP A 1 382 ? -17.906 -32.344 0.206 1 97.56 382 ASP A CA 1
ATOM 2961 C C . ASP A 1 382 ? -17.672 -31.719 -1.173 1 97.56 382 ASP A C 1
ATOM 2963 O O . ASP A 1 382 ? -18.609 -31.312 -1.854 1 97.56 382 ASP A O 1
ATOM 2967 N N . ILE A 1 383 ? -16.469 -31.625 -1.58 1 97.44 383 ILE A N 1
ATOM 2968 C CA . ILE A 1 383 ? -16.156 -30.938 -2.826 1 97.44 383 ILE A C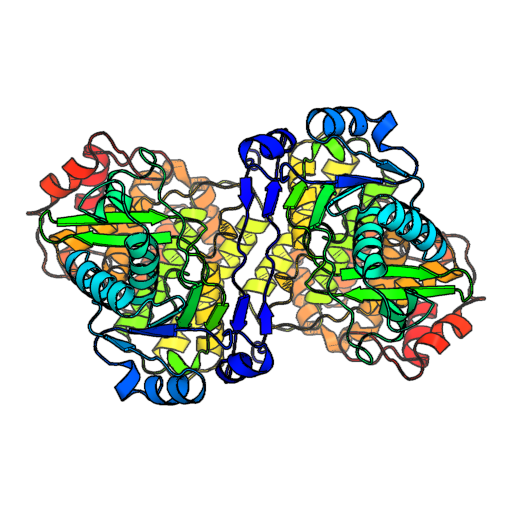A 1
ATOM 2969 C C . ILE A 1 383 ? -16.125 -31.938 -3.979 1 97.44 383 ILE A C 1
ATOM 2971 O O . ILE A 1 383 ? -15.898 -31.562 -5.129 1 97.44 383 ILE A O 1
ATOM 2975 N N . TYR A 1 384 ? -16.344 -33.25 -3.676 1 97.25 384 TYR A N 1
ATOM 2976 C CA . TYR A 1 384 ? -16.375 -34.25 -4.723 1 97.25 384 TYR A CA 1
ATOM 2977 C C . TYR A 1 384 ? -17.703 -34.219 -5.488 1 97.25 384 TYR A C 1
ATOM 2979 O O . TYR A 1 384 ? -17.719 -34.344 -6.715 1 97.25 384 TYR A O 1
ATOM 2987 N N . MET B 1 1 ? -12.297 6.539 -19.312 1 76.81 1 MET B N 1
ATOM 2988 C CA . MET B 1 1 ? -10.867 6.816 -19.172 1 76.81 1 MET B CA 1
ATOM 2989 C C . MET B 1 1 ? -10.141 5.609 -18.594 1 76.81 1 MET B C 1
ATOM 2991 O O . MET B 1 1 ? -10.766 4.734 -17.984 1 76.81 1 MET B O 1
ATOM 2995 N N . THR B 1 2 ? -8.875 5.457 -18.984 1 88.19 2 THR B N 1
ATOM 2996 C CA . THR B 1 2 ? -8.031 4.316 -18.641 1 88.19 2 THR B CA 1
ATOM 2997 C C . THR B 1 2 ? -7.055 4.68 -17.531 1 88.19 2 THR B C 1
ATOM 2999 O O . THR B 1 2 ? -6.621 5.828 -17.422 1 88.19 2 THR B O 1
ATOM 3002 N N . MET B 1 3 ? -6.863 3.742 -16.719 1 96.25 3 MET B N 1
ATOM 3003 C CA . MET B 1 3 ? -5.863 3.887 -15.664 1 96.25 3 MET B CA 1
ATOM 3004 C C . MET B 1 3 ? -4.57 4.477 -16.219 1 96.25 3 MET B C 1
ATOM 3006 O O . MET B 1 3 ? -4.102 4.062 -17.281 1 96.25 3 MET B O 1
ATOM 3010 N N . LEU B 1 4 ? -4.043 5.465 -15.586 1 96.88 4 LEU B N 1
ATOM 3011 C CA . LEU B 1 4 ? -2.797 6.09 -16.016 1 96.88 4 LEU B CA 1
ATOM 3012 C C . LEU B 1 4 ? -1.596 5.227 -15.648 1 96.88 4 LEU B C 1
ATOM 3014 O O . LEU B 1 4 ? -1.615 4.531 -14.633 1 96.88 4 LEU B O 1
ATOM 3018 N N . ASN B 1 5 ? -0.534 5.25 -16.562 1 97.81 5 ASN B N 1
ATOM 3019 C CA . ASN B 1 5 ? 0.741 4.676 -16.141 1 97.81 5 ASN B CA 1
ATOM 3020 C C . ASN B 1 5 ? 1.24 5.316 -14.844 1 97.81 5 ASN B C 1
ATOM 3022 O O . ASN B 1 5 ? 0.987 6.492 -14.594 1 97.81 5 ASN B O 1
ATOM 3026 N N . PHE B 1 6 ? 1.924 4.512 -14 1 98.12 6 PHE B N 1
ATOM 3027 C CA . PHE B 1 6 ? 2.48 5.086 -12.781 1 98.12 6 PHE B CA 1
ATOM 3028 C C . PHE B 1 6 ? 3.67 4.266 -12.297 1 98.12 6 PHE B C 1
ATOM 3030 O O . PHE B 1 6 ? 3.887 3.145 -12.75 1 98.12 6 PHE B O 1
ATOM 3037 N N . THR B 1 7 ? 4.484 4.836 -11.508 1 98.31 7 THR B N 1
ATOM 3038 C CA . THR B 1 7 ? 5.469 4.172 -10.656 1 98.31 7 THR B CA 1
ATOM 3039 C C . THR B 1 7 ? 5.109 4.34 -9.18 1 98.31 7 THR B C 1
ATOM 3041 O O . THR B 1 7 ? 4.82 5.453 -8.734 1 98.31 7 THR B O 1
ATOM 3044 N N . TYR B 1 8 ? 4.965 3.266 -8.531 1 98.31 8 TYR B N 1
ATOM 3045 C CA . TYR B 1 8 ? 4.73 3.287 -7.09 1 98.31 8 TYR B CA 1
ATOM 3046 C C . TYR B 1 8 ? 5.934 2.73 -6.34 1 98.31 8 TYR B C 1
ATOM 3048 O O . TYR B 1 8 ? 6.461 1.673 -6.691 1 98.31 8 TYR B O 1
ATOM 3056 N N . TYR B 1 9 ? 6.383 3.416 -5.324 1 98.44 9 TYR B N 1
ATOM 3057 C CA . TYR B 1 9 ? 7.5 3.021 -4.473 1 98.44 9 TYR B CA 1
ATOM 3058 C C . TYR B 1 9 ? 7.34 3.58 -3.064 1 98.44 9 TYR B C 1
ATOM 3060 O O . TYR B 1 9 ? 7.137 4.781 -2.887 1 98.44 9 TYR B O 1
ATOM 3068 N N . ASN B 1 10 ? 7.285 2.756 -2.025 1 98.25 10 ASN B N 1
ATOM 3069 C CA . ASN B 1 10 ? 7.234 3.135 -0.617 1 98.25 10 ASN B CA 1
ATOM 3070 C C . ASN B 1 10 ? 7.992 2.141 0.26 1 98.25 10 ASN B C 1
ATOM 3072 O O . ASN B 1 10 ? 7.43 1.132 0.689 1 98.25 10 ASN B O 1
ATOM 3076 N N . PRO B 1 11 ? 9.25 2.389 0.589 1 98.19 11 PRO B N 1
ATOM 3077 C CA . PRO B 1 11 ? 10.109 1.439 1.3 1 98.19 11 PRO B CA 1
ATOM 3078 C C . PRO B 1 11 ? 10.023 1.588 2.816 1 98.19 11 PRO B C 1
ATOM 3080 O O . PRO B 1 11 ? 10.883 1.086 3.539 1 98.19 11 PRO B O 1
ATOM 3083 N N . VAL B 1 12 ? 9.023 2.363 3.336 1 98.75 12 VAL B N 1
ATOM 3084 C CA . VAL B 1 12 ? 8.945 2.625 4.77 1 98.75 12 VAL B CA 1
ATOM 3085 C C . VAL B 1 12 ? 8.484 1.363 5.5 1 98.75 12 VAL B C 1
ATOM 3087 O O . VAL B 1 12 ? 7.512 0.725 5.098 1 98.75 12 VAL B O 1
ATOM 3090 N N . ARG B 1 13 ? 9.266 0.932 6.496 1 98.69 13 ARG B N 1
ATOM 3091 C CA . ARG B 1 13 ? 8.828 -0.115 7.414 1 98.69 13 ARG B CA 1
ATOM 3092 C C . ARG B 1 13 ? 7.871 0.44 8.461 1 98.69 13 ARG B C 1
ATOM 3094 O O . ARG B 1 13 ? 8.289 1.161 9.375 1 98.69 13 ARG B O 1
ATOM 3101 N N . LEU B 1 14 ? 6.602 0.124 8.336 1 98.81 14 LEU B N 1
ATOM 3102 C CA . LEU B 1 14 ? 5.562 0.631 9.227 1 98.81 14 LEU B CA 1
ATOM 3103 C C . LEU B 1 14 ? 5.316 -0.338 10.375 1 98.81 14 LEU B C 1
ATOM 3105 O O . LEU B 1 14 ? 4.863 -1.464 10.164 1 98.81 14 LEU B O 1
ATOM 3109 N N . ILE B 1 15 ? 5.652 0.054 11.562 1 98.88 15 ILE B N 1
ATOM 3110 C CA . ILE B 1 15 ? 5.41 -0.707 12.781 1 98.88 15 ILE B CA 1
ATOM 3111 C C . ILE B 1 15 ? 4.203 -0.132 13.516 1 98.88 15 ILE B C 1
ATOM 3113 O O . ILE B 1 15 ? 4.207 1.034 13.922 1 98.88 15 ILE B O 1
ATOM 3117 N N . TYR B 1 16 ? 3.215 -1.005 13.742 1 98.69 16 TYR B N 1
ATOM 3118 C CA . TYR B 1 16 ? 1.891 -0.464 14.031 1 98.69 16 TYR B CA 1
ATOM 3119 C C . TYR B 1 16 ? 1.257 -1.179 15.219 1 98.69 16 TYR B C 1
ATOM 3121 O O . TYR B 1 16 ? 1.177 -2.408 15.242 1 98.69 16 TYR B O 1
ATOM 3129 N N . GLY B 1 17 ? 0.779 -0.332 16.219 1 98.56 17 GLY B N 1
ATOM 3130 C CA . GLY B 1 17 ? 0.038 -0.888 17.344 1 98.56 17 GLY B CA 1
ATOM 3131 C C . GLY B 1 17 ? 0.672 -0.584 18.688 1 98.56 17 GLY B C 1
ATOM 3132 O O . GLY B 1 17 ? 1.787 -0.062 18.75 1 98.56 17 GLY B O 1
ATOM 3133 N N . LYS B 1 18 ? -0.022 -0.894 19.766 1 98.12 18 LYS B N 1
ATOM 3134 C CA . LYS B 1 18 ? 0.417 -0.639 21.141 1 98.12 18 LYS B CA 1
ATOM 3135 C C . LYS B 1 18 ? 1.732 -1.352 21.438 1 98.12 18 LYS B C 1
ATOM 3137 O O . LYS B 1 18 ? 1.887 -2.535 21.125 1 98.12 18 LYS B O 1
ATOM 3142 N N . GLY B 1 19 ? 2.717 -0.617 21.953 1 98 19 GLY B N 1
ATOM 3143 C CA . GLY B 1 19 ? 3.977 -1.219 22.359 1 98 19 GLY B CA 1
ATOM 3144 C C . GLY B 1 19 ? 4.973 -1.354 21.219 1 98 19 GLY B C 1
ATOM 3145 O O . GLY B 1 19 ? 5.965 -2.072 21.344 1 98 19 GLY B O 1
ATOM 3146 N N . SER B 1 20 ? 4.762 -0.667 20.188 1 98.25 20 SER B N 1
ATOM 3147 C CA . SER B 1 20 ? 5.531 -0.843 18.969 1 98.25 20 SER B CA 1
ATOM 3148 C C . SER B 1 20 ? 6.973 -0.383 19.141 1 98.25 20 SER B C 1
ATOM 3150 O O . SER B 1 20 ? 7.855 -0.769 18.375 1 98.25 20 SER B O 1
ATOM 3152 N N . LEU B 1 21 ? 7.273 0.421 20.141 1 98.5 21 LEU B N 1
ATOM 3153 C CA . LEU B 1 21 ? 8.641 0.881 20.359 1 98.5 21 LEU B CA 1
ATOM 3154 C C . LEU B 1 21 ? 9.57 -0.293 20.656 1 98.5 21 LEU B C 1
ATOM 3156 O O . LEU B 1 21 ? 10.766 -0.234 20.344 1 98.5 21 LEU B O 1
ATOM 3160 N N . ASP B 1 22 ? 9.039 -1.384 21.203 1 98.19 22 ASP B N 1
ATOM 3161 C CA . ASP B 1 22 ? 9.828 -2.578 21.5 1 98.19 22 ASP B CA 1
ATOM 3162 C C . ASP B 1 22 ? 10.438 -3.164 20.219 1 98.19 22 ASP B C 1
ATOM 3164 O O . ASP B 1 22 ? 11.453 -3.855 20.281 1 98.19 22 ASP B O 1
ATOM 3168 N N . GLU B 1 23 ? 9.812 -2.896 19.156 1 98.38 23 GLU B N 1
ATOM 3169 C CA . GLU B 1 23 ? 10.227 -3.467 17.875 1 98.38 23 GLU B CA 1
ATOM 3170 C C . GLU B 1 23 ? 11.547 -2.863 17.406 1 98.38 23 GLU B C 1
ATOM 3172 O O . GLU B 1 23 ? 12.219 -3.424 16.547 1 98.38 23 GLU B O 1
ATOM 3177 N N . ILE B 1 24 ? 11.93 -1.677 17.922 1 98.38 24 ILE B N 1
ATOM 3178 C CA . ILE B 1 24 ? 13.195 -1.051 17.547 1 98.38 24 ILE B CA 1
ATOM 3179 C C . ILE B 1 24 ? 14.352 -2.02 17.812 1 98.38 24 ILE B C 1
ATOM 3181 O O . ILE B 1 24 ? 15.188 -2.24 16.938 1 98.38 24 ILE B O 1
ATOM 3185 N N . GLU B 1 25 ? 14.352 -2.621 19.016 1 97.56 25 GLU B N 1
ATOM 3186 C CA . GLU B 1 25 ? 15.391 -3.588 19.359 1 97.56 25 GLU B CA 1
ATOM 3187 C C . GLU B 1 25 ? 15.148 -4.926 18.672 1 97.56 25 GLU B C 1
ATOM 3189 O O . GLU B 1 25 ? 16.078 -5.508 18.094 1 97.56 25 GLU B O 1
ATOM 3194 N N . LYS B 1 26 ? 13.867 -5.359 18.672 1 97.44 26 LYS B N 1
ATOM 3195 C CA . LYS B 1 26 ? 13.531 -6.684 18.156 1 97.44 26 LYS B CA 1
ATOM 3196 C C . LYS B 1 26 ? 13.898 -6.812 16.688 1 97.44 26 LYS B C 1
ATOM 3198 O O . LYS B 1 26 ? 14.312 -7.879 16.234 1 97.44 26 LYS B O 1
ATOM 3203 N N . GLN B 1 27 ? 13.742 -5.715 15.977 1 97.5 27 GLN B N 1
ATOM 3204 C CA . GLN B 1 27 ? 13.984 -5.758 14.539 1 97.5 27 GLN B CA 1
ATOM 3205 C C . GLN B 1 27 ? 15.289 -5.055 14.18 1 97.5 27 GLN B C 1
ATOM 3207 O O . GLN B 1 27 ? 15.578 -4.84 13 1 97.5 27 GLN B O 1
ATOM 3212 N N . HIS B 1 28 ? 16.031 -4.602 15.133 1 97.31 28 HIS B N 1
ATOM 3213 C CA . HIS B 1 28 ? 17.312 -3.957 14.914 1 97.31 28 HIS B CA 1
ATOM 3214 C C . HIS B 1 28 ? 17.188 -2.773 13.961 1 97.31 28 HIS B C 1
ATOM 3216 O O . HIS B 1 28 ? 17.922 -2.684 12.969 1 97.31 28 HIS B O 1
ATOM 3222 N N . LEU B 1 29 ? 16.297 -1.854 14.258 1 98.25 29 LEU B N 1
ATOM 3223 C CA . LEU B 1 29 ? 15.898 -0.781 13.352 1 98.25 29 LEU B CA 1
ATOM 3224 C C . LEU B 1 29 ? 16.922 0.345 13.359 1 98.25 29 LEU B C 1
ATOM 3226 O O . LEU B 1 29 ? 16.922 1.194 12.469 1 98.25 29 LEU B O 1
ATOM 3230 N N . ILE B 1 30 ? 17.75 0.425 14.352 1 98.31 30 ILE B N 1
ATOM 3231 C CA . ILE B 1 30 ? 18.781 1.456 14.461 1 98.31 30 ILE B CA 1
ATOM 3232 C C . ILE B 1 30 ? 20.156 0.81 14.445 1 98.31 30 ILE B C 1
ATOM 3234 O O . ILE B 1 30 ? 20.484 0.001 15.312 1 98.31 30 ILE B O 1
ATOM 3238 N N . PRO B 1 31 ? 20.953 1.204 13.516 1 97 31 PRO B N 1
ATOM 3239 C CA . PRO B 1 31 ? 22.312 0.636 13.469 1 97 31 PRO B CA 1
ATOM 3240 C C . PRO B 1 31 ? 23.125 0.972 14.711 1 97 31 PRO B C 1
ATOM 3242 O O . PRO B 1 31 ? 22.938 2.027 15.32 1 97 31 PRO B O 1
ATOM 3245 N N . GLU B 1 32 ? 24.078 0.193 14.984 1 95.62 32 GLU B N 1
ATOM 3246 C CA . GLU B 1 32 ? 24.906 0.343 16.172 1 95.62 32 GLU B CA 1
ATOM 3247 C C . GLU B 1 32 ? 25.734 1.619 16.109 1 95.62 32 GLU B C 1
ATOM 3249 O O . GLU B 1 32 ? 26.031 2.232 17.141 1 95.62 32 GLU B O 1
ATOM 3254 N N . ASP B 1 33 ? 26.109 2.029 14.922 1 96.69 33 ASP B N 1
ATOM 3255 C CA . ASP B 1 33 ? 27 3.18 14.766 1 96.69 33 ASP B CA 1
ATOM 3256 C C . ASP B 1 33 ? 26.203 4.461 14.523 1 96.69 33 ASP B C 1
ATOM 3258 O O . ASP B 1 33 ? 26.766 5.484 14.133 1 96.69 33 ASP B O 1
ATOM 3262 N N . ALA B 1 34 ? 24.953 4.383 14.773 1 98.25 34 ALA B N 1
ATOM 3263 C CA . ALA B 1 34 ? 24.094 5.539 14.531 1 98.25 34 ALA B CA 1
ATOM 3264 C C . ALA B 1 34 ? 24.453 6.691 15.477 1 98.25 34 ALA B C 1
ATOM 3266 O O . ALA B 1 34 ? 24.594 6.488 16.688 1 98.25 34 ALA B O 1
ATOM 3267 N N . ARG B 1 35 ? 24.672 7.855 14.938 1 98.75 35 ARG B N 1
ATOM 3268 C CA . ARG B 1 35 ? 24.719 9.125 15.656 1 98.75 35 ARG B CA 1
ATOM 3269 C C . ARG B 1 35 ? 23.391 9.875 15.531 1 98.75 35 ARG B C 1
ATOM 3271 O O . ARG B 1 35 ? 23.141 10.539 14.523 1 98.75 35 ARG B O 1
ATOM 3278 N N . ILE B 1 36 ? 22.656 9.797 16.562 1 98.88 36 ILE B N 1
ATOM 3279 C CA . ILE B 1 36 ? 21.219 10.094 16.484 1 98.88 36 ILE B CA 1
ATOM 3280 C C . ILE B 1 36 ? 20.969 11.523 16.953 1 98.88 36 ILE B C 1
ATOM 3282 O O . ILE B 1 36 ? 21.469 11.938 18 1 98.88 36 ILE B O 1
ATOM 3286 N N . MET B 1 37 ? 20.281 12.281 16.156 1 98.94 37 MET B N 1
ATOM 3287 C CA . MET B 1 37 ? 19.625 13.516 16.594 1 98.94 37 MET B CA 1
ATOM 3288 C C . MET B 1 37 ? 18.109 13.336 16.656 1 98.94 37 MET B C 1
ATOM 3290 O O . MET B 1 37 ? 17.5 12.898 15.688 1 98.94 37 MET B O 1
ATOM 3294 N N . MET B 1 38 ? 17.578 13.578 17.797 1 98.81 38 MET B N 1
ATOM 3295 C CA . MET B 1 38 ? 16.125 13.516 17.953 1 98.81 38 MET B CA 1
ATOM 3296 C C . MET B 1 38 ? 15.508 14.891 17.75 1 98.81 38 MET B C 1
ATOM 3298 O O . MET B 1 38 ? 15.984 15.883 18.297 1 98.81 38 MET B O 1
ATOM 3302 N N . THR B 1 39 ? 14.523 14.961 16.906 1 98.88 39 THR B N 1
ATOM 3303 C CA . THR B 1 39 ? 13.82 16.203 16.641 1 98.88 39 THR B CA 1
ATOM 3304 C C . THR B 1 39 ? 12.383 16.141 17.156 1 98.88 39 THR B C 1
ATOM 3306 O O . THR B 1 39 ? 11.734 15.094 17.047 1 98.88 39 THR B O 1
ATOM 3309 N N . TYR B 1 40 ? 11.891 17.188 17.766 1 98.44 40 TYR B N 1
ATOM 3310 C CA . TYR B 1 40 ? 10.523 17.25 18.266 1 98.44 40 TYR B CA 1
ATOM 3311 C C . TYR B 1 40 ? 10.047 18.688 18.391 1 98.44 40 TYR B C 1
ATOM 3313 O O . TYR B 1 40 ? 10.773 19.625 18.062 1 98.44 40 TYR B O 1
ATOM 3321 N N . GLY B 1 41 ? 8.789 18.875 18.703 1 97 41 GLY B N 1
ATOM 3322 C CA . GLY B 1 41 ? 8.172 20.188 18.75 1 97 41 GLY B CA 1
ATOM 3323 C C . GLY B 1 41 ? 8.375 20.906 20.078 1 97 41 GLY B C 1
ATOM 3324 O O . GLY B 1 41 ? 9.492 20.922 20.609 1 97 41 GLY B O 1
ATOM 3325 N N . GLY B 1 42 ? 7.336 21.578 20.656 1 91.06 42 GLY B N 1
ATOM 3326 C CA . GLY B 1 42 ? 7.387 22.438 21.812 1 91.06 42 GLY B CA 1
ATOM 3327 C C . GLY B 1 42 ? 7.473 21.672 23.125 1 91.06 42 GLY B C 1
ATOM 3328 O O . GLY B 1 42 ? 7.555 22.281 24.203 1 91.06 42 GLY B O 1
ATOM 3329 N N . GLY B 1 43 ? 7.367 20.391 23.109 1 87.62 43 GLY B N 1
ATOM 3330 C CA . GLY B 1 43 ? 7.637 19.625 24.312 1 87.62 43 GLY B CA 1
ATOM 3331 C C . GLY B 1 43 ? 6.426 18.859 24.828 1 87.62 43 GLY B C 1
ATOM 3332 O O . GLY B 1 43 ? 6.461 18.297 25.906 1 87.62 43 GLY B O 1
ATOM 3333 N N . SER B 1 44 ? 5.367 18.828 24.031 1 90.5 44 SER B N 1
ATOM 3334 C CA . SER B 1 44 ? 4.199 18.047 24.453 1 90.5 44 SER B CA 1
ATOM 3335 C C . SER B 1 44 ? 4.566 16.594 24.734 1 90.5 44 SER B C 1
ATOM 3337 O O . SER B 1 44 ? 3.975 15.961 25.609 1 90.5 44 SER B O 1
ATOM 3339 N N . ILE B 1 45 ? 5.59 16.062 24.125 1 94.12 45 ILE B N 1
ATOM 3340 C CA . ILE B 1 45 ? 5.996 14.68 24.281 1 94.12 45 ILE B CA 1
ATOM 3341 C C . ILE B 1 45 ? 6.598 14.469 25.672 1 94.12 45 ILE B C 1
ATOM 3343 O O . ILE B 1 45 ? 6.629 13.352 26.172 1 94.12 45 ILE B O 1
ATOM 3347 N N . LYS B 1 46 ? 7.137 15.492 26.234 1 94.5 46 LYS B N 1
ATOM 3348 C CA . LYS B 1 46 ? 7.688 15.406 27.578 1 94.5 46 LYS B CA 1
ATOM 3349 C C . LYS B 1 46 ? 6.578 15.383 28.625 1 94.5 46 LYS B C 1
ATOM 3351 O O . LYS B 1 46 ? 6.691 14.695 29.641 1 94.5 46 LYS B O 1
ATOM 3356 N N . LYS B 1 47 ? 5.531 16.016 28.312 1 92.94 47 LYS B N 1
ATOM 3357 C CA . LYS B 1 47 ? 4.418 16.109 29.25 1 92.94 47 LYS B CA 1
ATOM 3358 C C . LYS B 1 47 ? 3.588 14.828 29.266 1 92.94 47 LYS B C 1
ATOM 3360 O O . LYS B 1 47 ? 3.082 14.414 30.312 1 92.94 47 LYS B O 1
ATOM 3365 N N . ASN B 1 48 ? 3.502 14.203 28.141 1 92.94 48 ASN B N 1
ATOM 3366 C CA . ASN B 1 48 ? 2.59 13.07 28.047 1 92.94 48 ASN B CA 1
ATOM 3367 C C . ASN B 1 48 ? 3.33 11.742 28.172 1 92.94 48 ASN B C 1
ATOM 3369 O O . ASN B 1 48 ? 2.73 10.68 28.031 1 92.94 48 ASN B O 1
ATOM 3373 N N . GLY B 1 49 ? 4.664 11.781 28.359 1 94.31 49 GLY B N 1
ATOM 3374 C CA . GLY B 1 49 ? 5.406 10.57 28.672 1 94.31 49 GLY B CA 1
ATOM 3375 C C . GLY B 1 49 ? 6.043 9.922 27.453 1 94.31 49 GLY B C 1
ATOM 3376 O O . GLY B 1 49 ? 6.852 9 27.594 1 94.31 49 GLY B O 1
ATOM 3377 N N . VAL B 1 50 ? 5.742 10.383 26.312 1 96.69 50 VAL B N 1
ATOM 3378 C CA . VAL B 1 50 ? 6.266 9.789 25.078 1 96.69 50 VAL B CA 1
ATOM 3379 C C . VAL B 1 50 ? 7.785 9.922 25.047 1 96.69 50 VAL B C 1
ATOM 3381 O O . VAL B 1 50 ? 8.492 8.992 24.641 1 96.69 50 VAL B O 1
ATOM 3384 N N . TYR 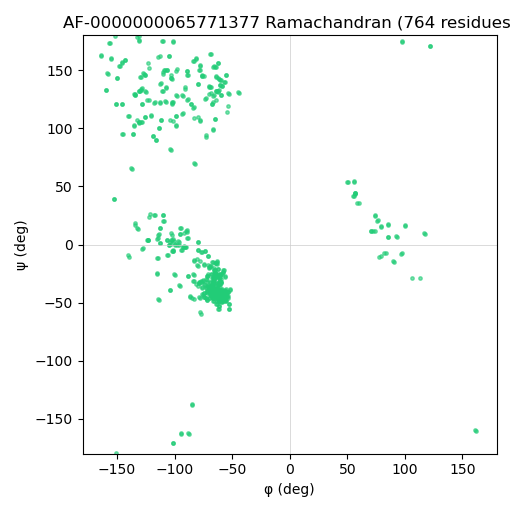B 1 51 ? 8.234 11.07 25.516 1 97.44 51 TYR B N 1
ATOM 3385 C CA . TYR B 1 51 ? 9.664 11.352 25.531 1 97.44 51 TYR B CA 1
ATOM 3386 C C . TYR B 1 51 ? 10.414 10.289 26.328 1 97.44 51 TYR B C 1
ATOM 3388 O O . TYR B 1 51 ? 11.383 9.703 25.828 1 97.44 51 TYR B O 1
ATOM 3396 N N . GLU B 1 52 ? 9.953 9.977 27.469 1 97.38 52 GLU B N 1
ATOM 3397 C CA . GLU B 1 52 ? 10.602 8.992 28.328 1 97.38 52 GLU B CA 1
ATOM 3398 C C . GLU B 1 52 ? 10.531 7.598 27.719 1 97.38 52 GLU B C 1
ATOM 3400 O O . GLU B 1 52 ? 11.492 6.824 27.797 1 97.38 52 GLU B O 1
ATOM 3405 N N . GLU B 1 53 ? 9.406 7.32 27.141 1 97.69 53 GLU B N 1
ATOM 3406 C CA . GLU B 1 53 ? 9.242 6.016 26.5 1 97.69 53 GLU B CA 1
ATOM 3407 C C . GLU B 1 53 ? 10.227 5.832 25.359 1 97.69 53 GLU B C 1
ATOM 3409 O O . GLU B 1 53 ? 10.805 4.754 25.188 1 97.69 53 GLU B O 1
ATOM 3414 N N . VAL B 1 54 ? 10.344 6.867 24.562 1 98.25 54 VAL B N 1
ATOM 3415 C CA . VAL B 1 54 ? 11.234 6.824 23.406 1 98.25 54 VAL B CA 1
ATOM 3416 C C . VAL B 1 54 ? 12.68 6.645 23.875 1 98.25 54 VAL B C 1
ATOM 3418 O O . VAL B 1 54 ? 13.438 5.863 23.297 1 98.25 54 VAL B O 1
ATOM 3421 N N . LEU B 1 55 ? 13.039 7.277 24.969 1 97.94 55 LEU B N 1
ATOM 3422 C CA . LEU B 1 55 ? 14.414 7.277 25.469 1 97.94 55 LEU B CA 1
ATOM 3423 C C . LEU B 1 55 ? 14.805 5.898 25.984 1 97.94 55 LEU B C 1
ATOM 3425 O O . LEU B 1 55 ? 15.992 5.598 26.141 1 97.94 55 LEU B O 1
ATOM 3429 N N . LYS B 1 56 ? 13.812 5.09 26.266 1 97.81 56 LYS B N 1
ATOM 3430 C CA . LYS B 1 56 ? 14.109 3.715 26.656 1 97.81 56 LYS B CA 1
ATOM 3431 C C . LYS B 1 56 ? 14.703 2.92 25.5 1 97.81 56 LYS B C 1
ATOM 3433 O O . LYS B 1 56 ? 15.414 1.939 25.719 1 97.81 56 LYS B O 1
ATOM 3438 N N . HIS B 1 57 ? 14.391 3.344 24.281 1 97.81 57 HIS B N 1
ATOM 3439 C CA . HIS B 1 57 ? 14.75 2.549 23.109 1 97.81 57 HIS B CA 1
ATOM 3440 C C . HIS B 1 57 ? 15.75 3.289 22.234 1 97.81 57 HIS B C 1
ATOM 3442 O O . HIS B 1 57 ? 16.438 2.672 21.422 1 97.81 57 HIS B O 1
ATOM 3448 N N . ILE B 1 58 ? 15.773 4.598 22.312 1 97.88 58 ILE B N 1
ATOM 3449 C CA . ILE B 1 58 ? 16.594 5.457 21.469 1 97.88 58 ILE B CA 1
ATOM 3450 C C . ILE B 1 58 ? 17.453 6.371 22.344 1 97.88 58 ILE B C 1
ATOM 3452 O O . ILE B 1 58 ? 16.953 7.016 23.266 1 97.88 58 ILE B O 1
ATOM 3456 N N . LYS B 1 59 ? 18.719 6.465 22.078 1 96.56 59 LYS B N 1
ATOM 3457 C CA . LYS B 1 59 ? 19.656 7.32 22.812 1 96.56 59 LYS B CA 1
ATOM 3458 C C . LYS B 1 59 ? 20.281 8.367 21.891 1 96.56 59 LYS B C 1
ATOM 3460 O O . LYS B 1 59 ? 21.375 8.172 21.375 1 96.56 59 LYS B O 1
ATOM 3465 N N . PRO B 1 60 ? 19.734 9.477 21.828 1 98.12 60 PRO B N 1
ATOM 3466 C CA . PRO B 1 60 ? 20.297 10.516 20.953 1 98.12 60 PRO B CA 1
ATOM 3467 C C . PRO B 1 60 ? 21.547 11.156 21.547 1 98.12 60 PRO B C 1
ATOM 3469 O O . PRO B 1 60 ? 21.656 11.312 22.766 1 98.12 60 PRO B O 1
ATOM 3472 N N . ILE B 1 61 ? 22.453 11.508 20.719 1 97.94 61 ILE B N 1
ATOM 3473 C CA . ILE B 1 61 ? 23.641 12.227 21.172 1 97.94 61 ILE B CA 1
ATOM 3474 C C . ILE B 1 61 ? 23.328 13.719 21.266 1 97.94 61 ILE B C 1
ATOM 3476 O O . ILE B 1 61 ? 24 14.453 22 1 97.94 61 ILE B O 1
ATOM 3480 N N . VAL B 1 62 ? 22.297 14.172 20.438 1 98.38 62 VAL B N 1
ATOM 3481 C CA . VAL B 1 62 ? 21.812 15.547 20.516 1 98.38 62 VAL B CA 1
ATOM 3482 C C . VAL B 1 62 ? 20.312 15.594 20.234 1 98.38 62 VAL B C 1
ATOM 3484 O O . VAL B 1 62 ? 19.75 14.664 19.641 1 98.38 62 VAL B O 1
ATOM 3487 N N . GLU B 1 63 ? 19.703 16.625 20.734 1 98.38 63 GLU B N 1
ATOM 3488 C CA . GLU B 1 63 ? 18.281 16.859 20.516 1 98.38 63 GLU B CA 1
ATOM 3489 C C . GLU B 1 63 ? 18.031 18.266 19.953 1 98.38 63 GLU B C 1
ATOM 3491 O O . GLU B 1 63 ? 18.812 19.172 20.203 1 98.38 63 GLU B O 1
ATOM 3496 N N . PHE B 1 64 ? 17.062 18.344 19.172 1 98.75 64 PHE B N 1
ATOM 3497 C CA . PHE B 1 64 ? 16.594 19.625 18.688 1 98.75 64 PHE B CA 1
ATOM 3498 C C . PHE B 1 64 ? 15.086 19.75 18.844 1 98.75 64 PHE B C 1
ATOM 3500 O O . PHE B 1 64 ? 14.328 19.188 18.047 1 98.75 64 PHE B O 1
ATOM 3507 N N . GLY B 1 65 ? 14.641 20.531 19.828 1 97.94 65 GLY B N 1
ATOM 3508 C CA . GLY B 1 65 ? 13.234 20.812 20.062 1 97.94 65 GLY B CA 1
ATOM 3509 C C . GLY B 1 65 ? 12.805 22.172 19.547 1 97.94 65 GLY B C 1
ATOM 3510 O O . GLY B 1 65 ? 13.609 22.891 18.953 1 97.94 65 GLY B O 1
ATOM 3511 N N . GLY B 1 66 ? 11.562 22.438 19.625 1 97.12 66 GLY B N 1
ATOM 3512 C CA . GLY B 1 66 ? 11.055 23.766 19.312 1 97.12 66 GLY B CA 1
ATOM 3513 C C . GLY B 1 66 ? 10.609 23.906 17.875 1 97.12 66 GLY B C 1
ATOM 3514 O O . GLY B 1 66 ? 10.367 25.016 17.391 1 97.12 66 GLY B O 1
ATOM 3515 N N . ILE B 1 67 ? 10.594 22.812 17.109 1 97.62 67 ILE B N 1
ATOM 3516 C CA . ILE B 1 67 ? 10.078 22.875 15.758 1 97.62 67 ILE B CA 1
ATOM 3517 C C . ILE B 1 67 ? 8.594 23.266 15.789 1 97.62 67 ILE B C 1
ATOM 3519 O O . ILE B 1 67 ? 7.805 22.641 16.5 1 97.62 67 ILE B O 1
ATOM 3523 N N . GLU B 1 68 ? 8.164 24.203 15.023 1 93.62 68 GLU B N 1
ATOM 3524 C CA . GLU B 1 68 ? 6.816 24.766 15.039 1 93.62 68 GLU B CA 1
ATOM 3525 C C . GLU B 1 68 ? 5.855 23.906 14.219 1 93.62 68 GLU B C 1
ATOM 3527 O O . GLU B 1 68 ? 6.285 23.156 13.344 1 93.62 68 GLU B O 1
ATOM 3532 N N . PRO B 1 69 ? 4.426 23.891 14.383 1 87.5 69 PRO B N 1
ATOM 3533 C CA . PRO B 1 69 ? 3.441 23.219 13.531 1 87.5 69 PRO B CA 1
ATOM 3534 C C . PRO B 1 69 ? 3.602 23.562 12.055 1 87.5 69 PRO B C 1
ATOM 3536 O O . PRO B 1 69 ? 3.387 22.719 11.188 1 87.5 69 PRO B O 1
ATOM 3539 N N . ASN B 1 70 ? 3.895 24.719 11.711 1 89.38 70 ASN B N 1
ATOM 3540 C CA . ASN B 1 70 ? 4.336 25.172 10.391 1 89.38 70 ASN B CA 1
ATOM 3541 C C . ASN B 1 70 ? 5.84 25.438 10.367 1 89.38 70 ASN B C 1
ATOM 3543 O O . ASN B 1 70 ? 6.27 26.594 10.438 1 89.38 70 ASN B O 1
ATOM 3547 N N . PRO B 1 71 ? 6.504 24.219 10.18 1 95.38 71 PRO B N 1
ATOM 3548 C CA . PRO B 1 71 ? 7.949 24.344 10.398 1 95.38 71 PRO B CA 1
ATOM 3549 C C . PRO B 1 71 ? 8.602 25.344 9.438 1 95.38 71 PRO B C 1
ATOM 3551 O O . PRO B 1 71 ? 8.242 25.406 8.266 1 95.38 71 PRO B O 1
ATOM 3554 N N . SER B 1 72 ? 9.547 26.078 9.969 1 96.25 72 SER B N 1
ATOM 3555 C CA . SER B 1 72 ? 10.125 27.156 9.188 1 96.25 72 SER B CA 1
ATOM 3556 C C . SER B 1 72 ? 11.555 26.844 8.758 1 96.25 72 SER B C 1
ATOM 3558 O O . SER B 1 72 ? 12.281 26.141 9.469 1 96.25 72 SER B O 1
ATOM 3560 N N . HIS B 1 73 ? 11.891 27.391 7.641 1 97.62 73 HIS B N 1
ATOM 3561 C CA . HIS B 1 73 ? 13.266 27.359 7.145 1 97.62 73 HIS B CA 1
ATOM 3562 C C . HIS B 1 73 ? 14.242 27.891 8.188 1 97.62 73 HIS B C 1
ATOM 3564 O O . HIS B 1 73 ? 15.289 27.297 8.422 1 97.62 73 HIS B O 1
ATOM 3570 N N . GLU B 1 74 ? 13.859 28.922 8.859 1 97.94 74 GLU B N 1
ATOM 3571 C CA . GLU B 1 74 ? 14.703 29.594 9.844 1 97.94 74 GLU B CA 1
ATOM 3572 C C . GLU B 1 74 ? 15.031 28.672 11.016 1 97.94 74 GLU B C 1
ATOM 3574 O O . GLU B 1 74 ? 16.172 28.656 11.492 1 97.94 74 GLU B O 1
ATOM 3579 N N . THR B 1 75 ? 14.094 27.938 11.406 1 98.31 75 THR B N 1
ATOM 3580 C CA . THR B 1 75 ? 14.305 26.969 12.477 1 98.31 75 THR B CA 1
ATOM 3581 C C . THR B 1 75 ? 15.156 25.797 11.984 1 98.31 75 THR B C 1
ATOM 3583 O O . THR B 1 75 ? 16.094 25.375 12.672 1 98.31 75 THR B O 1
ATOM 3586 N N . CYS B 1 76 ? 14.906 25.344 10.82 1 98.62 76 CYS B N 1
ATOM 3587 C CA . CYS B 1 76 ? 15.562 24.156 10.281 1 98.62 76 CYS B CA 1
ATOM 3588 C C . CYS B 1 76 ? 17.047 24.422 10.016 1 98.62 76 CYS B C 1
ATOM 3590 O O . CYS B 1 76 ? 17.875 23.516 10.164 1 98.62 76 CYS B O 1
ATOM 3592 N N . ILE B 1 77 ? 17.375 25.641 9.656 1 98.25 77 ILE B N 1
ATOM 3593 C CA . ILE B 1 77 ? 18.766 25.969 9.367 1 98.25 77 ILE B CA 1
ATOM 3594 C C . ILE B 1 77 ? 19.609 25.797 10.633 1 98.25 77 ILE B C 1
ATOM 3596 O O . ILE B 1 77 ? 20.766 25.359 10.578 1 98.25 77 ILE B O 1
ATOM 3600 N N . LYS B 1 78 ? 19.031 26.172 11.75 1 98.56 78 LYS B N 1
ATOM 3601 C CA . LYS B 1 78 ? 19.719 25.969 13.023 1 98.56 78 LYS B CA 1
ATOM 3602 C C . LYS B 1 78 ? 19.938 24.469 13.281 1 98.56 78 LYS B C 1
ATOM 3604 O O . LYS B 1 78 ? 21.031 24.078 13.719 1 98.56 78 LYS B O 1
ATOM 3609 N N . ALA B 1 79 ? 18.969 23.688 13.031 1 98.81 79 ALA B N 1
ATOM 3610 C CA . ALA B 1 79 ? 19.047 22.25 13.227 1 98.81 79 ALA B CA 1
ATOM 3611 C C . ALA B 1 79 ? 20.078 21.625 12.281 1 98.81 79 ALA B C 1
ATOM 3613 O O . ALA B 1 79 ? 20.812 20.719 12.664 1 98.81 79 ALA B O 1
ATOM 3614 N N . ILE B 1 80 ? 20.109 22.094 11.047 1 98.75 80 ILE B N 1
ATOM 3615 C CA . ILE B 1 80 ? 21.062 21.609 10.055 1 98.75 80 ILE B CA 1
ATOM 3616 C C . ILE B 1 80 ? 22.484 21.828 10.555 1 98.75 80 ILE B C 1
ATOM 3618 O O . ILE B 1 80 ? 23.328 20.938 10.469 1 98.75 80 ILE B O 1
ATOM 3622 N N . LYS B 1 81 ? 22.703 23.031 11.055 1 98.44 81 LYS B N 1
ATOM 3623 C CA . LYS B 1 81 ? 24.031 23.359 11.586 1 98.44 81 LYS B CA 1
ATOM 3624 C C . LYS B 1 81 ? 24.438 22.391 12.695 1 98.44 81 LYS B C 1
ATOM 3626 O O . LYS B 1 81 ? 25.531 21.859 12.68 1 98.44 81 LYS B O 1
ATOM 3631 N N . ILE B 1 82 ? 23.547 22.156 13.625 1 98.81 82 ILE B N 1
ATOM 3632 C CA . ILE B 1 82 ? 23.812 21.266 14.758 1 98.81 82 ILE B CA 1
ATOM 3633 C C . ILE B 1 82 ? 24.062 19.844 14.258 1 98.81 82 ILE B C 1
ATOM 3635 O O . ILE B 1 82 ? 24.984 19.172 14.727 1 98.81 82 ILE B O 1
ATOM 3639 N N . ALA B 1 83 ? 23.297 19.391 13.336 1 98.81 83 ALA B N 1
ATOM 3640 C CA . ALA B 1 83 ? 23.438 18.047 12.781 1 98.81 83 ALA B CA 1
ATOM 3641 C C . ALA B 1 83 ? 24.797 17.844 12.125 1 98.81 83 ALA B C 1
ATOM 3643 O O . ALA B 1 83 ? 25.453 16.812 12.312 1 98.81 83 ALA B O 1
ATOM 3644 N N . LYS B 1 84 ? 25.172 18.875 11.352 1 98.44 84 LYS B N 1
ATOM 3645 C CA . LYS B 1 84 ? 26.469 18.812 10.68 1 98.44 84 LYS B CA 1
ATOM 3646 C C . LYS B 1 84 ? 27.609 18.797 11.688 1 98.44 84 LYS B C 1
ATOM 3648 O O . LYS B 1 84 ? 28.547 18 11.57 1 98.44 84 LYS B O 1
ATOM 3653 N N . GLU B 1 85 ? 27.5 19.688 12.641 1 98.5 85 GLU B N 1
ATOM 3654 C CA . GLU B 1 85 ? 28.547 19.812 13.664 1 98.5 85 GLU B CA 1
ATOM 3655 C C . GLU B 1 85 ? 28.719 18.5 14.43 1 98.5 85 GLU B C 1
ATOM 3657 O O . GLU B 1 85 ? 29.828 18.156 14.836 1 98.5 85 GLU B O 1
ATOM 3662 N N . ASN B 1 86 ? 27.688 17.766 14.594 1 98.69 86 ASN B N 1
ATOM 3663 C CA . ASN B 1 86 ? 27.719 16.531 15.383 1 98.69 86 ASN B CA 1
ATOM 3664 C C . ASN B 1 86 ? 27.812 15.297 14.484 1 98.69 86 ASN B C 1
ATOM 3666 O O . ASN B 1 86 ? 27.688 14.172 14.969 1 98.69 86 ASN B O 1
ATOM 3670 N N . LYS B 1 87 ? 27.922 15.414 13.148 1 98.31 87 LYS B N 1
ATOM 3671 C CA . LYS B 1 87 ? 28.078 14.344 12.172 1 98.31 87 LYS B CA 1
ATOM 3672 C C . LYS B 1 87 ? 26.938 13.336 12.273 1 98.31 87 LYS B C 1
ATOM 3674 O O . LYS B 1 87 ? 27.172 12.125 12.336 1 98.31 87 LYS B O 1
ATOM 3679 N N . ILE B 1 88 ? 25.75 13.883 12.391 1 98.88 88 ILE B N 1
ATOM 3680 C CA . ILE B 1 88 ? 24.547 13.062 12.555 1 98.88 88 ILE B CA 1
ATOM 3681 C C . ILE B 1 88 ? 24.328 12.219 11.297 1 98.88 88 ILE B C 1
ATOM 3683 O O . ILE B 1 88 ? 24.422 12.727 10.18 1 98.88 88 ILE B O 1
ATOM 3687 N N . ASN B 1 89 ? 24.078 10.922 11.477 1 98.81 89 ASN B N 1
ATOM 3688 C CA . ASN B 1 89 ? 23.766 10.055 10.344 1 98.81 89 ASN B CA 1
ATOM 3689 C C . ASN B 1 89 ? 22.422 9.359 10.531 1 98.81 89 ASN B C 1
ATOM 3691 O O . ASN B 1 89 ? 22.047 8.484 9.734 1 98.81 89 ASN B O 1
ATOM 3695 N N . PHE B 1 90 ? 21.734 9.68 11.586 1 98.88 90 PHE B N 1
ATOM 3696 C CA . PHE B 1 90 ? 20.406 9.148 11.875 1 98.88 90 PHE B CA 1
ATOM 3697 C C . PHE B 1 90 ? 19.547 10.188 12.57 1 98.88 90 PHE B C 1
ATOM 3699 O O . PHE B 1 90 ? 19.922 10.734 13.602 1 98.88 90 PHE B O 1
ATOM 3706 N N . LEU B 1 91 ? 18.406 10.539 11.969 1 98.94 91 LEU B N 1
ATOM 3707 C CA . LEU B 1 91 ? 17.438 11.469 12.555 1 98.94 91 LEU B CA 1
ATOM 3708 C C . LEU B 1 91 ? 16.188 10.727 13.031 1 98.94 91 LEU B C 1
ATOM 3710 O O . LEU B 1 91 ? 15.703 9.828 12.344 1 98.94 91 LEU B O 1
ATOM 3714 N N . VAL B 1 92 ? 15.719 11.039 14.203 1 98.94 92 VAL B N 1
ATOM 3715 C CA . VAL B 1 92 ? 14.477 10.469 14.711 1 98.94 92 VAL B CA 1
ATOM 3716 C C . VAL B 1 92 ? 13.477 11.586 15.008 1 98.94 92 VAL B C 1
ATOM 3718 O O . VAL B 1 92 ? 13.68 12.391 15.922 1 98.94 92 VAL B O 1
ATOM 3721 N N . ALA B 1 93 ? 12.477 11.633 14.227 1 98.88 93 ALA B N 1
ATOM 3722 C CA . ALA B 1 93 ? 11.398 12.586 14.453 1 98.88 93 ALA B CA 1
ATOM 3723 C C . ALA B 1 93 ? 10.367 12.039 15.422 1 98.88 93 ALA B C 1
ATOM 3725 O O . ALA B 1 93 ? 9.805 10.961 15.195 1 98.88 93 ALA B O 1
ATOM 3726 N N . VAL B 1 94 ? 10.156 12.703 16.5 1 98.69 94 VAL B N 1
ATOM 3727 C CA . VAL B 1 94 ? 9.109 12.359 17.453 1 98.69 94 VAL B CA 1
ATOM 3728 C C . VAL B 1 94 ? 8.047 13.461 17.469 1 98.69 94 VAL B C 1
ATOM 3730 O O . VAL B 1 94 ? 8.25 14.516 18.062 1 98.69 94 VAL B O 1
ATOM 3733 N N . GLY B 1 95 ? 6.961 13.234 16.781 1 97.75 95 GLY B N 1
ATOM 3734 C CA . GLY B 1 95 ? 5.941 14.266 16.656 1 97.75 95 GLY B CA 1
ATOM 3735 C C . GLY B 1 95 ? 4.992 14.023 15.492 1 97.75 95 GLY B C 1
ATOM 3736 O O . GLY B 1 95 ? 4.82 12.883 15.047 1 97.75 95 GLY B O 1
ATOM 3737 N N . GLY B 1 96 ? 4.332 15.062 15.078 1 96.75 96 GLY B N 1
ATOM 3738 C CA . GLY B 1 96 ? 3.404 14.984 13.961 1 96.75 96 GLY B CA 1
ATOM 3739 C C . GLY B 1 96 ? 4.039 15.359 12.633 1 96.75 96 GLY B C 1
ATOM 3740 O O . GLY B 1 96 ? 5.262 15.328 12.5 1 96.75 96 GLY B O 1
ATOM 3741 N N . GLY B 1 97 ? 3.23 15.656 11.695 1 96.75 97 GLY B N 1
ATOM 3742 C CA . GLY B 1 97 ? 3.643 15.945 10.328 1 96.75 97 GLY B CA 1
ATOM 3743 C C . GLY B 1 97 ? 4.645 17.078 10.234 1 96.75 97 GLY B C 1
ATOM 3744 O O . GLY B 1 97 ? 5.598 17.016 9.461 1 96.75 97 GLY B O 1
ATOM 3745 N N . SER B 1 98 ? 4.449 18.156 11.031 1 95.81 98 SER B N 1
ATOM 3746 C CA . SER B 1 98 ? 5.34 19.297 10.992 1 95.81 98 SER B CA 1
ATOM 3747 C C . SER B 1 98 ? 6.766 18.906 11.367 1 95.81 98 SER B C 1
ATOM 3749 O O . SER B 1 98 ? 7.727 19.344 10.727 1 95.81 98 SER B O 1
ATOM 3751 N N . ILE B 1 99 ? 6.875 18.078 12.414 1 98.31 99 ILE B N 1
ATOM 3752 C CA . ILE B 1 99 ? 8.18 17.641 12.891 1 98.31 99 ILE B CA 1
ATOM 3753 C C . ILE B 1 99 ? 8.828 16.719 11.852 1 98.31 99 ILE B C 1
ATOM 3755 O O . ILE B 1 99 ? 10.023 16.828 11.586 1 98.31 99 ILE B O 1
ATOM 3759 N N . ILE B 1 100 ? 8.039 15.867 11.273 1 98.75 100 ILE B N 1
ATOM 3760 C CA . ILE B 1 100 ? 8.531 14.914 10.289 1 98.75 100 ILE B CA 1
ATOM 3761 C C . ILE B 1 100 ? 8.984 15.656 9.031 1 98.75 100 ILE B C 1
ATOM 3763 O O . ILE B 1 100 ? 10.062 15.391 8.5 1 98.75 100 ILE B O 1
ATOM 3767 N N . ASP B 1 101 ? 8.195 16.609 8.555 1 98.25 101 ASP B N 1
ATOM 3768 C CA . ASP B 1 101 ? 8.562 17.406 7.395 1 98.25 101 ASP B CA 1
ATOM 3769 C C . ASP B 1 101 ? 9.867 18.156 7.637 1 98.25 101 ASP B C 1
ATOM 3771 O O . ASP B 1 101 ? 10.758 18.172 6.781 1 98.25 101 ASP B O 1
ATOM 3775 N N . ALA B 1 102 ? 9.906 18.781 8.797 1 98.69 102 ALA B N 1
ATOM 3776 C CA . ALA B 1 102 ? 11.133 19.5 9.156 1 98.69 102 ALA B CA 1
ATOM 3777 C C . ALA B 1 102 ? 12.336 18.547 9.156 1 98.69 102 ALA B C 1
ATOM 3779 O O . ALA B 1 102 ? 13.406 18.891 8.656 1 98.69 102 ALA B O 1
ATOM 3780 N N . THR B 1 103 ? 12.141 17.391 9.711 1 98.94 103 THR B N 1
ATOM 3781 C CA . THR B 1 103 ? 13.219 16.422 9.812 1 98.94 103 THR B CA 1
ATOM 3782 C C . THR B 1 103 ? 13.695 15.992 8.43 1 98.94 103 THR B C 1
ATOM 3784 O O . THR B 1 103 ? 14.898 15.883 8.18 1 98.94 103 THR B O 1
ATOM 3787 N N . LYS B 1 104 ? 12.797 15.758 7.531 1 98.81 104 LYS B N 1
ATOM 3788 C CA . LYS B 1 104 ? 13.148 15.438 6.152 1 98.81 104 LYS B CA 1
ATOM 3789 C C . LYS B 1 104 ? 13.938 16.578 5.512 1 98.81 104 LYS B C 1
ATOM 3791 O O . LYS B 1 104 ? 14.93 16.344 4.824 1 98.81 104 LYS B O 1
ATOM 3796 N N . TYR B 1 105 ? 13.477 17.766 5.746 1 98.69 105 TYR B N 1
ATOM 3797 C CA . TYR B 1 105 ? 14.141 18.953 5.199 1 98.69 105 TYR B CA 1
ATOM 3798 C C . TYR B 1 105 ? 15.547 19.094 5.766 1 98.69 105 TYR B C 1
ATOM 3800 O O . TYR B 1 105 ? 16.484 19.422 5.039 1 98.69 105 TYR B O 1
ATOM 3808 N N . ILE B 1 106 ? 15.688 18.828 7.043 1 98.88 106 ILE B N 1
ATOM 3809 C CA . ILE B 1 106 ? 17 18.875 7.699 1 98.88 106 ILE B CA 1
ATOM 3810 C C . ILE B 1 106 ? 17.922 17.859 7.059 1 98.88 106 ILE B C 1
ATOM 3812 O O . ILE B 1 106 ? 19.078 18.172 6.738 1 98.88 106 ILE B O 1
ATOM 3816 N N . ALA B 1 107 ? 17.438 16.656 6.82 1 98.88 107 ALA B N 1
ATOM 3817 C CA . ALA B 1 107 ? 18.234 15.609 6.207 1 98.88 107 ALA B CA 1
ATOM 3818 C C . ALA B 1 107 ? 18.75 16.031 4.832 1 98.88 107 ALA B C 1
ATOM 3820 O O . ALA B 1 107 ? 19.938 15.859 4.523 1 98.88 107 ALA B O 1
ATOM 3821 N N . LEU B 1 108 ? 17.906 16.609 4.016 1 98.38 108 LEU B N 1
ATOM 3822 C CA . LEU B 1 108 ? 18.312 17.094 2.699 1 98.38 108 LEU B CA 1
ATOM 3823 C C . LEU B 1 108 ? 19.25 18.297 2.818 1 98.38 108 LEU B C 1
ATOM 3825 O O . LEU B 1 108 ? 20.219 18.406 2.066 1 98.38 108 LEU B O 1
ATOM 3829 N N . GLY B 1 109 ? 18.906 19.156 3.75 1 98.12 109 GLY B N 1
ATOM 3830 C CA . GLY B 1 109 ? 19.703 20.359 3.951 1 98.12 109 GLY B CA 1
ATOM 3831 C C . GLY B 1 109 ? 21.141 20.062 4.332 1 98.12 109 GLY B C 1
ATOM 3832 O O . GLY B 1 109 ? 22.047 20.828 3.984 1 98.12 109 GLY B O 1
ATOM 3833 N N . MET B 1 110 ? 21.359 19 5.023 1 98.31 110 MET B N 1
ATOM 3834 C CA . MET B 1 110 ? 22.703 18.594 5.418 1 98.31 110 MET B CA 1
ATOM 3835 C C . MET B 1 110 ? 23.578 18.328 4.191 1 98.31 110 MET B C 1
ATOM 3837 O O . MET B 1 110 ? 24.797 18.5 4.234 1 98.31 110 MET B O 1
ATOM 3841 N N . GLU B 1 111 ? 22.922 17.922 3.047 1 97.69 111 GLU B N 1
ATOM 3842 C CA . GLU B 1 111 ? 23.641 17.531 1.844 1 97.69 111 GLU B CA 1
ATOM 3843 C C . GLU B 1 111 ? 23.641 18.656 0.808 1 97.69 111 GLU B C 1
ATOM 3845 O O . GLU B 1 111 ? 24.234 18.516 -0.263 1 97.69 111 GLU B O 1
ATOM 3850 N N . HIS B 1 112 ? 22.938 19.734 1.107 1 95.62 112 HIS B N 1
ATOM 3851 C CA . HIS B 1 112 ? 22.781 20.828 0.155 1 95.62 112 HIS B CA 1
ATOM 3852 C C . HIS B 1 112 ? 24.094 21.578 -0.04 1 95.62 112 HIS B C 1
ATOM 3854 O O . HIS B 1 112 ? 24.672 22.078 0.925 1 95.62 112 HIS B O 1
ATOM 3860 N N . THR B 1 113 ? 24.469 21.75 -1.416 1 92.5 113 THR B N 1
ATOM 3861 C CA . THR B 1 113 ? 25.75 22.391 -1.634 1 92.5 113 THR B CA 1
ATOM 3862 C C . THR B 1 113 ? 25.688 23.375 -2.797 1 92.5 113 THR B C 1
ATOM 3864 O O . THR B 1 113 ? 26.641 24.109 -3.051 1 92.5 113 THR B O 1
ATOM 3867 N N . TYR B 1 114 ? 24.594 23.359 -3.586 1 89.69 114 TYR B N 1
ATOM 3868 C CA . TYR B 1 114 ? 24.578 24.078 -4.852 1 89.69 114 TYR B CA 1
ATOM 3869 C C . TYR B 1 114 ? 24.359 25.578 -4.625 1 89.69 114 TYR B C 1
ATOM 3871 O O . TYR B 1 114 ? 24.484 26.375 -5.555 1 89.69 114 TYR B O 1
ATOM 3879 N N . SER B 1 115 ? 23.938 25.984 -3.428 1 91.69 115 SER B N 1
ATOM 3880 C CA . SER B 1 115 ? 23.781 27.391 -3.051 1 91.69 115 SER B CA 1
ATOM 3881 C C . SER B 1 115 ? 24 27.594 -1.555 1 91.69 115 SER B C 1
ATOM 3883 O O . SER B 1 115 ? 24.266 26.625 -0.828 1 91.69 115 SER B O 1
ATOM 3885 N N . ASP B 1 116 ? 23.859 28.859 -1.141 1 92.38 116 ASP B N 1
ATOM 3886 C CA . ASP B 1 116 ? 24.047 29.156 0.275 1 92.38 116 ASP B CA 1
ATOM 3887 C C . ASP B 1 116 ? 22.719 29.078 1.034 1 92.38 116 ASP B C 1
ATOM 3889 O O . ASP B 1 116 ? 22.703 29.203 2.26 1 92.38 116 ASP B O 1
ATOM 3893 N N . ASP B 1 117 ? 21.672 28.797 0.35 1 95.12 117 ASP B N 1
ATOM 3894 C CA . ASP B 1 117 ? 20.344 28.734 0.961 1 95.12 117 ASP B CA 1
ATOM 3895 C C . ASP B 1 117 ? 19.656 27.391 0.687 1 95.12 117 ASP B C 1
ATOM 3897 O O . ASP B 1 117 ? 19.125 27.188 -0.399 1 95.12 117 ASP B O 1
ATOM 3901 N N . PRO B 1 118 ? 19.516 26.578 1.712 1 95.62 118 PRO B N 1
ATOM 3902 C CA . PRO B 1 118 ? 18.906 25.266 1.498 1 95.62 118 PRO B CA 1
ATOM 3903 C C . PRO B 1 118 ? 17.453 25.359 1.046 1 95.62 118 PRO B C 1
ATOM 3905 O O . PRO B 1 118 ? 16.891 24.391 0.546 1 95.62 118 PRO B O 1
ATOM 3908 N N . TYR B 1 119 ? 16.859 26.5 1.207 1 96.5 119 TYR B N 1
ATOM 3909 C CA . TYR B 1 119 ? 15.461 26.641 0.789 1 96.5 119 TYR B CA 1
ATOM 3910 C C . TYR B 1 119 ? 15.328 26.453 -0.718 1 96.5 119 TYR B C 1
ATOM 3912 O O . TYR B 1 119 ? 14.227 26.234 -1.225 1 96.5 119 TYR B O 1
ATOM 3920 N N . ASP B 1 120 ? 16.391 26.484 -1.469 1 95.38 120 ASP B N 1
ATOM 3921 C CA . ASP B 1 120 ? 16.406 26.234 -2.906 1 95.38 120 ASP B CA 1
ATOM 3922 C C . ASP B 1 120 ? 15.938 24.812 -3.225 1 95.38 120 ASP B C 1
ATOM 3924 O O . ASP B 1 120 ? 15.516 24.531 -4.348 1 95.38 120 ASP B O 1
ATOM 3928 N N . ILE B 1 121 ? 16.031 23.953 -2.211 1 95.62 121 ILE B N 1
ATOM 3929 C CA . ILE B 1 121 ? 15.469 22.625 -2.357 1 95.62 121 ILE B CA 1
ATOM 3930 C C . ILE B 1 121 ? 13.992 22.734 -2.729 1 95.62 121 ILE B C 1
ATOM 3932 O O . ILE B 1 121 ? 13.492 21.969 -3.553 1 95.62 121 ILE B O 1
ATOM 3936 N N . CYS B 1 122 ? 13.281 23.688 -2.145 1 94.19 122 CYS B N 1
ATOM 3937 C CA . CYS B 1 122 ? 11.859 23.922 -2.379 1 94.19 122 CYS B CA 1
ATOM 3938 C C . CYS B 1 122 ? 11.648 24.828 -3.584 1 94.19 122 CYS B C 1
ATOM 3940 O O . CYS B 1 122 ? 10.812 24.547 -4.445 1 94.19 122 CYS B O 1
ATOM 3942 N N . LEU B 1 123 ? 12.406 25.906 -3.686 1 91.06 123 LEU B N 1
ATOM 3943 C CA . LEU B 1 123 ? 12.219 26.984 -4.645 1 91.06 123 LEU B CA 1
ATOM 3944 C C . LEU B 1 123 ? 12.625 26.547 -6.047 1 91.06 123 LEU B C 1
ATOM 3946 O O . LEU B 1 123 ? 12.008 26.953 -7.031 1 91.06 123 LEU B O 1
ATOM 3950 N N . LYS B 1 124 ? 13.578 25.766 -6.133 1 86.88 124 LYS B N 1
ATOM 3951 C CA . LYS B 1 124 ? 14.172 25.422 -7.422 1 86.88 124 LYS B CA 1
ATOM 3952 C C . LYS B 1 124 ? 14.109 23.922 -7.672 1 86.88 124 LYS B C 1
ATOM 3954 O O . LYS B 1 124 ? 14.977 23.375 -8.359 1 86.88 124 LYS B O 1
ATOM 3959 N N . GLY B 1 125 ? 13.156 23.438 -7.031 1 75.5 125 GLY B N 1
ATOM 3960 C CA . GLY B 1 125 ? 12.938 22.016 -7.227 1 75.5 125 GLY B CA 1
ATOM 3961 C C . GLY B 1 125 ? 12.805 21.625 -8.688 1 75.5 125 GLY B C 1
ATOM 3962 O O . GLY B 1 125 ? 12.203 22.344 -9.477 1 75.5 125 GLY B O 1
ATOM 3963 N N . GLY B 1 126 ? 13.625 20.781 -9.305 1 71.88 126 GLY B N 1
ATOM 3964 C CA . GLY B 1 126 ? 13.578 20.375 -10.695 1 71.88 126 GLY B CA 1
ATOM 3965 C C . GLY B 1 126 ? 14.68 21 -11.539 1 71.88 126 GLY B C 1
ATOM 3966 O O . GLY B 1 126 ? 14.984 20.5 -12.633 1 71.88 126 GLY B O 1
ATOM 3967 N N . LYS B 1 127 ? 15.039 22.219 -11 1 79.44 127 LYS B N 1
ATOM 3968 C CA . LYS B 1 127 ? 16.078 22.922 -11.75 1 79.44 127 LYS B CA 1
ATOM 3969 C C . LYS B 1 127 ? 17.453 22.359 -11.414 1 79.44 127 LYS B C 1
ATOM 3971 O O . LYS B 1 127 ? 18.375 22.406 -12.25 1 79.44 127 LYS B O 1
ATOM 3976 N N . PHE B 1 128 ? 17.578 22.016 -10.234 1 82.25 128 PHE B N 1
ATOM 3977 C CA . PHE B 1 128 ? 18.844 21.391 -9.82 1 82.25 128 PHE B CA 1
ATOM 3978 C C . PHE B 1 128 ? 18.594 20.016 -9.211 1 82.25 128 PHE B C 1
ATOM 3980 O O . PHE B 1 128 ? 17.484 19.734 -8.742 1 82.25 128 PHE B O 1
ATOM 3987 N N . LYS B 1 129 ? 19.625 19.312 -9.312 1 85.12 129 LYS B N 1
ATOM 3988 C CA . LYS B 1 129 ? 19.531 17.984 -8.703 1 85.12 129 LYS B CA 1
ATOM 3989 C C . LYS B 1 129 ? 19.812 18.047 -7.203 1 85.12 129 LYS B C 1
ATOM 3991 O O . LYS B 1 129 ? 20.906 18.406 -6.785 1 85.12 129 LYS B O 1
ATOM 3996 N N . VAL B 1 130 ? 18.812 17.875 -6.398 1 92 130 VAL B N 1
ATOM 3997 C CA . VAL B 1 130 ? 18.953 17.828 -4.949 1 92 130 VAL B CA 1
ATOM 3998 C C . VAL B 1 130 ? 19.797 16.609 -4.555 1 92 130 VAL B C 1
ATOM 4000 O O . VAL B 1 130 ? 19.531 15.492 -5.016 1 92 130 VAL B O 1
ATOM 4003 N N . ASN B 1 131 ? 20.906 16.828 -3.801 1 95.19 131 ASN B N 1
ATOM 4004 C CA . ASN B 1 131 ? 21.672 15.695 -3.287 1 95.19 131 ASN B CA 1
ATOM 4005 C C . ASN B 1 131 ? 20.844 14.828 -2.346 1 95.19 131 ASN B C 1
ATOM 4007 O O . ASN B 1 131 ? 20.141 15.352 -1.472 1 95.19 131 ASN B O 1
ATOM 4011 N N . PRO B 1 132 ? 20.875 13.531 -2.547 1 97.06 132 PRO B N 1
ATOM 4012 C CA . PRO B 1 132 ? 20.109 12.672 -1.645 1 97.06 132 PRO B CA 1
ATOM 4013 C C . PRO B 1 132 ? 20.578 12.773 -0.194 1 97.06 132 PRO B C 1
ATOM 4015 O O . PRO B 1 132 ? 21.781 12.906 0.065 1 97.06 132 PRO B O 1
ATOM 4018 N N . ALA B 1 133 ? 19.594 12.711 0.685 1 98.38 133 ALA B N 1
ATOM 4019 C CA . ALA B 1 133 ? 19.906 12.633 2.109 1 98.38 133 ALA B CA 1
ATOM 4020 C C . ALA B 1 133 ? 20.766 11.406 2.414 1 98.38 133 ALA B C 1
ATOM 4022 O O . ALA B 1 133 ? 20.516 10.32 1.879 1 98.38 133 ALA B O 1
ATOM 4023 N N . GLN B 1 134 ? 21.766 11.586 3.223 1 98.25 134 GLN B N 1
ATOM 4024 C CA . GLN B 1 134 ? 22.594 10.469 3.668 1 98.25 134 GLN B CA 1
ATOM 4025 C C . GLN B 1 134 ? 22.125 9.938 5.016 1 98.25 134 GLN B C 1
ATOM 4027 O O . GLN B 1 134 ? 22.172 8.727 5.266 1 98.25 134 GLN B O 1
ATOM 4032 N N . ALA B 1 135 ? 21.656 10.867 5.883 1 98.75 135 ALA B N 1
ATOM 4033 C CA . ALA B 1 135 ? 21.125 10.445 7.18 1 98.75 135 ALA B CA 1
ATOM 4034 C C . ALA B 1 135 ? 19.828 9.672 7.02 1 98.75 135 ALA B C 1
ATOM 4036 O O . ALA B 1 135 ? 18.969 10.047 6.211 1 98.75 135 ALA B O 1
ATOM 4037 N N . LYS B 1 136 ? 19.719 8.57 7.742 1 98.75 136 LYS B N 1
ATOM 4038 C CA . LYS B 1 136 ? 18.469 7.828 7.789 1 98.75 136 LYS B CA 1
ATOM 4039 C C . LYS B 1 136 ? 17.469 8.508 8.727 1 98.75 136 LYS B C 1
ATOM 4041 O O . LYS B 1 136 ? 17.844 9.297 9.586 1 98.75 136 LYS B O 1
ATOM 4046 N N . ILE B 1 137 ? 16.203 8.289 8.477 1 98.94 137 ILE B N 1
ATOM 4047 C CA . ILE B 1 137 ? 15.156 8.93 9.266 1 98.94 137 ILE B CA 1
ATOM 4048 C C . ILE B 1 137 ? 14.258 7.863 9.891 1 98.94 137 ILE B C 1
ATOM 4050 O O . ILE B 1 137 ? 13.805 6.941 9.203 1 98.94 137 ILE B O 1
ATOM 4054 N N . GLY B 1 138 ? 14.07 7.844 11.164 1 98.88 138 GLY B N 1
ATOM 4055 C CA . GLY B 1 138 ? 13.031 7.129 11.883 1 98.88 138 GLY B CA 1
ATOM 4056 C C . GLY B 1 138 ? 11.945 8.039 12.43 1 98.88 138 GLY B C 1
ATOM 4057 O O . GLY B 1 138 ? 12.203 9.203 12.742 1 98.88 138 GLY B O 1
ATOM 4058 N N . VAL B 1 139 ? 10.742 7.562 12.547 1 98.88 139 VAL B N 1
ATOM 4059 C CA . VAL B 1 139 ? 9.625 8.398 12.984 1 98.88 139 VAL B CA 1
ATOM 4060 C C . VAL B 1 139 ? 8.875 7.703 14.125 1 98.88 139 VAL B C 1
ATOM 4062 O O . VAL B 1 139 ? 8.648 6.492 14.078 1 98.88 139 VAL B O 1
ATOM 4065 N N . VAL B 1 140 ? 8.594 8.398 15.156 1 98.81 140 VAL B N 1
ATOM 4066 C CA . VAL B 1 140 ? 7.598 8.055 16.172 1 98.81 140 VAL B CA 1
ATOM 4067 C C . VAL B 1 140 ? 6.43 9.039 16.094 1 98.81 140 VAL B C 1
ATOM 4069 O O . VAL B 1 140 ? 6.555 10.188 16.516 1 98.81 140 VAL B O 1
ATOM 4072 N N . LEU B 1 141 ? 5.375 8.578 15.609 1 98.69 141 LEU B N 1
ATOM 4073 C CA . LEU B 1 141 ? 4.25 9.445 15.297 1 98.69 141 LEU B CA 1
ATOM 4074 C C . LEU B 1 141 ? 3.459 9.781 16.562 1 98.69 141 LEU B C 1
ATOM 4076 O O . LEU B 1 141 ? 3.156 8.898 17.359 1 98.69 141 LEU B O 1
ATOM 4080 N N . THR B 1 142 ? 3.078 11.07 16.641 1 98.12 142 THR B N 1
ATOM 4081 C CA . THR B 1 142 ? 2.289 11.445 17.812 1 98.12 142 THR B CA 1
ATOM 4082 C C . THR B 1 142 ? 1.008 12.164 17.391 1 98.12 142 THR B C 1
ATOM 4084 O O . THR B 1 142 ? 0.166 12.484 18.234 1 98.12 142 THR B O 1
ATOM 4087 N N . ILE B 1 143 ? 0.794 12.422 16.062 1 97.06 143 ILE B N 1
ATOM 4088 C CA . ILE B 1 143 ? -0.414 13.055 15.539 1 97.06 143 ILE B CA 1
ATOM 4089 C C . ILE B 1 143 ? -0.816 12.375 14.234 1 97.06 143 ILE B C 1
ATOM 4091 O O . ILE B 1 143 ? -0.104 12.484 13.227 1 97.06 143 ILE B O 1
ATOM 4095 N N . PRO B 1 144 ? -1.896 11.656 14.25 1 96.94 144 PRO B N 1
ATOM 4096 C CA . PRO B 1 144 ? -2.348 11.031 13 1 96.94 144 PRO B CA 1
ATOM 4097 C C . PRO B 1 144 ? -2.932 12.047 12.016 1 96.94 144 PRO B C 1
ATOM 4099 O O . PRO B 1 144 ? -4.113 12.391 12.109 1 96.94 144 PRO B O 1
ATOM 4102 N N . ALA B 1 145 ? -2.092 12.492 11.172 1 90.25 145 ALA B N 1
ATOM 4103 C CA . ALA B 1 145 ? -2.445 13.43 10.109 1 90.25 145 ALA B CA 1
ATOM 4104 C C . ALA B 1 145 ? -1.418 13.391 8.977 1 90.25 145 ALA B C 1
ATOM 4106 O O . ALA B 1 145 ? -0.265 13.008 9.195 1 90.25 145 ALA B O 1
ATOM 4107 N N . THR B 1 146 ? -1.694 13.594 7.738 1 89.75 146 THR B N 1
ATOM 4108 C CA . THR B 1 146 ? -1.002 13.969 6.512 1 89.75 146 THR B CA 1
ATOM 4109 C C . THR B 1 146 ? -0.233 12.789 5.938 1 89.75 146 THR B C 1
ATOM 4111 O O . THR B 1 146 ? 0.312 12.875 4.832 1 89.75 146 THR B O 1
ATOM 4114 N N . GLY B 1 147 ? -0.103 11.633 6.73 1 96.69 147 GLY B N 1
ATOM 4115 C CA . GLY B 1 147 ? 0.613 10.484 6.199 1 96.69 147 GLY B CA 1
ATOM 4116 C C . GLY B 1 147 ? 2.107 10.719 6.078 1 96.69 147 GLY B C 1
ATOM 4117 O O . GLY B 1 147 ? 2.82 9.906 5.477 1 96.69 147 GLY B O 1
ATOM 4118 N N . SER B 1 148 ? 2.648 11.719 6.621 1 97.69 148 SER B N 1
ATOM 4119 C CA . SER B 1 148 ? 4.043 12.133 6.492 1 97.69 148 SER B CA 1
ATOM 4120 C C . SER B 1 148 ? 4.988 11.055 7.004 1 97.69 148 SER B C 1
ATOM 4122 O O . SER B 1 148 ? 6.133 10.953 6.551 1 97.69 148 SER B O 1
ATOM 4124 N N . GLU B 1 149 ? 4.551 10.242 7.891 1 98.69 149 GLU B N 1
ATOM 4125 C CA . GLU B 1 149 ? 5.359 9.18 8.469 1 98.69 149 GLU B CA 1
ATOM 4126 C C . GLU B 1 149 ? 5.617 8.07 7.453 1 98.69 149 GLU B C 1
ATOM 4128 O O . GLU B 1 149 ? 6.477 7.211 7.668 1 98.69 149 GLU B O 1
ATOM 4133 N N . THR B 1 150 ? 4.926 8.102 6.281 1 98.56 150 THR B N 1
ATOM 4134 C CA . THR B 1 150 ? 5.117 7.02 5.324 1 98.56 150 THR B CA 1
ATOM 4135 C C . THR B 1 150 ? 5.305 7.574 3.914 1 98.56 150 THR B C 1
ATOM 4137 O O . THR B 1 150 ? 5.062 6.871 2.93 1 98.56 150 THR B O 1
ATOM 4140 N N . ASN B 1 151 ? 5.605 8.805 3.73 1 98.19 151 ASN B N 1
ATOM 4141 C CA . ASN B 1 151 ? 5.891 9.328 2.398 1 98.19 151 ASN B CA 1
ATOM 4142 C C . ASN B 1 151 ? 7.184 10.141 2.383 1 98.19 151 ASN B C 1
ATOM 4144 O O . ASN B 1 151 ? 7.875 10.234 3.398 1 98.19 151 ASN B O 1
ATOM 4148 N N . CYS B 1 152 ? 7.602 10.688 1.23 1 98.31 152 CYS B N 1
ATOM 4149 C CA . CYS B 1 152 ? 8.875 11.383 1.096 1 98.31 152 CYS B CA 1
ATOM 4150 C C . CYS B 1 152 ? 8.656 12.844 0.72 1 98.31 152 CYS B C 1
ATOM 4152 O O . CYS B 1 152 ? 9.508 13.461 0.068 1 98.31 152 CYS B O 1
ATOM 4154 N N . TRP B 1 153 ? 7.449 13.375 1.094 1 96.94 153 TRP B N 1
ATOM 4155 C CA . TRP B 1 153 ? 7.086 14.758 0.813 1 96.94 153 TRP B CA 1
ATOM 4156 C C . TRP B 1 153 ? 7.168 15.609 2.076 1 96.94 153 TRP B C 1
ATOM 4158 O O . TRP B 1 153 ? 7.195 15.078 3.189 1 96.94 153 TRP B O 1
ATOM 4168 N N . GLY B 1 154 ? 7.227 16.875 1.886 1 95.44 154 GLY B N 1
ATOM 4169 C CA . GLY B 1 154 ? 7.164 17.828 2.984 1 95.44 154 GLY B CA 1
ATOM 4170 C C . GLY B 1 154 ? 6.863 19.234 2.531 1 95.44 154 GLY B C 1
ATOM 4171 O O . GLY B 1 154 ? 6.906 19.531 1.336 1 95.44 154 GLY B O 1
ATOM 4172 N N . VAL B 1 155 ? 6.461 20.031 3.457 1 94.38 155 VAL B N 1
ATOM 4173 C CA . VAL B 1 155 ? 6.207 21.453 3.229 1 94.38 155 VAL B CA 1
ATOM 4174 C C . VAL B 1 155 ? 6.941 22.281 4.277 1 94.38 155 VAL B C 1
ATOM 4176 O O . VAL B 1 155 ? 6.938 21.938 5.461 1 94.38 155 VAL B O 1
ATOM 4179 N N . ILE B 1 156 ? 7.598 23.312 3.822 1 95.56 156 ILE B N 1
ATOM 4180 C CA . ILE B 1 156 ? 8.375 24.172 4.707 1 95.56 156 ILE B CA 1
ATOM 4181 C C . ILE B 1 156 ? 8.023 25.641 4.453 1 95.56 156 ILE B C 1
ATOM 4183 O O . ILE B 1 156 ? 7.953 26.078 3.299 1 95.56 156 ILE B O 1
ATOM 4187 N N . SER B 1 157 ? 7.785 26.328 5.523 1 93.12 157 SER B N 1
ATOM 4188 C CA . SER B 1 157 ? 7.547 27.766 5.445 1 93.12 157 SER B CA 1
ATOM 4189 C C . SER B 1 157 ? 8.852 28.547 5.551 1 93.12 157 SER B C 1
ATOM 4191 O O . SER B 1 157 ? 9.828 28.062 6.129 1 93.12 157 SER B O 1
ATOM 4193 N N . ARG B 1 158 ? 8.852 29.672 4.91 1 94 158 ARG B N 1
ATOM 4194 C CA . ARG B 1 158 ? 9.922 30.656 5.098 1 94 158 ARG B CA 1
ATOM 4195 C C . ARG B 1 158 ? 9.352 32.031 5.418 1 94 158 ARG B C 1
ATOM 4197 O O . ARG B 1 158 ? 8.617 32.594 4.609 1 94 158 ARG B O 1
ATOM 4204 N N . HIS B 1 159 ? 9.695 32.594 6.543 1 91.5 159 HIS B N 1
ATOM 4205 C CA . HIS B 1 159 ? 9.102 33.812 7.062 1 91.5 159 HIS B CA 1
ATOM 4206 C C . HIS B 1 159 ? 9.609 35.062 6.312 1 91.5 159 HIS B C 1
ATOM 4208 O O . HIS B 1 159 ? 8.875 36.031 6.117 1 91.5 159 HIS B O 1
ATOM 4214 N N . ALA B 1 160 ? 10.766 35.031 5.867 1 91.31 160 ALA B N 1
ATOM 4215 C CA . ALA B 1 160 ? 11.406 36.188 5.254 1 91.31 160 ALA B CA 1
ATOM 4216 C C . ALA B 1 160 ? 10.617 36.656 4.039 1 91.31 160 ALA B C 1
ATOM 4218 O O . ALA B 1 160 ? 10.539 37.875 3.777 1 91.31 160 ALA B O 1
ATOM 4219 N N . ASP B 1 161 ? 10.016 35.781 3.346 1 88 161 ASP B N 1
ATOM 4220 C CA . ASP B 1 161 ? 9.281 36.156 2.146 1 88 161 ASP B CA 1
ATOM 4221 C C . ASP B 1 161 ? 7.887 35.531 2.133 1 88 161 ASP B C 1
ATOM 4223 O O . ASP B 1 161 ? 7.234 35.5 1.089 1 88 161 ASP B O 1
ATOM 4227 N N . LYS B 1 162 ? 7.445 35 3.281 1 84.94 162 LYS B N 1
ATOM 4228 C CA . LYS B 1 162 ? 6.102 34.469 3.51 1 84.94 162 LYS B CA 1
ATOM 4229 C C . LYS B 1 162 ? 5.766 33.375 2.502 1 84.94 162 LYS B C 1
ATOM 4231 O O . LYS B 1 162 ? 4.676 33.375 1.926 1 84.94 162 LYS B O 1
ATOM 4236 N N . LEU B 1 163 ? 6.684 32.469 2.256 1 87.06 163 LEU B N 1
ATOM 4237 C CA . LEU B 1 163 ? 6.457 31.344 1.363 1 87.06 163 LEU B CA 1
ATOM 4238 C C . LEU B 1 163 ? 6.215 30.062 2.158 1 87.06 163 LEU B C 1
ATOM 4240 O O . LEU B 1 163 ? 6.75 29.906 3.256 1 87.06 163 LEU B O 1
ATOM 4244 N N . LYS B 1 164 ? 5.402 29.266 1.716 1 89.56 164 LYS B N 1
ATOM 4245 C CA . LYS B 1 164 ? 5.207 27.891 2.148 1 89.56 164 LYS B CA 1
ATOM 4246 C C . LYS B 1 164 ? 5.223 26.938 0.959 1 89.56 164 LYS B C 1
ATOM 4248 O O . LYS B 1 164 ? 4.258 26.859 0.197 1 89.56 164 LYS B O 1
ATOM 4253 N N . LEU B 1 165 ? 6.32 26.188 0.81 1 91.62 165 LEU B N 1
ATOM 4254 C CA . LEU B 1 165 ? 6.52 25.422 -0.419 1 91.62 165 LEU B CA 1
ATOM 4255 C C . LEU B 1 165 ? 6.77 23.953 -0.112 1 91.62 165 LEU B C 1
ATOM 4257 O O . LEU B 1 165 ? 7.371 23.609 0.912 1 91.62 165 LEU B O 1
ATOM 4261 N N . PRO B 1 166 ? 6.297 23.156 -0.978 1 92.94 166 PRO B N 1
ATOM 4262 C CA . PRO B 1 166 ? 6.547 21.719 -0.835 1 92.94 166 PRO B CA 1
ATOM 4263 C C . PRO B 1 166 ? 7.922 21.312 -1.351 1 92.94 166 PRO B C 1
ATOM 4265 O O . PRO B 1 166 ? 8.562 22.062 -2.09 1 92.94 166 PRO B O 1
ATOM 4268 N N . PHE B 1 167 ? 8.406 20.188 -0.938 1 95.06 167 PHE B N 1
ATOM 4269 C CA . PHE B 1 167 ? 9.57 19.484 -1.485 1 95.06 167 PHE B CA 1
ATOM 4270 C C . PHE B 1 167 ? 9.352 17.984 -1.458 1 95.06 167 PHE B C 1
ATOM 4272 O O . PHE B 1 167 ? 8.477 17.484 -0.754 1 95.06 167 PHE B O 1
ATOM 4279 N N . ASN B 1 168 ? 10.062 17.25 -2.256 1 95.19 168 ASN B N 1
ATOM 4280 C CA . ASN B 1 168 ? 10.047 15.797 -2.256 1 95.19 168 ASN B CA 1
ATOM 4281 C C . ASN B 1 168 ? 11.383 15.219 -2.703 1 95.19 168 ASN B C 1
ATOM 4283 O O . ASN B 1 168 ? 12.078 15.812 -3.525 1 95.19 168 ASN B O 1
ATOM 4287 N N . ASN B 1 169 ? 11.766 14.227 -2.176 1 97.19 169 ASN B N 1
ATOM 4288 C CA . ASN B 1 169 ? 12.938 13.43 -2.543 1 97.19 169 ASN B CA 1
ATOM 4289 C C . ASN B 1 169 ? 12.844 12.008 -2 1 97.19 169 ASN B C 1
ATOM 4291 O O . ASN B 1 169 ? 12.523 11.805 -0.826 1 97.19 169 ASN B O 1
ATOM 4295 N N . GLU B 1 170 ? 13.094 11.008 -2.754 1 97.06 170 GLU B N 1
ATOM 4296 C CA . GLU B 1 170 ? 12.93 9.625 -2.328 1 97.06 170 GLU B CA 1
ATOM 4297 C C . GLU B 1 170 ? 13.898 9.273 -1.2 1 97.06 170 GLU B C 1
ATOM 4299 O O . GLU B 1 170 ? 13.664 8.32 -0.449 1 97.06 170 GLU B O 1
ATOM 4304 N N . SER B 1 171 ? 14.969 10.016 -1.084 1 98.12 171 SER B N 1
ATOM 4305 C CA . SER B 1 171 ? 15.977 9.703 -0.08 1 98.12 171 SER B CA 1
ATOM 4306 C C . SER B 1 171 ? 15.492 10.062 1.321 1 98.12 171 SER B C 1
ATOM 4308 O O . SER B 1 171 ? 16.125 9.703 2.314 1 98.12 171 SER B O 1
ATOM 4310 N N . VAL B 1 172 ? 14.297 10.711 1.428 1 98.62 172 VAL B N 1
ATOM 4311 C CA . VAL B 1 172 ? 13.875 11.125 2.76 1 98.62 172 VAL B CA 1
ATOM 4312 C C . VAL B 1 172 ? 12.648 10.328 3.186 1 98.62 172 VAL B C 1
ATOM 4314 O O . VAL B 1 172 ? 11.938 10.719 4.117 1 98.62 172 VAL B O 1
ATOM 4317 N N . PHE B 1 173 ? 12.367 9.227 2.451 1 98.88 173 PHE B N 1
ATOM 4318 C CA . PHE B 1 173 ? 11.477 8.25 3.076 1 98.88 173 PHE B CA 1
ATOM 4319 C C . PHE B 1 173 ? 11.992 7.855 4.453 1 98.88 173 PHE B C 1
ATOM 4321 O O . PHE B 1 173 ? 13.172 7.539 4.613 1 98.88 173 PHE B O 1
ATOM 4328 N N . PRO B 1 174 ? 11.109 7.926 5.445 1 98.88 174 PRO B N 1
ATOM 4329 C CA . PRO B 1 174 ? 11.562 7.281 6.68 1 98.88 174 PRO B CA 1
ATOM 4330 C C . PRO B 1 174 ? 11.938 5.816 6.477 1 98.88 174 PRO B C 1
ATOM 4332 O O . PRO B 1 174 ? 11.281 5.105 5.707 1 98.88 174 PRO B O 1
ATOM 4335 N N . THR B 1 175 ? 13.023 5.395 7.125 1 98.69 175 THR B N 1
ATOM 4336 C CA . THR B 1 175 ? 13.367 3.98 7.062 1 98.69 175 THR B CA 1
ATOM 4337 C C . THR B 1 175 ? 12.359 3.141 7.836 1 98.69 175 THR B C 1
ATOM 4339 O O . THR B 1 175 ? 12.031 2.021 7.438 1 98.69 175 THR B O 1
ATOM 4342 N N . TRP B 1 176 ? 11.898 3.672 8.906 1 98.81 176 TRP B N 1
ATOM 4343 C CA . TRP B 1 176 ? 10.82 3.053 9.672 1 98.81 176 TRP B CA 1
ATOM 4344 C C . TRP B 1 176 ? 9.945 4.109 10.336 1 98.81 176 TRP B C 1
ATOM 4346 O O . TRP B 1 176 ? 10.391 5.238 10.562 1 98.81 176 TRP B O 1
ATOM 4356 N N . SER B 1 177 ? 8.766 3.805 10.578 1 98.88 177 SER B N 1
ATOM 4357 C CA . SER B 1 177 ? 7.801 4.629 11.297 1 98.88 177 SER B CA 1
ATOM 4358 C C . SER B 1 177 ? 7.023 3.805 12.32 1 98.88 177 SER B C 1
ATOM 4360 O O . SER B 1 177 ? 6.512 2.73 11.992 1 98.88 177 SER B O 1
ATOM 4362 N N . ILE B 1 178 ? 6.992 4.285 13.492 1 98.81 178 ILE B N 1
ATOM 4363 C CA . ILE B 1 178 ? 6.207 3.668 14.555 1 98.81 178 ILE B CA 1
ATOM 4364 C C . ILE B 1 178 ? 4.918 4.453 14.766 1 98.81 178 ILE B C 1
ATOM 4366 O O . ILE B 1 178 ? 4.949 5.66 15.023 1 98.81 178 ILE B O 1
ATOM 4370 N N . VAL B 1 179 ? 3.842 3.785 14.617 1 98.75 179 VAL B N 1
ATOM 4371 C CA . VAL B 1 179 ? 2.518 4.332 14.891 1 98.75 179 VAL B CA 1
ATOM 4372 C C . VAL B 1 179 ? 1.866 3.564 16.031 1 98.75 179 VAL B C 1
ATOM 4374 O O . VAL B 1 179 ? 1.21 2.545 15.812 1 98.75 179 VAL B O 1
ATOM 4377 N N . ASP B 1 180 ? 2.064 3.996 17.219 1 98.56 180 ASP B N 1
ATOM 4378 C CA . ASP B 1 180 ? 1.379 3.547 18.422 1 98.56 180 ASP B CA 1
ATOM 4379 C C . ASP B 1 180 ? 0.249 4.504 18.797 1 98.56 180 ASP B C 1
ATOM 4381 O O . ASP B 1 180 ? 0.499 5.633 19.219 1 98.56 180 ASP B O 1
ATOM 4385 N N . PRO B 1 181 ? -1.012 4.039 18.641 1 97.88 181 PRO B N 1
ATOM 4386 C CA . PRO B 1 181 ? -2.133 4.949 18.906 1 97.88 181 PRO B CA 1
ATOM 4387 C C . PRO B 1 181 ? -2.113 5.527 20.312 1 97.88 181 PRO B C 1
ATOM 4389 O O . PRO B 1 181 ? -2.66 6.609 20.547 1 97.88 181 PRO B O 1
ATOM 4392 N N . CYS B 1 182 ? -1.479 4.922 21.234 1 97.88 182 CYS B N 1
ATOM 4393 C CA . CYS B 1 182 ? -1.431 5.406 22.609 1 97.88 182 CYS B CA 1
ATOM 4394 C C . CYS B 1 182 ? -0.705 6.742 22.688 1 97.88 182 CYS B C 1
ATOM 4396 O O . CYS B 1 182 ? -0.976 7.551 23.578 1 97.88 182 CYS B O 1
ATOM 4398 N N . PHE B 1 183 ? 0.145 7.016 21.75 1 98.12 183 PHE B N 1
ATOM 4399 C CA . PHE B 1 183 ? 0.922 8.25 21.734 1 98.12 183 PHE B CA 1
ATOM 4400 C C . PHE B 1 183 ? 0.086 9.414 21.219 1 98.12 183 PHE B C 1
ATOM 4402 O O . PHE B 1 183 ? 0.525 10.562 21.25 1 98.12 183 PHE B O 1
ATOM 4409 N N . THR B 1 184 ? -1.113 9.164 20.781 1 97.44 184 THR B N 1
ATOM 4410 C CA . THR B 1 184 ? -1.954 10.211 20.203 1 97.44 184 THR B CA 1
ATOM 4411 C C . THR B 1 184 ? -3.16 10.492 21.094 1 97.44 184 THR B C 1
ATOM 4413 O O . THR B 1 184 ? -3.975 11.359 20.781 1 97.44 184 THR B O 1
ATOM 4416 N N . MET B 1 185 ? -3.287 9.836 22.203 1 97.12 185 MET B N 1
ATOM 4417 C CA . MET B 1 185 ? -4.531 9.836 22.969 1 97.12 185 MET B CA 1
ATOM 4418 C C . MET B 1 185 ? -4.633 11.07 23.859 1 97.12 185 MET B C 1
ATOM 4420 O O . MET B 1 185 ? -5.707 11.383 24.375 1 97.12 185 MET B O 1
ATOM 4424 N N . SER B 1 186 ? -3.529 11.789 24.031 1 96.19 186 SER B N 1
ATOM 4425 C CA . SER B 1 186 ? -3.543 13 24.828 1 96.19 186 SER B CA 1
ATOM 4426 C C . SER B 1 186 ? -3.838 14.227 23.984 1 96.19 186 SER B C 1
ATOM 4428 O O . SER B 1 186 ? -3.916 15.352 24.5 1 96.19 186 SER B O 1
ATOM 4430 N N . LEU B 1 187 ? -3.994 14.078 22.719 1 96.81 187 LEU B N 1
ATOM 4431 C CA . LEU B 1 187 ? -4.227 15.203 21.828 1 96.81 187 LEU B CA 1
ATOM 4432 C C . LEU B 1 187 ? -5.508 15.945 22.203 1 96.81 187 LEU B C 1
ATOM 4434 O O . LEU B 1 187 ? -6.512 15.32 22.547 1 96.81 187 LEU B O 1
ATOM 4438 N N . PRO B 1 188 ? -5.43 17.281 22.188 1 96.19 188 PRO B N 1
ATOM 4439 C CA . PRO B 1 188 ? -6.676 18.031 22.359 1 96.19 188 PRO B CA 1
ATOM 4440 C C . PRO B 1 188 ? -7.625 17.891 21.172 1 96.19 188 PRO B C 1
ATOM 4442 O O . PRO B 1 188 ? -7.207 17.469 20.094 1 96.19 188 PRO B O 1
ATOM 4445 N N . ASP B 1 189 ? -8.867 18.234 21.344 1 97.69 189 ASP B N 1
ATOM 4446 C CA . ASP B 1 189 ? -9.93 18.047 20.359 1 97.69 189 ASP B CA 1
ATOM 4447 C C . ASP B 1 189 ? -9.594 18.734 19.047 1 97.69 189 ASP B C 1
ATOM 4449 O O . ASP B 1 189 ? -9.844 18.188 17.969 1 97.69 189 ASP B O 1
ATOM 4453 N N . ASN B 1 190 ? -9.07 19.938 19.156 1 96.62 190 ASN B N 1
ATOM 4454 C CA . ASN B 1 190 ? -8.805 20.703 17.938 1 96.62 190 ASN B CA 1
ATOM 4455 C C . ASN B 1 190 ? -7.809 19.984 17.031 1 96.62 190 ASN B C 1
ATOM 4457 O O . ASN B 1 190 ? -7.973 19.953 15.812 1 96.62 190 ASN B O 1
ATOM 4461 N N . GLN B 1 191 ? -6.766 19.344 17.594 1 95.88 191 GLN B N 1
ATOM 4462 C CA . GLN B 1 191 ? -5.781 18.609 16.797 1 95.88 191 GLN B CA 1
ATOM 4463 C C . GLN B 1 191 ? -6.375 17.328 16.219 1 95.88 191 GLN B C 1
ATOM 4465 O O . GLN B 1 191 ? -6.035 16.938 15.109 1 95.88 191 GLN B O 1
ATOM 4470 N N . ILE B 1 192 ? -7.254 16.688 17 1 98 192 ILE B N 1
ATOM 4471 C CA . ILE B 1 192 ? -7.941 15.508 16.5 1 98 192 ILE B CA 1
ATOM 4472 C C . ILE B 1 192 ? -8.82 15.883 15.312 1 98 192 ILE B C 1
ATOM 4474 O O . ILE B 1 192 ? -8.742 15.25 14.258 1 98 192 ILE B O 1
ATOM 4478 N N . ARG B 1 193 ? -9.57 17 15.453 1 98.25 193 ARG B N 1
ATOM 4479 C CA . ARG B 1 193 ? -10.453 17.469 14.383 1 98.25 193 ARG B CA 1
ATOM 4480 C C . ARG B 1 193 ? -9.664 17.812 13.125 1 98.25 193 ARG B C 1
ATOM 4482 O O . ARG B 1 193 ? -10.055 17.438 12.016 1 98.25 193 ARG B O 1
ATOM 4489 N N . ASN B 1 194 ? -8.562 18.484 13.328 1 97.62 194 ASN B N 1
ATOM 4490 C CA . ASN B 1 194 ? -7.719 18.875 12.203 1 97.62 194 ASN B CA 1
ATOM 4491 C C . ASN B 1 194 ? -7.199 17.641 11.453 1 97.62 194 ASN B C 1
ATOM 4493 O O . ASN B 1 194 ? -7.148 17.641 10.219 1 97.62 194 ASN B O 1
ATOM 4497 N N . GLY B 1 195 ? -6.773 16.656 12.219 1 98 195 GLY B N 1
ATOM 4498 C CA . GLY B 1 195 ? -6.281 15.43 11.602 1 98 195 GLY B CA 1
ATOM 4499 C C . GLY B 1 195 ? -7.348 14.688 10.82 1 98 195 GLY B C 1
ATOM 4500 O O . GLY B 1 195 ? -7.09 14.195 9.719 1 98 195 GLY B O 1
ATOM 4501 N N . LEU B 1 196 ? -8.57 14.594 11.406 1 98.75 196 LEU B N 1
ATOM 4502 C CA . LEU B 1 196 ? -9.695 13.961 10.734 1 98.75 196 LEU B CA 1
ATOM 4503 C C . LEU B 1 196 ? -9.992 14.648 9.406 1 98.75 196 LEU B C 1
ATOM 4505 O O . LEU B 1 196 ? -10.086 13.992 8.367 1 98.75 196 LEU B O 1
ATOM 4509 N N . VAL B 1 197 ? -10 15.953 9.422 1 98.69 197 VAL B N 1
ATOM 4510 C CA . VAL B 1 197 ? -10.367 16.75 8.25 1 98.69 197 VAL B CA 1
ATOM 4511 C C . VAL B 1 197 ? -9.258 16.656 7.203 1 98.69 197 VAL B C 1
ATOM 4513 O O . VAL B 1 197 ? -9.523 16.406 6.023 1 98.69 197 VAL B O 1
ATOM 4516 N N . ASP B 1 198 ? -8.062 16.844 7.621 1 98.12 198 ASP B N 1
ATOM 4517 C CA . ASP B 1 198 ? -6.93 16.812 6.699 1 98.12 198 ASP B CA 1
ATOM 4518 C C . ASP B 1 198 ? -6.844 15.477 5.969 1 98.12 198 ASP B C 1
ATOM 4520 O O . ASP B 1 198 ? -6.684 15.438 4.746 1 98.12 198 ASP B O 1
ATOM 4524 N N . SER B 1 199 ? -6.957 14.383 6.707 1 98.5 199 SER B N 1
ATOM 4525 C CA . SER B 1 199 ? -6.902 13.047 6.121 1 98.5 199 SER B CA 1
ATOM 4526 C C . SER B 1 199 ? -8.039 12.836 5.121 1 98.5 199 SER B C 1
ATOM 4528 O O . SER B 1 199 ? -7.816 12.297 4.035 1 98.5 199 SER B O 1
ATOM 4530 N N . PHE B 1 200 ? -9.219 13.289 5.484 1 98.75 200 PHE B N 1
ATOM 4531 C CA . PHE B 1 200 ? -10.391 13.164 4.617 1 98.75 200 PHE B CA 1
ATOM 4532 C C . PHE B 1 200 ? -10.203 13.969 3.336 1 98.75 200 PHE B C 1
ATOM 4534 O O . PHE B 1 200 ? -10.516 13.484 2.244 1 98.75 200 PHE B O 1
ATOM 4541 N N . VAL B 1 201 ? -9.664 15.141 3.424 1 98.5 201 VAL B N 1
ATOM 4542 C CA . VAL B 1 201 ? -9.5 16.031 2.277 1 98.5 201 VAL B CA 1
ATOM 4543 C C . VAL B 1 201 ? -8.445 15.469 1.33 1 98.5 201 VAL B C 1
ATOM 4545 O O . VAL B 1 201 ? -8.594 15.547 0.108 1 98.5 201 VAL B O 1
ATOM 4548 N N . HIS B 1 202 ? -7.375 14.922 1.893 1 98.12 202 HIS B N 1
ATOM 4549 C CA . HIS B 1 202 ? -6.402 14.242 1.041 1 98.12 202 HIS B CA 1
ATOM 4550 C C . HIS B 1 202 ? -7.066 13.156 0.205 1 98.12 202 HIS B C 1
ATOM 4552 O O . HIS B 1 202 ? -6.766 13.008 -0.981 1 98.12 202 HIS B O 1
ATOM 4558 N N . CYS B 1 203 ? -7.961 12.375 0.782 1 98.31 203 CYS B N 1
ATOM 4559 C CA . CYS B 1 203 ? -8.688 11.344 0.051 1 98.31 203 CYS B CA 1
ATOM 4560 C C . CYS B 1 203 ? -9.531 11.953 -1.062 1 98.31 203 CYS B C 1
ATOM 4562 O O . CYS B 1 203 ? -9.5 11.484 -2.199 1 98.31 203 CYS B O 1
ATOM 4564 N N . ILE B 1 204 ? -10.258 13.031 -0.761 1 97.88 204 ILE B N 1
ATOM 4565 C CA . ILE B 1 204 ? -11.109 13.695 -1.747 1 97.88 204 ILE B CA 1
ATOM 4566 C C . ILE B 1 204 ? -10.258 14.141 -2.936 1 97.88 204 ILE B C 1
ATOM 4568 O O . ILE B 1 204 ? -10.648 13.945 -4.09 1 97.88 204 ILE B O 1
ATOM 4572 N N . GLU B 1 205 ? -9.148 14.664 -2.629 1 97.44 205 GLU B N 1
ATOM 4573 C CA . GLU B 1 205 ? -8.328 15.273 -3.668 1 97.44 205 GLU B CA 1
ATOM 4574 C C . GLU B 1 205 ? -7.656 14.211 -4.539 1 97.44 205 GLU B C 1
ATOM 4576 O O . GLU B 1 205 ? -7.203 14.508 -5.645 1 97.44 205 GLU B O 1
ATOM 4581 N N . GLN B 1 206 ? -7.598 13.023 -4.078 1 97.06 206 GLN B N 1
ATOM 4582 C CA . GLN B 1 206 ? -7.105 11.898 -4.863 1 97.06 206 GLN B CA 1
ATOM 4583 C C . GLN B 1 206 ? -8.25 11.164 -5.559 1 97.06 206 GLN B C 1
ATOM 4585 O O . GLN B 1 206 ? -8.023 10.258 -6.359 1 97.06 206 GLN B O 1
ATOM 4590 N N . TYR B 1 207 ? -9.484 11.547 -5.301 1 97.06 207 TYR B N 1
ATOM 4591 C CA . TYR B 1 207 ? -10.695 10.828 -5.68 1 97.06 207 TYR B CA 1
ATOM 4592 C C . TYR B 1 207 ? -11.516 11.633 -6.688 1 97.06 207 TYR B C 1
ATOM 4594 O O . TYR B 1 207 ? -11.984 11.086 -7.688 1 97.06 207 TYR B O 1
ATOM 4602 N N . ILE B 1 208 ? -11.828 12.922 -6.598 1 94.5 208 ILE B N 1
ATOM 4603 C CA . ILE B 1 208 ? -12.867 13.734 -7.219 1 94.5 208 ILE B CA 1
ATOM 4604 C C . ILE B 1 208 ? -12.547 13.938 -8.695 1 94.5 208 ILE B C 1
ATOM 4606 O O . ILE B 1 208 ? -13.453 13.977 -9.531 1 94.5 208 ILE B O 1
ATOM 4610 N N . GLY B 1 209 ? -11.297 14.016 -9.125 1 88.81 209 GLY B N 1
ATOM 4611 C CA . GLY B 1 209 ? -10.898 14.25 -10.508 1 88.81 209 GLY B CA 1
ATOM 4612 C C . GLY B 1 209 ? -10.68 12.969 -11.289 1 88.81 209 GLY B C 1
ATOM 4613 O O . GLY B 1 209 ? -10.359 13.008 -12.477 1 88.81 209 GLY B O 1
ATOM 4614 N N . ASN B 1 210 ? -11.055 11.891 -10.734 1 90 210 ASN B N 1
ATOM 4615 C CA . ASN B 1 210 ? -10.75 10.578 -11.312 1 90 210 ASN B CA 1
ATOM 4616 C C . ASN B 1 210 ? -12 9.695 -11.375 1 90 210 ASN B C 1
ATOM 4618 O O . ASN B 1 210 ? -12.516 9.281 -10.344 1 90 210 ASN B O 1
ATOM 4622 N N . TYR B 1 211 ? -12.586 9.531 -12.594 1 89.94 211 TYR B N 1
ATOM 4623 C CA . TYR B 1 211 ? -13.766 8.672 -12.664 1 89.94 211 TYR B CA 1
ATOM 4624 C C . TYR B 1 211 ? -13.406 7.293 -13.211 1 89.94 211 TYR B C 1
ATOM 4626 O O . TYR B 1 211 ? -13.156 7.141 -14.406 1 89.94 211 TYR B O 1
ATOM 4634 N N . HIS B 1 212 ? -13.359 6.238 -12.352 1 89.56 212 HIS B N 1
ATOM 4635 C CA . HIS B 1 212 ? -13.203 4.816 -12.625 1 89.56 212 HIS B CA 1
ATOM 4636 C C . HIS B 1 212 ? -11.883 4.539 -13.344 1 89.56 212 HIS B C 1
ATOM 4638 O O . HIS B 1 212 ? -11.836 3.707 -14.258 1 89.56 212 HIS B O 1
ATOM 4644 N N . LEU B 1 213 ? -10.859 5.301 -12.984 1 94.69 213 LEU B N 1
ATOM 4645 C CA . LEU B 1 213 ? -9.539 5.047 -13.562 1 94.69 213 LEU B CA 1
ATOM 4646 C C . LEU B 1 213 ? -8.906 3.803 -12.945 1 94.69 213 LEU B C 1
ATOM 4648 O O . LEU B 1 213 ? -8.344 2.969 -13.656 1 94.69 213 LEU B O 1
ATOM 4652 N N . ASN B 1 214 ? -8.953 3.646 -11.734 1 97.62 214 ASN B N 1
ATOM 4653 C CA . ASN B 1 214 ? -8.492 2.492 -10.969 1 97.62 214 ASN B CA 1
ATOM 4654 C C . ASN B 1 214 ? -9.5 2.088 -9.898 1 97.62 214 ASN B C 1
ATOM 4656 O O . ASN B 1 214 ? -9.469 2.619 -8.781 1 97.62 214 ASN B O 1
ATOM 4660 N N . PRO B 1 215 ? -10.344 1.148 -10.203 1 97.19 215 PRO B N 1
ATOM 4661 C CA . PRO B 1 215 ? -11.445 0.802 -9.305 1 97.19 215 PRO B CA 1
ATOM 4662 C C . PRO B 1 215 ? -10.953 0.303 -7.945 1 97.19 215 PRO B C 1
ATOM 4664 O O . PRO B 1 215 ? -11.648 0.472 -6.938 1 97.19 215 PRO B O 1
ATOM 4667 N N . VAL B 1 216 ? -9.766 -0.327 -7.867 1 97.81 216 VAL B N 1
ATOM 4668 C CA . VAL B 1 216 ? -9.219 -0.791 -6.598 1 97.81 216 VAL B CA 1
ATOM 4669 C C . VAL B 1 216 ? -8.891 0.407 -5.707 1 97.81 216 VAL B C 1
ATOM 4671 O O . VAL B 1 216 ? -9.297 0.456 -4.547 1 97.81 216 VAL B O 1
ATOM 4674 N N . VAL B 1 217 ? -8.195 1.38 -6.27 1 98 217 VAL B N 1
ATOM 4675 C CA . VAL B 1 217 ? -7.809 2.588 -5.551 1 98 217 VAL B CA 1
ATOM 4676 C C . VAL B 1 217 ? -9.055 3.379 -5.16 1 98 217 VAL B C 1
ATOM 4678 O O . VAL B 1 217 ? -9.133 3.924 -4.055 1 98 217 VAL B O 1
ATOM 4681 N N . GLU B 1 218 ? -9.984 3.404 -6.039 1 97.44 218 GLU B N 1
ATOM 4682 C CA . GLU B 1 218 ? -11.242 4.09 -5.766 1 97.44 218 GLU B CA 1
ATOM 4683 C C . GLU B 1 218 ? -11.953 3.475 -4.562 1 97.44 218 GLU B C 1
ATOM 4685 O O . GLU B 1 218 ? -12.414 4.195 -3.676 1 97.44 218 GLU B O 1
ATOM 4690 N N . ALA B 1 219 ? -12.047 2.182 -4.531 1 97.88 219 ALA B N 1
ATOM 4691 C CA . ALA B 1 219 ? -12.703 1.486 -3.426 1 97.88 219 ALA B CA 1
ATOM 4692 C C . ALA B 1 219 ? -11.953 1.716 -2.115 1 97.88 219 ALA B C 1
ATOM 4694 O O . ALA B 1 219 ? -12.57 1.902 -1.065 1 97.88 219 ALA B O 1
ATOM 4695 N N . GLU B 1 220 ? -10.648 1.64 -2.209 1 98.38 220 GLU B N 1
ATOM 4696 C CA . GLU B 1 220 ? -9.852 1.889 -1.013 1 98.38 220 GLU B CA 1
ATOM 4697 C C . GLU B 1 220 ? -10.07 3.305 -0.488 1 98.38 220 GLU B C 1
ATOM 4699 O O . GLU B 1 220 ? -10.25 3.506 0.715 1 98.38 220 GLU B O 1
ATOM 4704 N N . THR B 1 221 ? -10.039 4.277 -1.399 1 98.62 221 THR B N 1
ATOM 4705 C CA . THR B 1 221 ? -10.227 5.676 -1.022 1 98.62 221 THR B CA 1
ATOM 4706 C C . THR B 1 221 ? -11.578 5.871 -0.34 1 98.62 221 THR B C 1
ATOM 4708 O O . THR B 1 221 ? -11.672 6.539 0.691 1 98.62 221 THR B O 1
ATOM 4711 N N . GLU B 1 222 ? -12.617 5.305 -0.893 1 98.75 222 GLU B N 1
ATOM 4712 C CA . GLU B 1 222 ? -13.953 5.363 -0.292 1 98.75 222 GLU B CA 1
ATOM 4713 C C . GLU B 1 222 ? -13.961 4.711 1.089 1 98.75 222 GLU B C 1
ATOM 4715 O O . GLU B 1 222 ? -14.578 5.23 2.02 1 98.75 222 GLU B O 1
ATOM 4720 N N . GLY B 1 223 ? -13.242 3.568 1.172 1 98.56 223 GLY B N 1
ATOM 4721 C CA . GLY B 1 223 ? -13.125 2.906 2.461 1 98.56 223 GLY B CA 1
ATOM 4722 C C . GLY B 1 223 ? -12.453 3.766 3.514 1 98.56 223 GLY B C 1
ATOM 4723 O O . GLY B 1 223 ? -12.891 3.803 4.664 1 98.56 223 GLY B O 1
ATOM 4724 N N . VAL B 1 224 ? -11.383 4.48 3.143 1 98.81 224 VAL B N 1
ATOM 4725 C CA . VAL B 1 224 ? -10.688 5.375 4.062 1 98.81 224 VAL B CA 1
ATOM 4726 C C . VAL B 1 224 ? -11.633 6.488 4.512 1 98.81 224 VAL B C 1
ATOM 4728 O O . VAL B 1 224 ? -11.734 6.777 5.707 1 98.81 224 VAL B O 1
ATOM 4731 N N . MET B 1 225 ? -12.359 7.094 3.555 1 98.88 225 MET B N 1
ATOM 4732 C CA . MET B 1 225 ? -13.281 8.18 3.889 1 98.88 225 MET B CA 1
ATOM 4733 C C . MET B 1 225 ? -14.375 7.691 4.84 1 98.88 225 MET B C 1
ATOM 4735 O O . MET B 1 225 ? -14.641 8.328 5.859 1 98.88 225 MET B O 1
ATOM 4739 N N . ARG B 1 226 ? -14.977 6.492 4.559 1 98.81 226 ARG B N 1
ATOM 4740 C CA . ARG B 1 226 ? -15.992 5.938 5.445 1 98.81 226 ARG B CA 1
ATOM 4741 C C . ARG B 1 226 ? -15.43 5.688 6.84 1 98.81 226 ARG B C 1
ATOM 4743 O O . ARG B 1 226 ? -16.109 5.934 7.84 1 98.81 226 ARG B O 1
ATOM 4750 N N . THR B 1 227 ? -14.211 5.168 6.867 1 98.62 227 THR B N 1
ATOM 4751 C CA . THR B 1 227 ? -13.57 4.852 8.141 1 98.62 227 THR B CA 1
ATOM 4752 C C . THR B 1 227 ? -13.359 6.113 8.969 1 98.62 227 THR B C 1
ATOM 4754 O O . THR B 1 227 ? -13.664 6.141 10.164 1 98.62 227 THR B O 1
ATOM 4757 N N . ILE B 1 228 ? -12.867 7.172 8.328 1 98.81 228 ILE B N 1
ATOM 4758 C CA . ILE B 1 228 ? -12.609 8.438 9.008 1 98.81 228 ILE B CA 1
ATOM 4759 C C . ILE B 1 228 ? -13.906 8.992 9.578 1 98.81 228 ILE B C 1
ATOM 4761 O O . ILE B 1 228 ? -13.977 9.352 10.75 1 98.81 228 ILE B O 1
ATOM 4765 N N . ILE B 1 229 ? -14.945 9.023 8.773 1 98.81 229 ILE B N 1
ATOM 4766 C CA . ILE B 1 229 ? -16.25 9.5 9.234 1 98.81 229 ILE B CA 1
ATOM 4767 C C . ILE B 1 229 ? -16.734 8.625 10.391 1 98.81 229 ILE B C 1
ATOM 4769 O O . ILE B 1 229 ? -17.203 9.133 11.414 1 98.81 229 ILE B O 1
ATOM 4773 N N . GLY B 1 230 ? -16.578 7.305 10.289 1 98.31 230 GLY B N 1
ATOM 4774 C CA . GLY B 1 230 ? -17.109 6.336 11.234 1 98.31 230 GLY B CA 1
ATOM 4775 C C . GLY B 1 230 ? -16.469 6.434 12.609 1 98.31 230 GLY B C 1
ATOM 4776 O O . GLY B 1 230 ? -17.109 6.168 13.617 1 98.31 230 GLY B O 1
ATOM 4777 N N . VAL B 1 231 ? -15.203 6.844 12.641 1 97.94 231 VAL B N 1
ATOM 4778 C CA . VAL B 1 231 ? -14.516 6.832 13.93 1 97.94 231 VAL B CA 1
ATOM 4779 C C . VAL B 1 231 ? -14.469 8.25 14.508 1 97.94 231 VAL B C 1
ATOM 4781 O O . VAL B 1 231 ? -14.039 8.445 15.641 1 97.94 231 VAL B O 1
ATOM 4784 N N . SER B 1 232 ? -14.914 9.258 13.789 1 98.56 232 SER B N 1
ATOM 4785 C CA . SER B 1 232 ? -14.688 10.656 14.141 1 98.56 232 SER B CA 1
ATOM 4786 C C . SER B 1 232 ? -15.32 10.992 15.484 1 98.56 232 SER B C 1
ATOM 4788 O O . SER B 1 232 ? -14.625 11.383 16.422 1 98.56 232 SER B O 1
ATOM 4790 N N . HIS B 1 233 ? -16.625 10.773 15.711 1 98.56 233 HIS B N 1
ATOM 4791 C CA . HIS B 1 233 ? -17.312 11.133 16.953 1 98.56 233 HIS B CA 1
ATOM 4792 C C . HIS B 1 233 ? -16.812 10.281 18.109 1 98.56 233 HIS B C 1
ATOM 4794 O O . HIS B 1 233 ? -16.625 10.797 19.219 1 98.56 233 HIS B O 1
ATOM 4800 N N . LYS B 1 234 ? -16.562 8.961 17.875 1 97.81 234 LYS B N 1
ATOM 4801 C CA . LYS B 1 234 ? -16.062 8.094 18.922 1 97.81 234 LYS B CA 1
ATOM 4802 C C . LYS B 1 234 ? -14.703 8.57 19.438 1 97.81 234 LYS B C 1
ATOM 4804 O O . LYS B 1 234 ? -14.438 8.531 20.641 1 97.81 234 LYS B O 1
ATOM 4809 N N . THR B 1 235 ? -13.859 8.992 18.516 1 98.06 235 THR B N 1
ATOM 4810 C CA . THR B 1 235 ? -12.523 9.469 18.844 1 98.06 235 THR B CA 1
ATOM 4811 C C . THR B 1 235 ? -12.594 10.758 19.656 1 98.06 235 THR B C 1
ATOM 4813 O O . THR B 1 235 ? -11.82 10.953 20.594 1 98.06 235 THR B O 1
ATOM 4816 N N . LEU B 1 236 ? -13.508 11.633 19.328 1 98.31 236 LEU B N 1
ATOM 4817 C CA . LEU B 1 236 ? -13.648 12.93 19.984 1 98.31 236 LEU B CA 1
ATOM 4818 C C . LEU B 1 236 ? -14.367 12.789 21.328 1 98.31 236 LEU B C 1
ATOM 4820 O O . LEU B 1 236 ? -14.039 13.5 22.281 1 98.31 236 LEU B O 1
ATOM 4824 N N . GLU B 1 237 ? -15.281 11.867 21.453 1 98.06 237 GLU B N 1
ATOM 4825 C CA . GLU B 1 237 ? -16.062 11.672 22.672 1 98.06 237 GLU B CA 1
ATOM 4826 C C . GLU B 1 237 ? -15.258 10.969 23.75 1 98.06 237 GLU B C 1
ATOM 4828 O O . GLU B 1 237 ? -15.445 11.227 24.938 1 98.06 237 GLU B O 1
ATOM 4833 N N . ASN B 1 238 ? -14.43 10.039 23.344 1 98.06 238 ASN B N 1
ATOM 4834 C CA . ASN B 1 238 ? -13.555 9.312 24.25 1 98.06 238 ASN B CA 1
ATOM 4835 C C . ASN B 1 238 ? -12.141 9.195 23.688 1 98.06 238 ASN B C 1
ATOM 4837 O O . ASN B 1 238 ? -11.844 8.289 22.906 1 98.06 238 ASN B O 1
ATOM 4841 N N . HIS B 1 239 ? -11.305 9.977 24.172 1 97.38 239 HIS B N 1
ATOM 4842 C CA . HIS B 1 239 ? -9.93 10.047 23.703 1 97.38 239 HIS B CA 1
ATOM 4843 C C . HIS B 1 239 ? -9.18 8.742 23.969 1 97.38 239 HIS B C 1
ATOM 4845 O O . HIS B 1 239 ? -8.141 8.484 23.359 1 97.38 239 HIS B O 1
ATOM 4851 N N . GLN B 1 240 ? -9.75 7.906 24.844 1 97.06 240 GLN B N 1
ATOM 4852 C CA . GLN B 1 240 ? -9.055 6.691 25.25 1 97.06 240 GLN B CA 1
ATOM 4853 C C . GLN B 1 240 ? -9.625 5.465 24.547 1 97.06 240 GLN B C 1
ATOM 4855 O O . GLN B 1 240 ? -9.242 4.332 24.859 1 97.06 240 GLN B O 1
ATOM 4860 N N . ASP B 1 241 ? -10.57 5.707 23.641 1 97.44 241 ASP B N 1
ATOM 4861 C CA . ASP B 1 241 ? -11.094 4.594 22.859 1 97.44 241 ASP B CA 1
ATOM 4862 C C . ASP B 1 241 ? -10.023 4.027 21.922 1 97.44 241 ASP B C 1
ATOM 4864 O O . ASP B 1 241 ? -9.828 4.539 20.828 1 97.44 241 ASP B O 1
ATOM 4868 N N . TYR B 1 242 ? -9.398 2.941 22.344 1 97.62 242 TYR B N 1
ATOM 4869 C CA . TYR B 1 242 ? -8.25 2.383 21.641 1 97.62 242 TYR B CA 1
ATOM 4870 C C . TYR B 1 242 ? -8.648 1.95 20.219 1 97.62 242 TYR B C 1
ATOM 4872 O O . TYR B 1 242 ? -7.93 2.227 19.266 1 97.62 242 TYR B O 1
ATOM 4880 N N . GLN B 1 243 ? -9.75 1.31 20.094 1 96.88 243 GLN B N 1
ATOM 4881 C CA . GLN B 1 243 ? -10.18 0.809 18.797 1 96.88 243 GLN B CA 1
ATOM 4882 C C . GLN B 1 243 ? -10.438 1.956 17.812 1 96.88 243 GLN B C 1
ATOM 4884 O O . GLN B 1 243 ? -10.047 1.886 16.656 1 96.88 243 GLN B O 1
ATOM 4889 N N . ALA B 1 244 ? -11.094 2.99 18.297 1 97.56 244 ALA B N 1
ATOM 4890 C CA . ALA B 1 244 ? -11.336 4.152 17.453 1 97.56 244 ALA B CA 1
ATOM 4891 C C . ALA B 1 244 ? -10.023 4.812 17.047 1 97.56 244 ALA B C 1
ATOM 4893 O O . ALA B 1 244 ? -9.852 5.195 15.883 1 97.56 244 ALA B O 1
ATOM 4894 N N . ARG B 1 245 ? -9.125 4.863 18.016 1 98.38 245 ARG B N 1
ATOM 4895 C CA . ARG B 1 245 ? -7.887 5.602 17.781 1 98.38 245 ARG B CA 1
ATOM 4896 C C . ARG B 1 245 ? -6.969 4.848 16.828 1 98.38 245 ARG B C 1
ATOM 4898 O O . ARG B 1 245 ? -6.414 5.438 15.898 1 98.38 245 ARG B O 1
ATOM 4905 N N . ILE B 1 246 ? -6.789 3.531 17.062 1 98.5 246 ILE B N 1
ATOM 4906 C CA . ILE B 1 246 ? -5.91 2.738 16.203 1 98.5 246 ILE B CA 1
ATOM 4907 C C . ILE B 1 246 ? -6.445 2.727 14.781 1 98.5 246 ILE B C 1
ATOM 4909 O O . ILE B 1 246 ? -5.676 2.719 13.82 1 98.5 246 ILE B O 1
ATOM 4913 N N . THR B 1 247 ? -7.77 2.732 14.641 1 98.38 247 THR B N 1
ATOM 4914 C CA . THR B 1 247 ? -8.422 2.766 13.336 1 98.38 247 THR B CA 1
ATOM 4915 C C . THR B 1 247 ? -8.203 4.113 12.656 1 98.38 247 THR B C 1
ATOM 4917 O O . THR B 1 247 ? -7.875 4.176 11.469 1 98.38 247 THR B O 1
ATOM 4920 N N . PHE B 1 248 ? -8.336 5.203 13.438 1 98.56 248 PHE B N 1
ATOM 4921 C CA . PHE B 1 248 ? -8.109 6.551 12.922 1 98.56 248 PHE B CA 1
ATOM 4922 C C . PHE B 1 248 ? -6.672 6.711 12.438 1 98.56 248 PHE B C 1
ATOM 4924 O O . PHE B 1 248 ? -6.438 7.191 11.328 1 98.56 248 PHE B O 1
ATOM 4931 N N . CYS B 1 249 ? -5.715 6.258 13.195 1 98.69 249 CYS B N 1
ATOM 4932 C CA . CYS B 1 249 ? -4.305 6.375 12.844 1 98.69 249 CYS B CA 1
ATOM 4933 C C . CYS B 1 249 ? -4.012 5.691 11.516 1 98.69 249 CYS B C 1
ATOM 4935 O O . CYS B 1 249 ? -3.32 6.25 10.664 1 98.69 249 CYS B O 1
ATOM 4937 N N . TYR B 1 250 ? -4.578 4.539 11.336 1 98.69 250 TYR B N 1
ATOM 4938 C CA . TYR B 1 250 ? -4.301 3.797 10.109 1 98.69 250 TYR B CA 1
ATOM 4939 C C . TYR B 1 250 ? -4.93 4.484 8.898 1 98.69 250 TYR B C 1
ATOM 4941 O O . TYR B 1 250 ? -4.297 4.613 7.852 1 98.69 250 TYR B O 1
ATOM 4949 N N . ALA B 1 251 ? -6.191 4.887 9.062 1 98.69 251 ALA B N 1
ATOM 4950 C CA . ALA B 1 251 ? -6.859 5.594 7.977 1 98.69 251 ALA B CA 1
ATOM 4951 C C . ALA B 1 251 ? -6.074 6.836 7.57 1 98.69 251 ALA B C 1
ATOM 4953 O O . ALA B 1 251 ? -5.898 7.105 6.379 1 98.69 251 ALA B O 1
ATOM 4954 N N . ALA B 1 252 ? -5.598 7.586 8.57 1 98.69 252 ALA B N 1
ATOM 4955 C CA . ALA B 1 252 ? -4.824 8.797 8.312 1 98.69 252 ALA B CA 1
ATOM 4956 C C . ALA B 1 252 ? -3.521 8.477 7.582 1 98.69 252 ALA B C 1
ATOM 4958 O O . ALA B 1 252 ? -3.109 9.203 6.68 1 98.69 252 ALA B O 1
ATOM 4959 N N . THR B 1 253 ? -2.867 7.398 7.934 1 98.69 253 THR B N 1
ATOM 4960 C CA . THR B 1 253 ? -1.643 6.969 7.27 1 98.69 253 THR B CA 1
ATOM 4961 C C . THR B 1 253 ? -1.902 6.664 5.797 1 98.69 253 THR B C 1
ATOM 4963 O O . THR B 1 253 ? -1.179 7.145 4.922 1 98.69 253 THR B O 1
ATOM 4966 N N . VAL B 1 254 ? -2.965 5.949 5.496 1 98.69 254 VAL B N 1
ATOM 4967 C CA . VAL B 1 254 ? -3.279 5.496 4.145 1 98.69 254 VAL B CA 1
ATOM 4968 C C . VAL B 1 254 ? -3.725 6.684 3.293 1 98.69 254 VAL B C 1
ATOM 4970 O O . VAL B 1 254 ? -3.477 6.719 2.084 1 98.69 254 VAL B O 1
ATOM 4973 N N . ALA B 1 255 ? -4.273 7.703 3.916 1 98.44 255 ALA B N 1
ATOM 4974 C CA . ALA B 1 255 ? -4.84 8.852 3.213 1 98.44 255 ALA B CA 1
ATOM 4975 C C . ALA B 1 255 ? -3.789 9.523 2.332 1 98.44 255 ALA B C 1
ATOM 4977 O O . ALA B 1 255 ? -4.125 10.141 1.319 1 98.44 255 ALA B O 1
ATOM 4978 N N . LEU B 1 256 ? -2.518 9.344 2.666 1 97.5 256 LEU B N 1
ATOM 4979 C CA . LEU B 1 256 ? -1.489 9.992 1.856 1 97.5 256 LEU B CA 1
ATOM 4980 C C . LEU B 1 256 ? -0.186 9.203 1.902 1 97.5 256 LEU B C 1
ATOM 4982 O O . LEU B 1 256 ? 0.893 9.781 2.037 1 97.5 256 LEU B O 1
ATOM 4986 N N . ASN B 1 257 ? -0.231 7.91 1.89 1 96.94 257 ASN B N 1
ATOM 4987 C CA . ASN B 1 257 ? 0.962 7.07 1.823 1 96.94 257 ASN B CA 1
ATOM 4988 C C . ASN B 1 257 ? 1.368 6.789 0.379 1 96.94 257 ASN B C 1
ATOM 4990 O O . ASN B 1 257 ? 2.17 5.891 0.121 1 96.94 257 ASN B O 1
ATOM 4994 N N . MET B 1 258 ? 0.702 7.41 -0.612 1 96.25 258 MET B N 1
ATOM 4995 C CA . MET B 1 258 ? 0.982 7.406 -2.045 1 96.25 258 MET B CA 1
ATOM 4996 C C . MET B 1 258 ? 0.252 6.258 -2.738 1 96.25 258 MET B C 1
ATOM 4998 O O . MET B 1 258 ? 0.148 6.238 -3.967 1 96.25 258 MET B O 1
ATOM 5002 N N . SER B 1 259 ? -0.273 5.27 -2 1 97.81 259 SER B N 1
ATOM 5003 C CA . SER B 1 259 ? -0.944 4.141 -2.631 1 97.81 259 SER B CA 1
ATOM 5004 C C . SER B 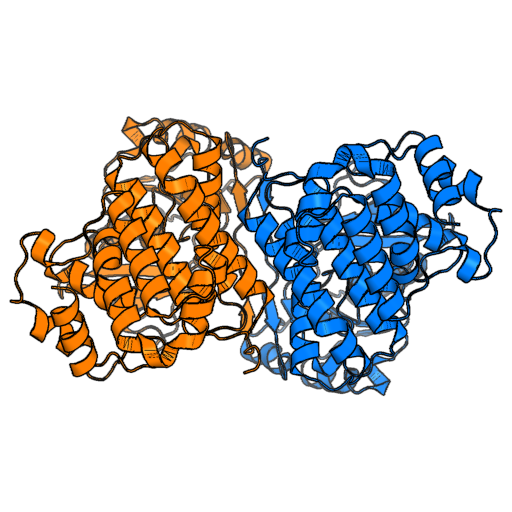1 259 ? -2.238 4.57 -3.311 1 97.81 259 SER B C 1
ATOM 5006 O O . SER B 1 259 ? -2.625 4.008 -4.336 1 97.81 259 SER B O 1
ATOM 5008 N N . LEU B 1 260 ? -2.9 5.648 -2.803 1 98.06 260 LEU B N 1
ATOM 5009 C CA . LEU B 1 260 ? -4.18 6.098 -3.344 1 98.06 260 LEU B CA 1
ATOM 5010 C C . LEU B 1 260 ? -3.975 6.922 -4.613 1 98.06 260 LEU B C 1
ATOM 5012 O O . LEU B 1 260 ? -4.941 7.344 -5.246 1 98.06 260 LEU B O 1
ATOM 5016 N N . LEU B 1 261 ? -2.727 7.043 -5.016 1 97.44 261 LEU B N 1
ATOM 5017 C CA . LEU B 1 261 ? -2.41 7.805 -6.219 1 97.44 261 LEU B CA 1
ATOM 5018 C C . LEU B 1 261 ? -2.074 6.879 -7.383 1 97.44 261 LEU B C 1
ATOM 5020 O O . LEU B 1 261 ? -1.804 7.34 -8.492 1 97.44 261 LEU B O 1
ATOM 5024 N N . CYS B 1 262 ? -2.09 5.594 -7.203 1 98.25 262 CYS B N 1
ATOM 5025 C CA . CYS B 1 262 ? -1.757 4.633 -8.25 1 98.25 262 CYS B CA 1
ATOM 5026 C C . CYS B 1 262 ? -2.77 4.695 -9.391 1 98.25 262 CYS B C 1
ATOM 5028 O O . CYS B 1 262 ? -3.922 4.293 -9.219 1 98.25 262 CYS B O 1
ATOM 5030 N N . GLY B 1 263 ? -2.305 5.23 -10.492 1 97.94 263 GLY B N 1
ATOM 5031 C CA . GLY B 1 263 ? -3.105 5.23 -11.703 1 97.94 263 GLY B CA 1
ATOM 5032 C C . GLY B 1 263 ? -4.074 6.395 -11.781 1 97.94 263 GLY B C 1
ATOM 5033 O O . GLY B 1 263 ? -4.965 6.41 -12.641 1 97.94 263 GLY B O 1
ATOM 5034 N N . VAL B 1 264 ? -3.982 7.336 -10.812 1 96.81 264 VAL B N 1
ATOM 5035 C CA . VAL B 1 264 ? -4.867 8.5 -10.836 1 96.81 264 VAL B CA 1
ATOM 5036 C C . VAL B 1 264 ? -4.047 9.773 -10.648 1 96.81 264 VAL B C 1
ATOM 5038 O O . VAL B 1 264 ? -2.828 9.719 -10.469 1 96.81 264 VAL B O 1
ATOM 5041 N N . THR B 1 265 ? -4.773 10.914 -10.758 1 94.25 265 THR B N 1
ATOM 5042 C CA . THR B 1 265 ? -4.125 12.211 -10.602 1 94.25 265 THR B CA 1
ATOM 5043 C C . THR B 1 265 ? -4.555 12.883 -9.305 1 94.25 265 THR B C 1
ATOM 5045 O O . THR B 1 265 ? -5.703 12.727 -8.867 1 94.25 265 THR B O 1
ATOM 5048 N N . LEU B 1 266 ? -3.672 13.625 -8.703 1 93.38 266 LEU B N 1
ATOM 5049 C CA . LEU B 1 266 ? -3.955 14.406 -7.512 1 93.38 266 LEU B CA 1
ATOM 5050 C C . LEU B 1 266 ? -4.477 15.797 -7.883 1 93.38 266 LEU B C 1
ATOM 5052 O O . LEU B 1 266 ? -3.842 16.516 -8.664 1 93.38 266 LEU B O 1
ATOM 5056 N N . CYS B 1 267 ? -5.602 16.234 -7.422 1 91.56 267 CYS B N 1
ATOM 5057 C CA . CYS B 1 267 ? -6.195 17.531 -7.711 1 91.56 267 CYS B CA 1
ATOM 5058 C C . CYS B 1 267 ? -5.508 18.641 -6.918 1 91.56 267 CYS B C 1
ATOM 5060 O O . CYS B 1 267 ? -4.969 19.578 -7.5 1 91.56 267 CYS B O 1
ATOM 5062 N N . GLY B 1 268 ? -5.508 18.609 -5.609 1 92.88 268 GLY B N 1
ATOM 5063 C CA . GLY B 1 268 ? -4.789 19.469 -4.691 1 92.88 268 GLY B CA 1
ATOM 5064 C C . GLY B 1 268 ? -5.383 20.859 -4.594 1 92.88 268 GLY B C 1
ATOM 5065 O O . GLY B 1 268 ? -4.727 21.797 -4.129 1 92.88 268 GLY B O 1
ATOM 5066 N N . GLY B 1 269 ? -6.582 21.141 -5.125 1 96.06 269 GLY B N 1
ATOM 5067 C CA . GLY B 1 269 ? -7.184 22.469 -5.168 1 96.06 269 GLY B CA 1
ATOM 5068 C C . GLY B 1 269 ? -7.473 23.031 -3.793 1 96.06 269 GLY B C 1
ATOM 5069 O O . GLY B 1 269 ? -7.121 24.188 -3.5 1 96.06 269 GLY B O 1
ATOM 5070 N N . ALA B 1 270 ? -8.156 22.266 -2.939 1 97.56 270 ALA B N 1
ATOM 5071 C CA . ALA B 1 270 ? -8.492 22.719 -1.591 1 97.56 270 ALA B CA 1
ATOM 5072 C C . ALA B 1 270 ? -7.23 23.047 -0.79 1 97.56 270 ALA B C 1
ATOM 5074 O O . ALA B 1 270 ? -7.176 24.047 -0.085 1 97.56 270 ALA B O 1
ATOM 5075 N N . HIS B 1 271 ? -6.191 22.219 -0.918 1 96.69 271 HIS B N 1
ATOM 5076 C CA . HIS B 1 271 ? -4.934 22.438 -0.218 1 96.69 271 HIS B CA 1
ATOM 5077 C C . HIS B 1 271 ? -4.246 23.703 -0.724 1 96.69 271 HIS B C 1
ATOM 5079 O O . HIS B 1 271 ? -3.701 24.484 0.066 1 96.69 271 HIS B O 1
ATOM 5085 N N . ALA B 1 272 ? -4.289 23.875 -2.053 1 96 272 ALA B N 1
ATOM 5086 C CA . ALA B 1 272 ? -3.637 25.047 -2.623 1 96 272 ALA B CA 1
ATOM 5087 C C . ALA B 1 272 ? -4.227 26.328 -2.051 1 96 272 ALA B C 1
ATOM 5089 O O . ALA B 1 272 ? -3.492 27.203 -1.584 1 96 272 ALA B O 1
ATOM 5090 N N . VAL B 1 273 ? -5.508 26.438 -2.047 1 97.19 273 VAL B N 1
ATOM 5091 C CA . VAL B 1 273 ? -6.172 27.625 -1.503 1 97.19 273 VAL B CA 1
ATOM 5092 C C . VAL B 1 273 ? -6.012 27.656 0.015 1 97.19 273 VAL B C 1
ATOM 5094 O O . VAL B 1 273 ? -5.789 28.719 0.601 1 97.19 273 VAL B O 1
ATOM 5097 N N . GLY B 1 274 ? -6.082 26.5 0.614 1 96.06 274 GLY B N 1
ATOM 5098 C CA . GLY B 1 274 ? -5.945 26.375 2.057 1 96.06 274 GLY B CA 1
ATOM 5099 C C . GLY B 1 274 ? -4.594 26.844 2.568 1 96.06 274 GLY B C 1
ATOM 5100 O O . GLY B 1 274 ? -4.508 27.484 3.615 1 96.06 274 GLY B O 1
ATOM 5101 N N . HIS B 1 275 ? -3.521 26.5 1.891 1 93 275 HIS B N 1
ATOM 5102 C CA . HIS B 1 275 ? -2.184 26.938 2.275 1 93 275 HIS B CA 1
ATOM 5103 C C . HIS B 1 275 ? -2.088 28.469 2.322 1 93 275 HIS B C 1
ATOM 5105 O O . HIS B 1 275 ? -1.479 29.016 3.234 1 93 275 HIS B O 1
ATOM 5111 N N . GLU B 1 276 ? -2.709 29.109 1.368 1 93.88 276 GLU B N 1
ATOM 5112 C CA . GLU B 1 276 ? -2.709 30.578 1.348 1 93.88 276 GLU B CA 1
ATOM 5113 C C . GLU B 1 276 ? -3.508 31.141 2.518 1 93.88 276 GLU B C 1
ATOM 5115 O O . GLU B 1 276 ? -3.088 32.125 3.146 1 93.88 276 GLU B O 1
ATOM 5120 N N . LEU B 1 277 ? -4.66 30.516 2.857 1 95.31 277 LEU B N 1
ATOM 5121 C CA . LEU B 1 277 ? -5.449 30.969 3.996 1 95.31 277 LEU B CA 1
ATOM 5122 C C . LEU B 1 277 ? -4.66 30.828 5.297 1 95.31 277 LEU B C 1
ATOM 5124 O O . LEU B 1 277 ? -4.75 31.688 6.176 1 95.31 277 LEU B O 1
ATOM 5128 N N . THR B 1 278 ? -3.936 29.719 5.395 1 91.31 278 THR B N 1
ATOM 5129 C CA . THR B 1 278 ? -3.092 29.531 6.57 1 91.31 278 THR B CA 1
ATOM 5130 C C . THR B 1 278 ? -2.053 30.641 6.668 1 91.31 278 THR B C 1
ATOM 5132 O O . THR B 1 278 ? -1.875 31.25 7.73 1 91.31 278 THR B O 1
ATOM 5135 N N . SER B 1 279 ? -1.409 30.969 5.582 1 89 279 SER B N 1
ATOM 5136 C CA . SER B 1 279 ? -0.316 31.938 5.551 1 89 279 SER B CA 1
ATOM 5137 C C . SER B 1 279 ? -0.812 33.344 5.863 1 89 279 SER B C 1
ATOM 5139 O O . SER B 1 279 ? -0.131 34.094 6.551 1 89 279 SER B O 1
ATOM 5141 N N . TYR B 1 280 ? -2.029 33.719 5.434 1 92.38 280 TYR B N 1
ATOM 5142 C CA . TYR B 1 280 ? -2.471 35.125 5.496 1 92.38 280 TYR B CA 1
ATOM 5143 C C . TYR B 1 280 ? -3.381 35.344 6.699 1 92.38 280 TYR B C 1
ATOM 5145 O O . TYR B 1 280 ? -3.453 36.469 7.227 1 92.38 280 TYR B O 1
ATOM 5153 N N . TYR B 1 281 ? -4.055 34.25 7.148 1 93.75 281 TYR B N 1
ATOM 5154 C CA . TYR B 1 281 ? -5.02 34.469 8.219 1 93.75 281 TYR B CA 1
ATOM 5155 C C . TYR B 1 281 ? -4.582 33.75 9.5 1 93.75 281 TYR B C 1
ATOM 5157 O O . TYR B 1 281 ? -5.188 33.938 10.555 1 93.75 281 TYR B O 1
ATOM 5165 N N . GLY B 1 282 ? -3.586 32.875 9.43 1 89.38 282 GLY B N 1
ATOM 5166 C CA . GLY B 1 282 ? -3.029 32.25 10.609 1 89.38 282 GLY B CA 1
ATOM 5167 C C . GLY B 1 282 ? -3.875 31.109 11.125 1 89.38 282 GLY B C 1
ATOM 5168 O O . GLY B 1 282 ? -3.766 30.719 12.289 1 89.38 282 GLY B O 1
ATOM 5169 N N . LEU B 1 283 ? -4.77 30.625 10.32 1 93.44 283 LEU B N 1
ATOM 5170 C CA . LEU B 1 283 ? -5.598 29.484 10.703 1 93.44 283 LEU B CA 1
ATOM 5171 C C . LEU B 1 283 ? -4.824 28.188 10.562 1 93.44 283 LEU B C 1
ATOM 5173 O O . LEU B 1 283 ? -3.904 28.078 9.75 1 93.44 283 LEU B O 1
ATOM 5177 N N . ALA B 1 284 ? -5.129 27.172 11.375 1 91.75 284 ALA B N 1
ATOM 5178 C CA . ALA B 1 284 ? -4.508 25.859 11.273 1 91.75 284 ALA B CA 1
ATOM 5179 C C . ALA B 1 284 ? -4.855 25.188 9.953 1 91.75 284 ALA B C 1
ATOM 5181 O O . ALA B 1 284 ? -5.898 25.469 9.359 1 91.75 284 ALA B O 1
ATOM 5182 N N . HIS B 1 285 ? -3.967 24.328 9.523 1 91.44 285 HIS B N 1
ATOM 5183 C CA . HIS B 1 285 ? -4.07 23.656 8.242 1 91.44 285 HIS B CA 1
ATOM 5184 C C . HIS B 1 285 ? -5.426 22.969 8.094 1 91.44 285 HIS B C 1
ATOM 5186 O O . HIS B 1 285 ? -6.133 23.188 7.105 1 91.44 285 HIS B O 1
ATOM 5192 N N . GLY B 1 286 ? -5.848 22.156 9.078 1 95.31 286 GLY B N 1
ATOM 5193 C CA . GLY B 1 286 ? -7.121 21.453 9.047 1 95.31 286 GLY B CA 1
ATOM 5194 C C . GLY B 1 286 ? -8.312 22.391 9.039 1 95.31 286 GLY B C 1
ATOM 5195 O O . GLY B 1 286 ? -9.336 22.094 8.406 1 95.31 286 GLY B O 1
ATOM 5196 N N . GLU B 1 287 ? -8.195 23.547 9.703 1 97 287 GLU B N 1
ATOM 5197 C CA . GLU B 1 287 ? -9.258 24.531 9.75 1 97 287 GLU B CA 1
ATOM 5198 C C . GLU B 1 287 ? -9.484 25.172 8.383 1 97 287 GLU B C 1
ATOM 5200 O O . GLU B 1 287 ? -10.625 25.359 7.953 1 97 287 GLU B O 1
ATOM 5205 N N . THR B 1 288 ? -8.414 25.484 7.738 1 97.38 288 THR B N 1
ATOM 5206 C CA . THR B 1 288 ? -8.562 26.094 6.414 1 97.38 288 THR B CA 1
ATOM 5207 C C . THR B 1 288 ? -9.172 25.078 5.434 1 97.38 288 THR B C 1
ATOM 5209 O O . THR B 1 288 ? -9.938 25.469 4.547 1 97.38 288 THR B O 1
ATOM 5212 N N . LEU B 1 289 ? -8.844 23.812 5.57 1 98.25 289 LEU B N 1
ATOM 5213 C CA . LEU B 1 289 ? -9.359 22.797 4.66 1 98.25 289 LEU B CA 1
ATOM 5214 C C . LEU B 1 289 ? -10.859 22.594 4.848 1 98.25 289 LEU B C 1
ATOM 5216 O O . LEU B 1 289 ? -11.578 22.344 3.883 1 98.25 289 LEU B O 1
ATOM 5220 N N . ALA B 1 290 ? -11.266 22.703 6.109 1 98.56 290 ALA B N 1
ATOM 5221 C CA . ALA B 1 290 ? -12.703 22.625 6.371 1 98.56 290 ALA B CA 1
ATOM 5222 C C . ALA B 1 290 ? -13.453 23.734 5.645 1 98.56 290 ALA B C 1
ATOM 5224 O O . ALA B 1 290 ? -14.625 23.578 5.289 1 98.56 290 ALA B O 1
ATOM 5225 N N . ILE B 1 291 ? -12.805 24.844 5.414 1 98.44 291 ILE B N 1
ATOM 5226 C CA . ILE B 1 291 ? -13.398 26 4.75 1 98.44 291 ILE B CA 1
ATOM 5227 C C . ILE B 1 291 ? -13.305 25.844 3.234 1 98.44 291 ILE B C 1
ATOM 5229 O O . ILE B 1 291 ? -14.297 25.984 2.521 1 98.44 291 ILE B O 1
ATOM 5233 N N . THR B 1 292 ? -12.156 25.453 2.711 1 98.62 292 THR B N 1
ATOM 5234 C CA . THR B 1 292 ? -11.867 25.547 1.284 1 98.62 292 THR B CA 1
ATOM 5235 C C . THR B 1 292 ? -12.438 24.344 0.542 1 98.62 292 THR B C 1
ATOM 5237 O O . THR B 1 292 ? -12.805 24.438 -0.628 1 98.62 292 THR B O 1
ATOM 5240 N N . THR B 1 293 ? -12.516 23.156 1.144 1 98.5 293 THR B N 1
ATOM 5241 C CA . THR B 1 293 ? -12.883 21.922 0.454 1 98.5 293 THR B CA 1
ATOM 5242 C C . THR B 1 293 ? -14.297 22.031 -0.121 1 98.5 293 THR B C 1
ATOM 5244 O O . THR B 1 293 ? -14.5 21.828 -1.32 1 98.5 293 THR B O 1
ATOM 5247 N N . PRO B 1 294 ? -15.328 22.391 0.683 1 98.06 294 PRO B N 1
ATOM 5248 C CA . PRO B 1 294 ? -16.656 22.547 0.091 1 98.06 294 PRO B CA 1
ATOM 5249 C C . PRO B 1 294 ? -16.688 23.609 -1.006 1 98.06 294 PRO B C 1
ATOM 5251 O O . PRO B 1 294 ? -17.422 23.453 -1.995 1 98.06 294 PRO B O 1
ATOM 5254 N N . GLY B 1 295 ? -15.938 24.719 -0.788 1 97.94 295 GLY B N 1
ATOM 5255 C CA . GLY B 1 295 ? -15.867 25.766 -1.795 1 97.94 295 GLY B CA 1
ATOM 5256 C C . GLY B 1 295 ? -15.328 25.266 -3.127 1 97.94 295 GLY B C 1
ATOM 5257 O O . GLY B 1 295 ? -15.898 25.562 -4.18 1 97.94 295 GLY B O 1
ATOM 5258 N N . VAL B 1 296 ? -14.203 24.531 -3.053 1 98.19 296 VAL B N 1
ATOM 5259 C CA . VAL B 1 296 ? -13.586 24 -4.266 1 98.19 296 VAL B CA 1
ATOM 5260 C C . VAL B 1 296 ? -14.508 22.969 -4.91 1 98.19 296 VAL B C 1
ATOM 5262 O O . VAL B 1 296 ? -14.633 22.922 -6.137 1 98.19 296 VAL B O 1
ATOM 5265 N N . MET B 1 297 ? -15.188 22.125 -4.121 1 97.94 297 MET B N 1
ATOM 5266 C CA . MET B 1 297 ? -16.141 21.141 -4.641 1 97.94 297 MET B CA 1
ATOM 5267 C C . MET B 1 297 ? -17.281 21.828 -5.387 1 97.94 297 MET B C 1
ATOM 5269 O O . MET B 1 297 ? -17.672 21.391 -6.461 1 97.94 297 MET B O 1
ATOM 5273 N N . ARG B 1 298 ? -17.781 22.938 -4.891 1 97.69 298 ARG B N 1
ATOM 5274 C CA . ARG B 1 298 ? -18.875 23.672 -5.535 1 97.69 298 ARG B CA 1
ATOM 5275 C C . ARG B 1 298 ? -18.391 24.359 -6.805 1 97.69 298 ARG B C 1
ATOM 5277 O O . ARG B 1 298 ? -19.109 24.406 -7.805 1 97.69 298 ARG B O 1
ATOM 5284 N N . PHE B 1 299 ? -17.203 24.906 -6.738 1 97.81 299 PHE B N 1
ATOM 5285 C CA . PHE B 1 299 ? -16.625 25.578 -7.895 1 97.81 299 PHE B CA 1
ATOM 5286 C C . PHE B 1 299 ? -16.578 24.641 -9.102 1 97.81 299 PHE B C 1
ATOM 5288 O O . PHE B 1 299 ? -16.859 25.062 -10.227 1 97.81 299 PHE B O 1
ATOM 5295 N N . ASN B 1 300 ? -16.234 23.359 -8.859 1 97.38 300 ASN B N 1
ATOM 5296 C CA . ASN B 1 300 ? -16.109 22.391 -9.945 1 97.38 300 ASN B CA 1
ATOM 5297 C C . ASN B 1 300 ? -17.234 21.359 -9.906 1 97.38 300 ASN B C 1
ATOM 5299 O O . ASN B 1 300 ? -17.062 20.234 -10.375 1 97.38 300 ASN B O 1
ATOM 5303 N N . LYS B 1 301 ? -18.359 21.703 -9.336 1 97.88 301 LYS B N 1
ATOM 5304 C CA . LYS B 1 301 ? -19.453 20.781 -9.055 1 97.88 301 LYS B CA 1
ATOM 5305 C C . LYS B 1 301 ? -19.922 20.094 -10.336 1 97.88 301 LYS B C 1
ATOM 5307 O O . LYS B 1 301 ? -20.094 18.875 -10.359 1 97.88 301 LYS B O 1
ATOM 5312 N N . GLU B 1 302 ? -20.062 20.844 -11.391 1 97.62 302 GLU B N 1
ATOM 5313 C CA . GLU B 1 302 ? -20.594 20.281 -12.641 1 97.62 302 GLU B CA 1
ATOM 5314 C C . GLU B 1 302 ? -19.562 19.406 -13.328 1 97.62 302 GLU B C 1
ATOM 5316 O O . GLU B 1 302 ? -19.891 18.312 -13.812 1 97.62 302 GLU B O 1
ATOM 5321 N N . LYS B 1 303 ? -18.312 19.875 -13.328 1 96.69 303 LYS B N 1
ATOM 5322 C CA . LYS B 1 303 ? -17.25 19.125 -13.984 1 96.69 303 LYS B CA 1
ATOM 5323 C C . LYS B 1 303 ? -17 17.797 -13.281 1 96.69 303 LYS B C 1
ATOM 5325 O O . LYS B 1 303 ? -16.594 16.828 -13.914 1 96.69 303 LYS B O 1
ATOM 5330 N N . ASN B 1 304 ? -17.266 17.766 -11.969 1 97 304 ASN B N 1
ATOM 5331 C CA . ASN B 1 304 ? -17 16.578 -11.172 1 97 304 ASN B CA 1
ATOM 5332 C C . ASN B 1 304 ? -18.297 15.891 -10.742 1 97 304 ASN B C 1
ATOM 5334 O O . ASN B 1 304 ? -18.297 15.117 -9.781 1 97 304 ASN B O 1
ATOM 5338 N N . ALA B 1 305 ? -19.391 16.141 -11.406 1 97.94 305 ALA B N 1
ATOM 5339 C CA . ALA B 1 305 ? -20.719 15.727 -10.977 1 97.94 305 ALA B CA 1
ATOM 5340 C C . ALA B 1 305 ? -20.797 14.211 -10.789 1 97.94 305 ALA B C 1
ATOM 5342 O O . ALA B 1 305 ? -21.328 13.734 -9.781 1 97.94 305 ALA B O 1
ATOM 5343 N N . LYS B 1 306 ? -20.328 13.422 -11.719 1 96.94 306 LYS B N 1
ATOM 5344 C CA . LYS B 1 306 ? -20.391 11.969 -11.656 1 96.94 306 LYS B CA 1
ATOM 5345 C C . LYS B 1 306 ? -19.703 11.438 -10.398 1 96.94 306 LYS B C 1
ATOM 5347 O O . LYS B 1 306 ? -20.25 10.57 -9.711 1 96.94 306 LYS B O 1
ATOM 5352 N N . LYS B 1 307 ? -18.547 11.969 -10.125 1 97.31 307 LYS B N 1
ATOM 5353 C CA . LYS B 1 307 ? -17.781 11.492 -8.984 1 97.31 307 LYS B CA 1
ATOM 5354 C C . LYS B 1 307 ? -18.406 11.953 -7.668 1 97.31 307 LYS B C 1
ATOM 5356 O O . LYS B 1 307 ? -18.391 11.227 -6.672 1 97.31 307 LYS B O 1
ATOM 5361 N N . LEU B 1 308 ? -18.922 13.148 -7.66 1 98.31 308 LEU B N 1
ATOM 5362 C CA . LEU B 1 308 ? -19.609 13.641 -6.473 1 98.31 308 LEU B CA 1
ATOM 5363 C C . LEU B 1 308 ? -20.828 12.781 -6.16 1 98.31 308 LEU B C 1
ATOM 5365 O O . LEU B 1 308 ? -21.094 12.477 -4.996 1 98.31 308 LEU B O 1
ATOM 5369 N N . ILE B 1 309 ? -21.578 12.43 -7.191 1 98.5 309 ILE B N 1
ATOM 5370 C CA . ILE B 1 309 ? -22.719 11.547 -7.008 1 98.5 309 ILE B CA 1
ATOM 5371 C C . ILE B 1 309 ? -22.266 10.219 -6.422 1 98.5 309 ILE B C 1
ATOM 5373 O O . ILE B 1 309 ? -22.844 9.719 -5.453 1 98.5 309 ILE B O 1
ATOM 5377 N N . GLN B 1 310 ? -21.203 9.664 -6.941 1 97.94 310 GLN B N 1
ATOM 5378 C CA . GLN B 1 310 ? -20.641 8.414 -6.449 1 97.94 310 GLN B CA 1
ATOM 5379 C C . GLN B 1 310 ? -20.203 8.547 -4.992 1 97.94 310 GLN B C 1
ATOM 5381 O O . GLN B 1 310 ? -20.438 7.637 -4.188 1 97.94 310 GLN B O 1
ATOM 5386 N N . MET B 1 311 ? -19.531 9.625 -4.691 1 98.5 311 MET B N 1
ATOM 5387 C CA . MET B 1 311 ? -19.109 9.867 -3.314 1 98.5 311 MET B CA 1
ATOM 5388 C C . MET B 1 311 ? -20.312 9.891 -2.373 1 98.5 311 MET B C 1
ATOM 5390 O O . MET B 1 311 ? -20.25 9.32 -1.28 1 98.5 311 MET B O 1
ATOM 5394 N N . GLY B 1 312 ? -21.375 10.609 -2.789 1 98.75 312 GLY B N 1
ATOM 5395 C CA . GLY B 1 312 ? -22.578 10.625 -1.981 1 98.75 312 GLY B CA 1
ATOM 5396 C C . GLY B 1 312 ? -23.141 9.242 -1.7 1 98.75 312 GLY B C 1
ATOM 5397 O O . GLY B 1 312 ? -23.516 8.938 -0.57 1 98.75 312 GLY B O 1
ATOM 5398 N N . GLU B 1 313 ? -23.109 8.375 -2.682 1 98.25 313 GLU B N 1
ATOM 5399 C CA . GLU B 1 313 ? -23.672 7.035 -2.559 1 98.25 313 GLU B CA 1
ATOM 5400 C C . GLU B 1 313 ? -22.719 6.113 -1.792 1 98.25 313 GLU B C 1
ATOM 5402 O O . GLU B 1 313 ? -23.141 5.43 -0.854 1 98.25 313 GLU B O 1
ATOM 5407 N N . GLN B 1 314 ? -21.469 6.133 -2.104 1 97.75 314 GLN B N 1
ATOM 5408 C CA . GLN B 1 314 ? -20.531 5.113 -1.628 1 97.75 314 GLN B CA 1
ATOM 5409 C C . GLN B 1 314 ? -19.938 5.504 -0.284 1 97.75 314 GLN B C 1
ATOM 5411 O O . GLN B 1 314 ? -19.516 4.641 0.49 1 97.75 314 GLN B O 1
ATOM 5416 N N . VAL B 1 315 ? -19.859 6.801 -0.002 1 98.69 315 VAL B N 1
ATOM 5417 C CA . VAL B 1 315 ? -19.188 7.25 1.214 1 98.69 315 VAL B CA 1
ATOM 5418 C C . VAL B 1 315 ? -20.219 7.668 2.252 1 98.69 315 VAL B C 1
ATOM 5420 O O . VAL B 1 315 ? -20.109 7.305 3.428 1 98.69 315 VAL B O 1
ATOM 5423 N N . PHE B 1 316 ? -21.281 8.32 1.79 1 98.69 316 PHE B N 1
ATOM 5424 C CA . PHE B 1 316 ? -22.219 8.883 2.746 1 98.69 316 PHE B CA 1
ATOM 5425 C C . PHE B 1 316 ? -23.5 8.055 2.783 1 98.69 316 PHE B C 1
ATOM 5427 O O . PHE B 1 316 ? -24.375 8.289 3.625 1 98.69 316 PHE B O 1
ATOM 5434 N N . GLY B 1 317 ? -23.672 7.082 1.847 1 97.56 317 GLY B N 1
ATOM 5435 C CA . GLY B 1 317 ? -24.828 6.195 1.854 1 97.56 317 GLY B CA 1
ATOM 5436 C C . GLY B 1 317 ? -26.094 6.875 1.388 1 97.56 317 GLY B C 1
ATOM 5437 O O . GLY B 1 317 ? -27.203 6.453 1.75 1 97.56 317 GLY B O 1
ATOM 5438 N N . ILE B 1 318 ? -25.984 7.922 0.59 1 98.25 318 ILE B N 1
ATOM 5439 C CA . ILE B 1 318 ? -27.141 8.656 0.11 1 98.25 318 ILE B CA 1
ATOM 5440 C C . ILE B 1 318 ? -27.719 7.953 -1.119 1 98.25 318 ILE B C 1
ATOM 5442 O O . ILE B 1 318 ? -27.047 7.848 -2.15 1 98.25 318 ILE B O 1
ATOM 5446 N N . LYS B 1 319 ? -28.938 7.48 -1.086 1 96.88 319 LYS B N 1
ATOM 5447 C CA . LYS B 1 319 ? -29.609 6.871 -2.23 1 96.88 319 LYS B CA 1
ATOM 5448 C C . LYS B 1 319 ? -29.938 7.914 -3.293 1 96.88 319 LYS B C 1
ATOM 5450 O O . LYS B 1 319 ? -30.469 8.984 -2.975 1 96.88 319 LYS B O 1
ATOM 5455 N N . ASN B 1 320 ? -29.719 7.676 -4.484 1 97 320 ASN B N 1
ATOM 5456 C CA . ASN B 1 320 ? -29.953 8.602 -5.59 1 97 320 ASN B CA 1
ATOM 5457 C C . ASN B 1 320 ? -29.328 9.969 -5.32 1 97 320 ASN B C 1
ATOM 5459 O O . ASN B 1 320 ? -30 10.992 -5.414 1 97 320 ASN B O 1
ATOM 5463 N N . SER B 1 321 ? -28.109 9.945 -5.027 1 98.06 321 SER B N 1
ATOM 5464 C CA . SER B 1 321 ? -27.359 11.141 -4.625 1 98.06 321 SER B CA 1
ATOM 5465 C C . SER B 1 321 ? -27.266 12.141 -5.773 1 98.06 321 SER B C 1
ATOM 5467 O O . SER B 1 321 ? -27.359 11.766 -6.941 1 98.06 321 SER B O 1
ATOM 5469 N N . THR B 1 322 ? -27.125 13.445 -5.418 1 98.56 322 THR B N 1
ATOM 5470 C CA . THR B 1 322 ? -26.75 14.531 -6.32 1 98.56 322 THR B CA 1
ATOM 5471 C C . THR B 1 322 ? -25.391 15.102 -5.945 1 98.56 322 THR B C 1
ATOM 5473 O O . THR B 1 322 ? -24.875 14.844 -4.852 1 98.56 322 THR B O 1
ATOM 5476 N N . PRO B 1 323 ? -24.797 15.797 -6.867 1 98.25 323 PRO B N 1
ATOM 5477 C CA . PRO B 1 323 ? -23.531 16.438 -6.512 1 98.25 323 PRO B CA 1
ATOM 5478 C C . PRO B 1 323 ? -23.625 17.312 -5.266 1 98.25 323 PRO B C 1
ATOM 5480 O O . PRO B 1 323 ? -22.781 17.234 -4.379 1 98.25 323 PRO B O 1
ATOM 5483 N N . GLU B 1 324 ? -24.672 18.094 -5.18 1 98.38 324 GLU B N 1
ATOM 5484 C CA . GLU B 1 324 ? -24.859 19 -4.055 1 98.38 324 GLU B CA 1
ATOM 5485 C C . GLU B 1 324 ? -25.047 18.234 -2.748 1 98.38 324 GLU B C 1
ATOM 5487 O O . GLU B 1 324 ? -24.578 18.672 -1.692 1 98.38 324 GLU B O 1
ATOM 5492 N N . ALA B 1 325 ? -25.75 17.141 -2.799 1 98.62 325 ALA B N 1
ATOM 5493 C CA . ALA B 1 325 ? -25.969 16.328 -1.601 1 98.62 325 ALA B CA 1
ATOM 5494 C C . ALA B 1 325 ? -24.656 15.844 -1.017 1 98.62 325 ALA B C 1
ATOM 5496 O O . ALA B 1 325 ? -24.484 15.805 0.205 1 98.62 325 ALA B O 1
ATOM 5497 N N . ALA B 1 326 ? -23.75 15.422 -1.894 1 98.56 326 ALA B N 1
ATOM 5498 C CA . ALA B 1 326 ? -22.422 14.977 -1.444 1 98.56 326 ALA B CA 1
ATOM 5499 C C . ALA B 1 326 ? -21.656 16.109 -0.788 1 98.56 326 ALA B C 1
ATOM 5501 O O . ALA B 1 326 ? -21 15.914 0.242 1 98.56 326 ALA B O 1
ATOM 5502 N N . ILE B 1 327 ? -21.688 17.312 -1.386 1 98.62 327 ILE B N 1
ATOM 5503 C CA . ILE B 1 327 ? -21 18.484 -0.863 1 98.62 327 ILE B CA 1
ATOM 5504 C C . ILE B 1 327 ? -21.578 18.859 0.493 1 98.62 327 ILE B C 1
ATOM 5506 O O . ILE B 1 327 ? -20.844 19.094 1.452 1 98.62 327 ILE B O 1
ATOM 5510 N N . GLU B 1 328 ? -22.875 18.859 0.612 1 98.62 328 GLU B N 1
ATOM 5511 C CA . GLU B 1 328 ? -23.562 19.219 1.854 1 98.62 328 GLU B CA 1
ATOM 5512 C C . GLU B 1 328 ? -23.266 18.188 2.951 1 98.62 328 GLU B C 1
ATOM 5514 O O . GLU B 1 328 ? -23.125 18.562 4.121 1 98.62 328 GLU B O 1
ATOM 5519 N N . ALA B 1 329 ? -23.266 16.922 2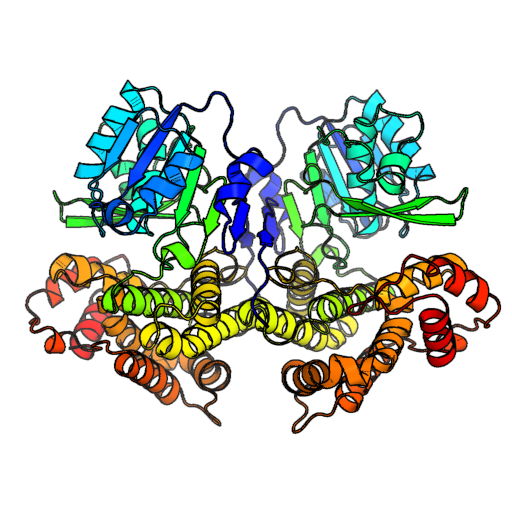.559 1 98.81 329 ALA B N 1
ATOM 5520 C CA . ALA B 1 329 ? -22.938 15.883 3.535 1 98.81 329 ALA B CA 1
ATOM 5521 C C . ALA B 1 329 ? -21.531 16.078 4.098 1 98.81 329 ALA B C 1
ATOM 5523 O O . ALA B 1 329 ? -21.297 15.875 5.289 1 98.81 329 ALA B O 1
ATOM 5524 N N . THR B 1 330 ? -20.594 16.484 3.232 1 98.81 330 THR B N 1
ATOM 5525 C CA . THR B 1 330 ? -19.234 16.766 3.664 1 98.81 330 THR B CA 1
ATOM 5526 C C . THR B 1 330 ? -19.219 17.938 4.652 1 98.81 330 THR B C 1
ATOM 5528 O O . THR B 1 330 ? -18.625 17.828 5.73 1 98.81 330 THR B O 1
ATOM 5531 N N . GLU B 1 331 ? -19.875 18.984 4.309 1 98.5 331 GLU B N 1
ATOM 5532 C CA . GLU B 1 331 ? -19.953 20.156 5.164 1 98.5 331 GLU B CA 1
ATOM 5533 C C . GLU B 1 331 ? -20.641 19.844 6.488 1 98.5 331 GLU B C 1
ATOM 5535 O O . GLU B 1 331 ? -20.188 20.297 7.551 1 98.5 331 GLU B O 1
ATOM 5540 N N . LYS B 1 332 ? -21.719 19.141 6.391 1 98.69 332 LYS B N 1
ATOM 5541 C CA . LYS B 1 332 ? -22.453 18.75 7.59 1 98.69 332 LYS B CA 1
ATOM 5542 C C . LYS B 1 332 ? -21.578 17.922 8.523 1 98.69 332 LYS B C 1
ATOM 5544 O O . LYS B 1 332 ? -21.609 18.094 9.742 1 98.69 332 LYS B O 1
ATOM 5549 N N . TRP B 1 333 ? -20.812 17 8.008 1 98.81 333 TRP B N 1
ATOM 5550 C CA . TRP B 1 333 ? -19.922 16.203 8.836 1 98.81 333 TRP B CA 1
ATOM 5551 C C . TRP B 1 333 ? -18.844 17.078 9.477 1 98.81 333 TRP B C 1
ATOM 5553 O O . TRP B 1 333 ? -18.562 16.938 10.672 1 98.81 333 TRP B O 1
ATOM 5563 N N . PHE B 1 334 ? -18.25 18.016 8.688 1 98.81 334 PHE B N 1
ATOM 5564 C CA . PHE B 1 334 ? -17.281 18.953 9.258 1 98.81 334 PHE B CA 1
ATOM 5565 C C . PHE B 1 334 ? -17.859 19.688 10.453 1 98.81 334 PHE B C 1
ATOM 5567 O O . PHE B 1 334 ? -17.25 19.719 11.523 1 98.81 334 PHE B O 1
ATOM 5574 N N . LYS B 1 335 ? -19.031 20.156 10.32 1 98.62 335 LYS B N 1
ATOM 5575 C CA . LYS B 1 335 ? -19.703 20.906 11.383 1 98.62 335 LYS B CA 1
ATOM 5576 C C . LYS B 1 335 ? -20.031 20 12.562 1 98.62 335 LYS B C 1
ATOM 5578 O O . LYS B 1 335 ? -19.953 20.406 13.719 1 98.62 335 LYS B O 1
ATOM 5583 N N . SER B 1 336 ? -20.391 18.812 12.266 1 98.75 336 SER B N 1
ATOM 5584 C CA . SER B 1 336 ? -20.797 17.875 13.305 1 98.75 336 SER B CA 1
ATOM 5585 C C . SER B 1 336 ? -19.641 17.562 14.258 1 98.75 336 SER B C 1
ATOM 5587 O O . SER B 1 336 ? -19.875 17.234 15.422 1 98.75 336 SER B O 1
ATOM 5589 N N . ILE B 1 337 ? -18.438 17.719 13.773 1 98.5 337 ILE B N 1
ATOM 5590 C CA . ILE B 1 337 ? -17.297 17.438 14.648 1 98.5 337 ILE B CA 1
ATOM 5591 C C . ILE B 1 337 ? -16.688 18.734 15.156 1 98.5 337 ILE B C 1
ATOM 5593 O O . ILE B 1 337 ? -15.57 18.75 15.664 1 98.5 337 ILE B O 1
ATOM 5597 N N . GLY B 1 338 ? -17.344 19.828 14.922 1 98.12 338 GLY B N 1
ATOM 5598 C CA . GLY B 1 338 ? -17 21.078 15.57 1 98.12 338 GLY B CA 1
ATOM 5599 C C . GLY B 1 338 ? -16.172 22 14.695 1 98.12 338 GLY B C 1
ATOM 5600 O O . GLY B 1 338 ? -15.578 22.969 15.18 1 98.12 338 GLY B O 1
ATOM 5601 N N . MET B 1 339 ? -16.109 21.766 13.406 1 98.44 339 MET B N 1
ATOM 5602 C CA . MET B 1 339 ? -15.352 22.625 12.508 1 98.44 339 MET B CA 1
ATOM 5603 C C . MET B 1 339 ? -16.219 23.766 12 1 98.44 339 MET B C 1
ATOM 5605 O O . MET B 1 339 ? -17.422 23.609 11.82 1 98.44 339 MET B O 1
ATOM 5609 N N . LYS B 1 340 ? -15.555 24.891 11.812 1 98.06 340 LYS B N 1
ATOM 5610 C CA . LYS B 1 340 ? -16.156 26.016 11.109 1 98.06 340 LYS B CA 1
ATOM 5611 C C . LYS B 1 340 ? -15.867 25.953 9.609 1 98.06 340 LYS B C 1
ATOM 5613 O O . LYS B 1 340 ? -14.75 25.641 9.203 1 98.06 340 LYS B O 1
ATOM 5618 N N . THR B 1 341 ? -16.875 26.172 8.742 1 98.06 341 THR B N 1
ATOM 5619 C CA . THR B 1 341 ? -16.703 25.922 7.316 1 98.06 341 THR B CA 1
ATOM 5620 C C . THR B 1 341 ? -16.766 27.219 6.52 1 98.06 341 THR B C 1
ATOM 5622 O O . THR B 1 341 ? -16.844 27.203 5.289 1 98.06 341 THR B O 1
ATOM 5625 N N . ARG B 1 342 ? -16.781 28.375 7.199 1 97.88 342 ARG B N 1
ATOM 5626 C CA . ARG B 1 342 ? -16.719 29.688 6.57 1 97.88 342 ARG B CA 1
ATOM 5627 C C . ARG B 1 342 ? -15.641 30.562 7.203 1 97.88 342 ARG B C 1
ATOM 5629 O O . ARG B 1 342 ? -15.445 30.531 8.422 1 97.88 342 ARG B O 1
ATOM 5636 N N . LEU B 1 343 ? -15.016 31.359 6.352 1 97.62 343 LEU B N 1
ATOM 5637 C CA . LEU B 1 343 ? -13.938 32.219 6.828 1 97.62 343 LEU B CA 1
ATOM 5638 C C . LEU B 1 343 ? -14.461 33.281 7.797 1 97.62 343 LEU B C 1
ATOM 5640 O O . LEU B 1 343 ? -13.789 33.625 8.766 1 97.62 343 LEU B O 1
ATOM 5644 N N . SER B 1 344 ? -15.695 33.75 7.594 1 97.62 344 SER B N 1
ATOM 5645 C CA . SER B 1 344 ? -16.297 34.781 8.438 1 97.62 344 SER B CA 1
ATOM 5646 C C . SER B 1 344 ? -16.531 34.281 9.852 1 97.62 344 SER B C 1
ATOM 5648 O O . SER B 1 344 ? -16.531 35.031 10.812 1 97.62 344 SER B O 1
ATOM 5650 N N . GLU B 1 345 ? -16.719 32.969 9.961 1 97.88 345 GLU B N 1
ATOM 5651 C CA . GLU B 1 345 ? -16.938 32.375 11.273 1 97.88 345 GLU B CA 1
ATOM 5652 C C . GLU B 1 345 ? -15.688 32.469 12.141 1 97.88 345 GLU B C 1
ATOM 5654 O O . GLU B 1 345 ? -15.758 32.281 13.359 1 97.88 345 GLU B O 1
ATOM 5659 N N . TRP B 1 346 ? -14.539 32.75 11.578 1 96.88 346 TRP B N 1
ATOM 5660 C CA . TRP B 1 346 ? -13.273 32.875 12.305 1 96.88 346 TRP B CA 1
ATOM 5661 C C . TRP B 1 346 ? -12.977 34.344 12.602 1 96.88 346 TRP B C 1
ATOM 5663 O O . TRP B 1 346 ? -11.906 34.688 13.117 1 96.88 346 TRP B O 1
ATOM 5673 N N . GLY B 1 347 ? -13.922 35.281 12.227 1 96.44 347 GLY B N 1
ATOM 5674 C CA . GLY B 1 347 ? -13.75 36.719 12.461 1 96.44 347 GLY B CA 1
ATOM 5675 C C . GLY B 1 347 ? -12.781 37.375 11.5 1 96.44 347 GLY B C 1
ATOM 5676 O O . GLY B 1 347 ? -12.211 38.406 11.797 1 96.44 347 GLY B O 1
ATOM 5677 N N . LYS B 1 348 ? -12.562 36.719 10.383 1 95.81 348 LYS B N 1
ATOM 5678 C CA . LYS B 1 348 ? -11.648 37.281 9.383 1 95.81 348 LYS B CA 1
ATOM 5679 C C . LYS B 1 348 ? -12.414 38 8.281 1 95.81 348 LYS B C 1
ATOM 5681 O O . LYS B 1 348 ? -13.562 37.656 7.984 1 95.81 348 LYS B O 1
ATOM 5686 N N . GLY B 1 349 ? -11.773 39.031 7.68 1 95.19 349 GLY B N 1
ATOM 5687 C CA . GLY B 1 349 ? -12.375 39.781 6.586 1 95.19 349 GLY B CA 1
ATOM 5688 C C . GLY B 1 349 ? -11.836 39.375 5.223 1 95.19 349 GLY B C 1
ATOM 5689 O O . GLY B 1 349 ? -11.164 38.344 5.09 1 95.19 349 GLY B O 1
ATOM 5690 N N . LYS B 1 350 ? -12.195 40.156 4.199 1 97.69 350 LYS B N 1
ATOM 5691 C CA . LYS B 1 350 ? -11.852 39.844 2.818 1 97.69 350 LYS B CA 1
ATOM 5692 C C . LYS B 1 350 ? -10.586 40.562 2.383 1 97.69 350 LYS B C 1
ATOM 5694 O O . LYS B 1 350 ? -10.242 40.562 1.199 1 97.69 350 LYS B O 1
ATOM 5699 N N . GLU B 1 351 ? -9.883 41.188 3.283 1 96.69 351 GLU B N 1
ATOM 5700 C CA . GLU B 1 351 ? -8.781 42.094 3.016 1 96.69 351 GLU B CA 1
ATOM 5701 C C . GLU B 1 351 ? -7.664 41.406 2.234 1 96.69 351 GLU B C 1
ATOM 5703 O O . GLU B 1 351 ? -6.934 42.062 1.487 1 96.69 351 GLU B O 1
ATOM 5708 N N . GLU B 1 352 ? -7.516 40.062 2.318 1 96.44 352 GLU B N 1
ATOM 5709 C CA . GLU B 1 352 ? -6.379 39.375 1.709 1 96.44 352 GLU B CA 1
ATOM 5710 C C . GLU B 1 352 ? -6.793 38.688 0.423 1 96.44 352 GLU B C 1
ATOM 5712 O O . GLU B 1 352 ? -5.961 38.062 -0.239 1 96.44 352 GLU B O 1
ATOM 5717 N N . PHE B 1 353 ? -8.055 38.75 -0.036 1 98.06 353 PHE B N 1
ATOM 5718 C CA . PHE B 1 353 ? -8.602 37.938 -1.111 1 98.06 353 PHE B CA 1
ATOM 5719 C C . PHE B 1 353 ? -7.852 38.188 -2.416 1 98.06 353 PHE B C 1
ATOM 5721 O O . PHE B 1 353 ? -7.441 37.25 -3.09 1 98.06 353 PHE B O 1
ATOM 5728 N N . GLU B 1 354 ? -7.664 39.469 -2.734 1 97.56 354 GLU B N 1
ATOM 5729 C CA . GLU B 1 354 ? -6.977 39.812 -3.975 1 97.56 354 GLU B CA 1
ATOM 5730 C C . GLU B 1 354 ? -5.523 39.344 -3.947 1 97.56 354 GLU B C 1
ATOM 5732 O O . GLU B 1 354 ? -5.02 38.812 -4.941 1 97.56 354 GLU B O 1
ATOM 5737 N N . THR B 1 355 ? -4.895 39.562 -2.869 1 96.31 355 THR B N 1
ATOM 5738 C CA . THR B 1 355 ? -3.5 39.156 -2.717 1 96.31 355 THR B CA 1
ATOM 5739 C C . THR B 1 355 ? -3.359 37.656 -2.85 1 96.31 355 THR B C 1
ATOM 5741 O O . THR B 1 355 ? -2.453 37.156 -3.527 1 96.31 355 THR B O 1
ATOM 5744 N N . ILE B 1 356 ? -4.25 36.875 -2.268 1 96.25 356 ILE B N 1
ATOM 5745 C CA . ILE B 1 356 ? -4.234 35.438 -2.324 1 96.25 356 ILE B CA 1
ATOM 5746 C C . ILE B 1 356 ? -4.508 34.969 -3.752 1 96.25 356 ILE B C 1
ATOM 5748 O O . ILE B 1 356 ? -3.791 34.125 -4.281 1 96.25 356 ILE B O 1
ATOM 5752 N N . ALA B 1 357 ? -5.492 35.562 -4.352 1 97.69 357 ALA B N 1
ATOM 5753 C CA . ALA B 1 357 ? -5.875 35.156 -5.703 1 97.69 357 ALA B CA 1
ATOM 5754 C C . ALA B 1 357 ? -4.723 35.375 -6.684 1 97.69 357 ALA B C 1
ATOM 5756 O O . ALA B 1 357 ? -4.551 34.594 -7.625 1 97.69 357 ALA B O 1
ATOM 5757 N N . ARG B 1 358 ? -3.908 36.344 -6.547 1 96.38 358 ARG B N 1
ATOM 5758 C CA . ARG B 1 358 ? -2.803 36.688 -7.441 1 96.38 358 ARG B CA 1
ATOM 5759 C C . ARG B 1 358 ? -1.74 35.594 -7.426 1 96.38 358 ARG B C 1
ATOM 5761 O O . ARG B 1 358 ? -1.029 35.406 -8.414 1 96.38 358 ARG B O 1
ATOM 5768 N N . LYS B 1 359 ? -1.668 34.844 -6.359 1 92.19 359 LYS B N 1
ATOM 5769 C CA . LYS B 1 359 ? -0.708 33.75 -6.266 1 92.19 359 LYS B CA 1
ATOM 5770 C C . LYS B 1 359 ? -1.036 32.656 -7.27 1 92.19 359 LYS B C 1
ATOM 5772 O O . LYS B 1 359 ? -0.172 31.828 -7.617 1 92.19 359 LYS B O 1
ATOM 5777 N N . PHE B 1 360 ? -2.266 32.594 -7.727 1 96.12 360 PHE B N 1
ATOM 5778 C CA . PHE B 1 360 ? -2.713 31.531 -8.625 1 96.12 360 PHE B CA 1
ATOM 5779 C C . PHE B 1 360 ? -2.646 31.984 -10.078 1 96.12 360 PHE B C 1
ATOM 5781 O O . PHE B 1 360 ? -2.996 31.219 -10.984 1 96.12 360 PHE B O 1
ATOM 5788 N N . GLU B 1 361 ? -2.207 33.25 -10.242 1 94.44 361 GLU B N 1
ATOM 5789 C CA . GLU B 1 361 ? -1.996 33.75 -11.602 1 94.44 361 GLU B CA 1
ATOM 5790 C C . GLU B 1 361 ? -0.833 33.031 -12.273 1 94.44 361 GLU B C 1
ATOM 5792 O O . GLU B 1 361 ? 0.285 33.031 -11.75 1 94.44 361 GLU B O 1
ATOM 5797 N N . GLY B 1 362 ? -1.024 32.375 -13.383 1 91.31 362 GLY B N 1
ATOM 5798 C CA . GLY B 1 362 ? 0.01 31.656 -14.125 1 91.31 362 GLY B CA 1
ATOM 5799 C C . GLY B 1 362 ? 0.291 30.266 -13.578 1 91.31 362 GLY B C 1
ATOM 5800 O O . GLY B 1 362 ? 1.057 29.516 -14.172 1 91.31 362 GLY B O 1
ATOM 5801 N N . ASN B 1 363 ? -0.281 29.891 -12.453 1 89.75 363 ASN B N 1
ATOM 5802 C CA . ASN B 1 363 ? -0.113 28.578 -11.844 1 89.75 363 ASN B CA 1
ATOM 5803 C C . ASN B 1 363 ? -1.436 28.031 -11.32 1 89.75 363 ASN B C 1
ATOM 5805 O O . ASN B 1 363 ? -1.592 27.828 -10.109 1 89.75 363 ASN B O 1
ATOM 5809 N N . PRO B 1 364 ? -2.299 27.797 -12.203 1 95.81 364 PRO B N 1
ATOM 5810 C CA . PRO B 1 364 ? -3.617 27.344 -11.766 1 95.81 364 PRO B CA 1
ATOM 5811 C C . PRO B 1 364 ? -3.562 25.984 -11.055 1 95.81 364 PRO B C 1
ATOM 5813 O O . PRO B 1 364 ? -2.783 25.109 -11.445 1 95.81 364 PRO B O 1
ATOM 5816 N N . ALA B 1 365 ? -4.371 25.797 -10.062 1 95.5 365 ALA B N 1
ATOM 5817 C CA . ALA B 1 365 ? -4.434 24.578 -9.258 1 95.5 365 ALA B CA 1
ATOM 5818 C C . ALA B 1 365 ? -5.727 23.812 -9.523 1 95.5 365 ALA B C 1
ATOM 5820 O O . ALA B 1 365 ? -6.555 24.234 -10.328 1 95.5 365 ALA B O 1
ATOM 5821 N N . GLY B 1 366 ? -5.84 22.656 -8.93 1 94.75 366 GLY B N 1
ATOM 5822 C CA . GLY B 1 366 ? -7.066 21.875 -8.945 1 94.75 366 GLY B CA 1
ATOM 5823 C C . GLY B 1 366 ? -7.07 20.797 -10.008 1 94.75 366 GLY B C 1
ATOM 5824 O O . GLY B 1 366 ? -6.199 20.766 -10.883 1 94.75 366 GLY B O 1
ATOM 5825 N N . ALA B 1 367 ? -8.109 19.984 -9.992 1 93.31 367 ALA B N 1
ATOM 5826 C CA . ALA B 1 367 ? -8.219 18.812 -10.836 1 93.31 367 ALA B CA 1
ATOM 5827 C C . ALA B 1 367 ? -8.281 19.188 -12.312 1 93.31 367 ALA B C 1
ATOM 5829 O O . ALA B 1 367 ? -7.82 18.438 -13.18 1 93.31 367 ALA B O 1
ATOM 5830 N N . HIS B 1 368 ? -8.766 20.375 -12.594 1 95.31 368 HIS B N 1
ATOM 5831 C CA . HIS B 1 368 ? -8.984 20.797 -13.977 1 95.31 368 HIS B CA 1
ATOM 5832 C C . HIS B 1 368 ? -8.078 21.969 -14.336 1 95.31 368 HIS B C 1
ATOM 5834 O O . HIS B 1 368 ? -8.266 22.609 -15.375 1 95.31 368 HIS B O 1
ATOM 5840 N N . LYS B 1 369 ? -7.199 22.328 -13.398 1 95.12 369 LYS B N 1
ATOM 5841 C CA . LYS B 1 369 ? -6.25 23.422 -13.586 1 95.12 369 LYS B CA 1
ATOM 5842 C C . LYS B 1 369 ? -6.977 24.719 -13.938 1 95.12 369 LYS B C 1
ATOM 5844 O O . LYS B 1 369 ? -6.574 25.422 -14.859 1 95.12 369 LYS B O 1
ATOM 5849 N N . ASP B 1 370 ? -8.039 24.891 -13.242 1 96.62 370 ASP B N 1
ATOM 5850 C CA . ASP B 1 370 ? -8.844 26.062 -13.562 1 96.62 370 ASP B CA 1
ATOM 5851 C C . ASP B 1 370 ? -9.031 26.953 -12.336 1 96.62 370 ASP B C 1
ATOM 5853 O O . ASP B 1 370 ? -9.812 27.906 -12.359 1 96.62 370 ASP B O 1
ATOM 5857 N N . ILE B 1 371 ? -8.422 26.625 -11.273 1 97.94 371 ILE B N 1
ATOM 5858 C CA . ILE B 1 371 ? -8.344 27.547 -10.141 1 97.94 371 ILE B CA 1
ATOM 5859 C C . ILE B 1 371 ? -7.199 28.531 -10.359 1 97.94 371 ILE B C 1
ATOM 5861 O O . ILE B 1 371 ? -6.16 28.438 -9.695 1 97.94 371 ILE B O 1
ATOM 5865 N N . ASP B 1 372 ? -7.422 29.359 -11.273 1 97.75 372 ASP B N 1
ATOM 5866 C CA . ASP B 1 372 ? -6.539 30.484 -11.539 1 97.75 372 ASP B CA 1
ATOM 5867 C C . ASP B 1 372 ? -6.926 31.703 -10.703 1 97.75 372 ASP B C 1
ATOM 5869 O O . ASP B 1 372 ? -7.594 31.562 -9.672 1 97.75 372 ASP B O 1
ATOM 5873 N N . TYR B 1 373 ? -6.426 32.906 -11.125 1 97.88 373 TYR B N 1
ATOM 5874 C CA . TYR B 1 373 ? -6.734 34.125 -10.383 1 97.88 373 TYR B CA 1
ATOM 5875 C C . TYR B 1 373 ? -8.242 34.281 -10.195 1 97.88 373 TYR B C 1
ATOM 5877 O O . TYR B 1 373 ? -8.719 34.438 -9.07 1 97.88 373 TYR B O 1
ATOM 5885 N N . LYS B 1 374 ? -9.023 34.281 -11.203 1 98.12 374 LYS B N 1
ATOM 5886 C CA . LYS B 1 374 ? -10.469 34.438 -11.156 1 98.12 374 LYS B CA 1
ATOM 5887 C C . LYS B 1 374 ? -11.141 33.312 -10.375 1 98.12 374 LYS B C 1
ATOM 5889 O O . LYS B 1 374 ? -12.07 33.562 -9.602 1 98.12 374 LYS B O 1
ATOM 5894 N N . GLY B 1 375 ? -10.695 32.094 -10.656 1 98.19 375 GLY B N 1
ATOM 5895 C CA . GLY B 1 375 ? -11.242 30.953 -9.938 1 98.19 375 GLY B CA 1
ATOM 5896 C C . GLY B 1 375 ? -11.016 31.016 -8.438 1 98.19 375 GLY B C 1
ATOM 5897 O O . GLY B 1 375 ? -11.938 30.781 -7.656 1 98.19 375 GLY B O 1
ATOM 5898 N N . CYS B 1 376 ? -9.812 31.344 -8.078 1 98.38 376 CYS B N 1
ATOM 5899 C CA . CYS B 1 376 ? -9.5 31.453 -6.66 1 98.38 376 CYS B CA 1
ATOM 5900 C C . CYS B 1 376 ? -10.336 32.562 -6.004 1 98.38 376 CYS B C 1
ATOM 5902 O O . CYS B 1 376 ? -10.859 32.375 -4.906 1 98.38 376 CYS B O 1
ATOM 5904 N N . LEU B 1 377 ? -10.422 33.719 -6.691 1 98.19 377 LEU B N 1
ATOM 5905 C CA . LEU B 1 377 ? -11.211 34.812 -6.16 1 98.19 377 LEU B CA 1
ATOM 5906 C C . LEU B 1 377 ? -12.664 34.406 -5.969 1 98.19 377 LEU B C 1
ATOM 5908 O O . LEU B 1 377 ? -13.289 34.75 -4.965 1 98.19 377 LEU B O 1
ATOM 5912 N N . GLN B 1 378 ? -13.203 33.719 -6.875 1 98.5 378 GLN B N 1
ATOM 5913 C CA . GLN B 1 378 ? -14.57 33.25 -6.766 1 98.5 378 GLN B CA 1
ATOM 5914 C C . GLN B 1 378 ? -14.734 32.312 -5.57 1 98.5 378 GLN B C 1
ATOM 5916 O O . GLN B 1 378 ? -15.688 32.438 -4.801 1 98.5 378 GLN B O 1
ATOM 5921 N N . ILE B 1 379 ? -13.812 31.344 -5.414 1 98.56 379 ILE B N 1
ATOM 5922 C CA . ILE B 1 379 ? -13.859 30.391 -4.309 1 98.56 379 ILE B CA 1
ATOM 5923 C C . ILE B 1 379 ? -13.797 31.141 -2.98 1 98.56 379 ILE B C 1
ATOM 5925 O O . ILE B 1 379 ? -14.586 30.875 -2.072 1 98.56 379 ILE B O 1
ATOM 5929 N N . LEU B 1 380 ? -12.844 32.125 -2.869 1 98.56 380 LEU B N 1
ATOM 5930 C CA . LEU B 1 380 ? -12.68 32.906 -1.639 1 98.56 380 LEU B CA 1
ATOM 5931 C C . LEU B 1 380 ? -13.969 33.625 -1.273 1 98.56 380 LEU B C 1
ATOM 5933 O O . LEU B 1 380 ? -14.359 33.656 -0.104 1 98.56 380 LEU B O 1
ATOM 5937 N N . ASN B 1 381 ? -14.602 34.156 -2.27 1 98.25 381 ASN B N 1
ATOM 5938 C CA . ASN B 1 381 ? -15.859 34.875 -2.023 1 98.25 381 ASN B CA 1
ATOM 5939 C C . ASN B 1 381 ? -16.969 33.906 -1.621 1 98.25 381 ASN B C 1
ATOM 5941 O O . ASN B 1 381 ? -17.797 34.219 -0.759 1 98.25 381 ASN B O 1
ATOM 5945 N N . ASP B 1 382 ? -16.984 32.75 -2.197 1 97.56 382 ASP B N 1
ATOM 5946 C CA . ASP B 1 382 ? -18.031 31.766 -1.942 1 97.56 382 ASP B CA 1
ATOM 5947 C C . ASP B 1 382 ? -17.891 31.172 -0.547 1 97.56 382 ASP B C 1
ATOM 5949 O O . ASP B 1 382 ? -18.891 30.75 0.06 1 97.56 382 ASP B O 1
ATOM 5953 N N . ILE B 1 383 ? -16.734 31.078 -0.048 1 97.44 383 ILE B N 1
ATOM 5954 C CA . ILE B 1 383 ? -16.5 30.391 1.219 1 97.44 383 ILE B CA 1
ATOM 5955 C C . ILE B 1 383 ? -16.562 31.391 2.369 1 97.44 383 ILE B C 1
ATOM 5957 O O . ILE B 1 383 ? -16.422 31.031 3.535 1 97.44 383 ILE B O 1
ATOM 5961 N N . TYR B 1 384 ? -16.766 32.688 2.047 1 97.31 384 TYR B N 1
ATOM 5962 C CA . TYR B 1 384 ? -16.891 33.719 3.09 1 97.31 384 TYR B CA 1
ATOM 5963 C C . TYR B 1 384 ? -18.25 33.656 3.77 1 97.31 384 TYR B C 1
ATOM 5965 O O . TYR B 1 384 ? -18.359 33.844 4.984 1 97.31 384 TYR B O 1
#

Foldseek 3Di:
DAQADDDDDWLAAEQAEAPSLVVCVVVVLDDPPAAEEEEEEPCVCVVLVVVVVNCVRDPHPYYDYHQDLQGAQVSLVVVLVVCLVSVGQAYEYEEAQSSLQSRLLSQQLVVDDPDPRSCCLFVVVPVDDRDAGRHAYEYEYQALADLSQTFFKHWHAYDVVLDIGMHGDPSSGHNYYYYYLSSHLPDALVSLLLRLQRLLLLLCQLQQLDDVNDVVLNLVSLVLLQLSLVLLVVCNVHSPPRVSRSSSSVSSNVSNSCPSNRRTDGQCQQQLLLSLCCSPVVDDSSQSSLAQVLLLCVLCLPVRFVRLQVSCCSRVVDPRRTNVNSSVSSNVSSVVSPHDHAPVVVVDDCVCLQVSLQVQAVPAGGSVSPSHSVNSSSSNVVSD/DAQADDDDDWLAAEQAEAPSLVVCVVVVLDDPPAAEEEEEEPCVCVVLVVVVVNCVRDPHPYYHYHQDLQGAQVSLVVVLVVCLVSVGQAYEYEEAQSSLQSRLLSQLLVVDDPDPRSCCLFVVPPVDDRDAGRHAYEYEYQALADLSQTFFKHWHAYDVVLDIGMHGDPSSGHNYYYYYLSSHLPDALVSLLLRLQRLLLLLCQLQQLDDVNDVVLNLVSLVLLLLSLVLLVVCNVHSPPRVSRSSSSVSSNVSNSCPSNRRTDGQCQLQLLLSLCCSPVVDDSSQSSLAQVLLLCVLCLPVRFVRLQVSCCSRVVDPRRTNVNSSVSSNVSSVVSPHDHAPVVVVDDCVCLQVSLQVQAVPAGGSVSPSHSVNSSSSNVVSD

Organism: Entamoeba histolytica (strain ATCC 30459 / HM-1:IMSS / ABRM) (NCBI:txid294381)

Solvent-accessible surface area (backbone atoms only — not comparable to full-atom values): 38451 Å² total; per-residue (Å²): 115,62,51,43,64,39,74,46,72,47,60,32,32,38,31,35,27,81,71,40,69,60,45,42,68,77,64,59,70,64,63,89,84,57,35,29,34,34,34,25,34,84,46,66,43,62,75,74,44,49,45,62,58,47,50,75,74,47,79,56,80,43,73,47,68,59,46,42,81,73,18,37,49,74,61,36,52,55,51,26,52,52,37,59,76,65,62,46,44,26,38,34,24,44,30,34,42,30,32,39,21,42,47,39,50,28,35,32,42,64,47,51,72,91,59,97,51,62,64,43,56,41,76,36,57,84,79,51,86,76,49,64,30,79,33,44,31,36,33,40,45,36,43,55,28,65,8,40,62,46,28,34,53,34,58,40,27,33,78,93,76,72,43,74,40,52,40,72,45,79,49,43,36,24,55,28,20,34,46,28,43,75,56,37,40,80,59,53,64,69,59,51,46,26,17,55,44,41,18,43,48,45,33,46,30,37,37,48,72,43,70,71,31,36,55,40,39,51,29,27,42,38,20,28,44,36,44,47,63,71,28,45,65,55,34,70,76,34,52,79,40,57,63,36,37,46,51,44,38,49,37,14,36,54,34,39,38,59,66,54,44,58,24,50,57,75,22,52,36,28,56,55,56,16,52,48,43,24,73,76,69,69,44,53,69,27,51,28,35,49,20,29,37,54,27,49,49,58,75,43,33,78,86,28,27,71,37,29,20,47,44,12,36,72,44,70,64,36,79,88,41,40,38,65,55,26,46,49,52,52,52,50,50,45,43,74,70,70,46,59,52,31,50,45,80,72,75,50,78,71,86,55,46,67,67,54,14,54,70,18,51,97,51,44,35,27,66,78,50,58,37,22,32,69,43,37,40,50,36,56,61,69,25,74,114,62,50,43,66,39,73,47,73,46,59,33,32,37,31,35,26,82,71,38,67,60,45,42,69,76,64,56,70,64,63,90,84,57,34,28,35,36,34,24,34,87,46,68,45,63,75,72,44,49,46,63,57,48,52,75,73,46,78,56,81,43,74,47,66,60,45,43,81,73,18,36,48,74,60,38,53,56,50,25,51,53,36,59,76,63,61,45,43,24,37,34,23,45,30,34,44,28,33,41,20,41,48,38,50,29,35,32,42,65,46,51,71,92,59,96,50,62,64,44,57,41,76,38,57,83,76,52,84,77,49,63,30,79,34,45,33,37,35,40,44,36,43,56,29,65,8,40,63,44,28,35,56,33,57,42,28,33,78,91,76,70,43,74,40,54,41,72,44,80,50,43,37,25,56,29,21,34,45,28,43,76,57,38,41,80,58,54,65,70,59,52,46,25,18,54,45,42,18,44,48,44,32,45,29,39,40,51,71,44,69,70,31,36,56,41,38,51,30,26,42,38,20,29,45,34,45,45,64,69,26,45,63,54,33,69,74,34,52,77,40,57,62,36,37,47,51,43,39,51,37,13,36,53,35,39,38,59,66,54,44,58,23,50,58,75,22,51,36,29,56,55,57,15,53,49,44,24,74,77,70,66,45,54,69,26,50,28,36,49,20,31,39,53,26,46,50,58,75,43,32,76,85,28,27,73,40,30,19,47,44,11,35,70,46,70,64,35,80,89,40,40,39,65,54,26,46,48,52,51,51,49,51,43,43,73,68,70,46,60,53,32,48,44,80,74,76,49,79,71,87,54,46,66,67,53,16,55,69,18,50,96,51,43,36,27,66,78,51,59,36,23,34,69,40,37,41,49,34,55,62,70,24,74

InterPro domains:
  IPR001670 Alcohol dehydrogenase, iron-type/glycerol dehydrogenase GldA [PF00465] (11-181)
  IPR018211 Alcohol dehydrogenase, iron-type, conserved site [PS00060] (268-288)
  IPR044731 Butanol dehydrogenase-like [PTHR43633] (3-383)
  IPR044731 Butanol dehydrogenase-like [cd08187] (5-381)
  IPR056798 Fe-containing alcohol dehydrogenase-like, C-terminal [PF25137] (196-359)